Protein AF-A0A817CTZ8-F1 (afdb_monomer)

Sequence (370 aa):
MQGSYFGKAPFLIDPVTAIKAMATGKLIDVEFVNGCKIKDPDESGFSAAIELARSVDIVIFFGELDQSIEGESVDRTSITVPDIQFSLIHQLEKVVRSSIHVVIMSGSGLDLTYIHDSPQFGSLIWMGYAGQSDGLAISNVVFDQYNPGGRLPITMYSASYVDDVNIDRALERTFNVLTRLGWFDPPEQQFYRQLTKADVDTPQSRKLSLESAQDSIILLKNVNRSMPLHIDPLINKKIALIEPTANATESMQESYFGKTPFLIDPGAAIKAMTAGKLIDVEFMNGCKIKDPDESGFSVAIELARSADIVILFGGLDQSIEGESVDHTSITVPDIQLSLIHQLEKVVRSPIHVVIISDSGLDLTYIRVSP

Solvent-accessible surface area (backbone atoms only — not comparable to full-atom values): 22421 Å² total; per-residue (Å²): 96,70,51,77,92,65,75,91,65,96,53,74,42,50,48,69,63,33,40,48,59,74,28,62,97,51,102,52,86,80,87,87,71,77,33,60,52,65,77,49,83,56,60,83,28,39,64,60,37,50,54,50,46,62,77,50,86,72,45,76,47,81,46,60,67,48,75,92,51,50,39,89,98,34,79,62,94,63,42,56,64,43,68,48,51,52,53,48,53,59,55,40,64,77,61,42,87,57,48,39,30,38,36,41,37,36,91,67,63,45,31,50,58,72,58,72,72,36,85,57,43,72,43,80,44,80,40,58,52,58,42,47,48,30,8,48,56,54,32,29,43,78,68,73,72,41,88,78,78,97,70,72,99,64,82,65,52,53,58,70,49,64,78,69,52,65,57,62,60,58,47,48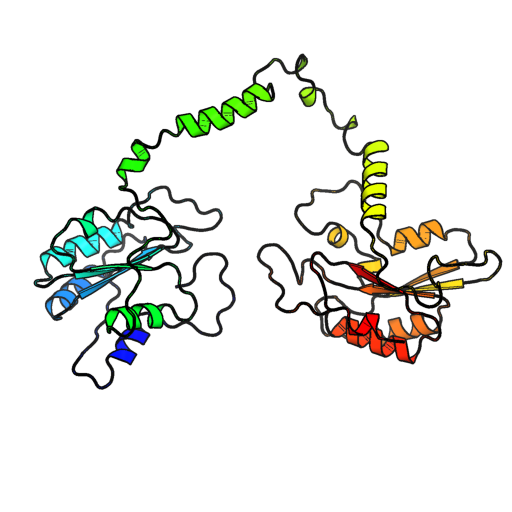,56,54,51,50,50,40,51,76,70,42,68,84,50,64,56,94,78,32,73,82,67,69,64,52,76,83,73,52,89,31,75,65,57,51,49,50,52,49,50,56,56,58,73,66,62,78,88,89,77,68,69,92,61,58,64,74,80,84,73,60,79,90,46,81,40,34,36,24,38,31,25,53,54,29,70,30,52,72,68,76,56,68,70,99,68,75,92,69,98,74,77,79,22,58,47,59,49,50,48,62,76,34,62,95,51,51,48,49,77,49,77,38,56,26,47,54,80,90,44,89,59,62,81,32,40,66,60,35,46,53,46,38,58,72,28,68,39,38,38,37,28,49,54,61,45,76,91,49,41,53,92,99,33,78,58,94,64,51,57,61,43,68,57,60,54,52,49,50,60,56,39,66,76,63,40,89,53,80,73,44,76,46,76,44,58,96,68,82,62,61,50,63,66,76,70,69,54,131

pLDDT: mean 91.98, std 4.87, range [58.47, 98.31]

Structure (mmCIF, N/CA/C/O backbone):
data_AF-A0A817CTZ8-F1
#
_entry.id   AF-A0A817CTZ8-F1
#
loop_
_atom_site.group_PDB
_atom_site.id
_atom_site.type_symbol
_atom_site.label_atom_id
_atom_site.label_alt_id
_atom_site.label_comp_id
_atom_site.label_asym_id
_atom_site.label_entity_id
_atom_site.label_seq_id
_atom_site.pdbx_PDB_ins_code
_atom_site.Cartn_x
_atom_site.Cartn_y
_atom_site.Cartn_z
_atom_site.occupancy
_atom_site.B_iso_or_equiv
_atom_site.auth_seq_id
_atom_site.auth_comp_id
_atom_site.auth_asym_id
_atom_site.auth_atom_id
_atom_site.pdbx_PDB_model_num
ATOM 1 N N . MET A 1 1 ? 19.631 0.330 -9.432 1.00 68.88 1 MET A N 1
ATOM 2 C CA . MET A 1 1 ? 19.818 -0.824 -8.519 1.00 68.88 1 MET A CA 1
ATOM 3 C C . MET A 1 1 ? 18.557 -1.175 -7.729 1.00 68.88 1 MET A C 1
ATOM 5 O O . MET A 1 1 ? 18.202 -2.345 -7.678 1.00 68.88 1 MET A O 1
ATOM 9 N N . GLN A 1 2 ? 17.857 -0.210 -7.113 1.00 80.69 2 GLN A N 1
ATOM 10 C CA . GLN A 1 2 ? 16.593 -0.477 -6.407 1.00 80.69 2 GLN A CA 1
ATOM 11 C C . GLN A 1 2 ? 15.395 0.073 -7.200 1.00 80.69 2 GLN A C 1
ATOM 13 O O . GLN A 1 2 ? 15.385 1.246 -7.573 1.00 80.69 2 GLN A O 1
ATOM 18 N N . GLY A 1 3 ? 14.428 -0.799 -7.493 1.00 79.81 3 GLY A N 1
ATOM 19 C CA . GLY A 1 3 ? 13.197 -0.465 -8.215 1.00 79.81 3 GLY A CA 1
ATOM 20 C C . GLY A 1 3 ? 12.164 0.183 -7.304 1.00 79.81 3 GLY A C 1
ATOM 21 O O . GLY A 1 3 ? 12.489 0.541 -6.178 1.00 79.81 3 GLY A O 1
ATOM 22 N N . SER A 1 4 ? 10.924 0.316 -7.772 1.00 77.62 4 SER A N 1
ATOM 23 C CA . SER A 1 4 ? 9.814 0.772 -6.923 1.00 77.62 4 SER A CA 1
ATOM 24 C C . SER A 1 4 ? 9.573 -0.189 -5.739 1.00 77.62 4 SER A C 1
ATOM 26 O O . SER A 1 4 ? 9.945 -1.362 -5.808 1.00 77.62 4 SER A O 1
ATOM 28 N N . TYR A 1 5 ? 8.996 0.324 -4.646 1.00 76.25 5 TYR A N 1
ATOM 29 C CA . TYR A 1 5 ? 8.723 -0.404 -3.392 1.00 76.25 5 TYR A CA 1
ATOM 30 C C . TYR A 1 5 ? 9.948 -1.059 -2.728 1.00 76.25 5 TYR A C 1
ATOM 32 O O . TYR A 1 5 ? 9.861 -2.120 -2.110 1.00 76.25 5 TYR A O 1
ATOM 40 N N . PHE A 1 6 ? 11.127 -0.447 -2.847 1.00 79.50 6 PHE A N 1
ATOM 41 C CA . PHE A 1 6 ? 12.320 -0.969 -2.190 1.00 79.50 6 PHE A CA 1
ATOM 42 C C . PHE A 1 6 ? 12.332 -0.659 -0.686 1.00 79.50 6 PHE A C 1
ATOM 44 O O . PHE A 1 6 ? 12.155 0.481 -0.261 1.00 79.50 6 PHE A O 1
ATOM 51 N N . GLY A 1 7 ? 12.623 -1.670 0.133 1.00 79.38 7 GLY A N 1
ATOM 52 C CA . GLY A 1 7 ? 12.920 -1.474 1.551 1.00 79.38 7 GLY A CA 1
ATOM 53 C C . GLY A 1 7 ? 14.311 -0.870 1.789 1.00 79.38 7 GLY A C 1
ATOM 54 O O . GLY A 1 7 ? 15.166 -0.816 0.898 1.00 79.38 7 GLY A O 1
ATOM 55 N N . LYS A 1 8 ? 14.584 -0.463 3.034 1.00 82.38 8 LYS A N 1
ATOM 56 C CA . LYS A 1 8 ? 15.918 -0.003 3.447 1.00 82.38 8 LYS A CA 1
ATOM 57 C C . LYS A 1 8 ? 16.923 -1.158 3.373 1.00 82.38 8 LYS A C 1
ATOM 59 O O . LYS A 1 8 ? 16.932 -2.033 4.236 1.00 82.38 8 LYS A O 1
ATOM 64 N N . ALA A 1 9 ? 17.792 -1.140 2.365 1.00 85.56 9 ALA A N 1
ATOM 65 C CA . ALA A 1 9 ? 18.813 -2.167 2.200 1.00 85.56 9 ALA A CA 1
ATOM 66 C C . ALA A 1 9 ? 19.963 -1.986 3.218 1.00 85.56 9 ALA A C 1
ATOM 68 O O . ALA A 1 9 ? 20.449 -0.864 3.390 1.00 85.56 9 ALA A O 1
ATOM 69 N N . PRO A 1 10 ? 20.440 -3.056 3.885 1.00 89.25 10 PRO A N 1
ATOM 70 C CA . PRO A 1 10 ? 21.620 -3.005 4.754 1.00 89.25 10 PRO A CA 1
ATOM 71 C C . PRO A 1 10 ? 22.921 -2.702 3.994 1.00 89.25 10 PRO A C 1
ATOM 73 O O . PRO A 1 10 ? 23.869 -2.202 4.594 1.00 89.25 10 PRO A O 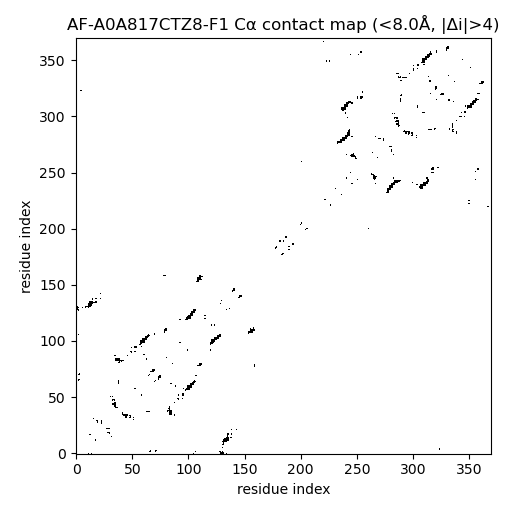1
ATOM 76 N N . PHE A 1 11 ? 22.978 -3.000 2.694 1.00 90.56 11 PHE A N 1
ATOM 77 C CA . PHE A 1 11 ? 24.092 -2.6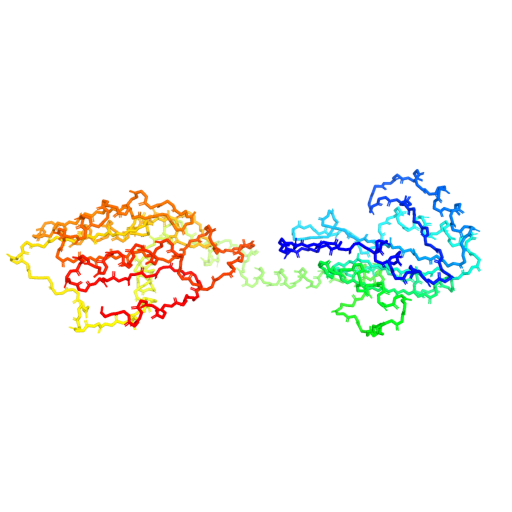72 1.806 1.00 90.56 11 PHE A CA 1
ATOM 78 C C . PHE A 1 11 ? 23.615 -2.578 0.351 1.00 90.56 11 PHE A C 1
ATOM 80 O O . PHE A 1 11 ? 22.532 -3.045 0.016 1.00 90.56 11 PHE A O 1
ATOM 87 N N . LEU A 1 12 ? 24.435 -1.990 -0.517 1.00 92.50 12 LEU A N 1
ATOM 88 C CA . LEU A 1 12 ? 24.249 -1.988 -1.967 1.00 92.50 12 LEU A CA 1
ATOM 89 C C . LEU A 1 12 ? 25.603 -2.268 -2.612 1.00 92.50 12 LEU A C 1
ATOM 91 O O . LEU A 1 12 ? 26.595 -1.638 -2.249 1.00 92.50 12 LEU A O 1
ATOM 95 N N . ILE A 1 13 ? 25.643 -3.217 -3.543 1.00 94.12 13 ILE A N 1
ATOM 96 C CA . ILE A 1 13 ? 26.846 -3.540 -4.313 1.00 94.12 13 ILE A CA 1
ATOM 97 C C . ILE A 1 13 ? 26.574 -3.173 -5.766 1.00 94.12 13 ILE A C 1
ATOM 99 O O . ILE A 1 13 ? 25.724 -3.795 -6.401 1.00 94.12 13 ILE A O 1
ATOM 103 N N . ASP A 1 14 ? 27.300 -2.187 -6.287 1.00 92.31 14 ASP A N 1
ATOM 104 C CA . ASP A 1 14 ? 27.199 -1.788 -7.688 1.00 92.31 14 ASP A CA 1
ATOM 105 C C . ASP A 1 14 ? 27.988 -2.728 -8.624 1.00 92.31 14 ASP A C 1
ATOM 107 O O . ASP A 1 14 ? 28.935 -3.399 -8.183 1.00 92.31 14 ASP A O 1
ATOM 111 N N . PRO A 1 15 ? 27.618 -2.804 -9.918 1.00 93.56 15 PRO A N 1
ATOM 112 C CA . PRO A 1 15 ? 28.283 -3.680 -10.882 1.00 93.56 15 PRO A CA 1
ATOM 113 C C . PRO A 1 15 ? 29.787 -3.434 -11.019 1.00 93.56 15 PRO A C 1
ATOM 115 O O . PRO A 1 15 ? 30.547 -4.392 -11.118 1.00 93.56 15 PRO A O 1
ATOM 118 N N . VAL A 1 16 ? 30.248 -2.180 -10.983 1.00 94.44 16 VAL A N 1
ATOM 119 C CA . VAL A 1 16 ? 31.672 -1.857 -11.167 1.00 94.44 16 VAL A CA 1
ATOM 120 C C . VAL A 1 16 ? 32.487 -2.397 -9.999 1.00 94.44 16 VAL A C 1
ATOM 122 O O . VAL A 1 16 ? 33.511 -3.053 -10.209 1.00 94.44 16 VAL A O 1
ATOM 125 N N . THR A 1 17 ? 32.019 -2.167 -8.771 1.00 95.44 17 THR A N 1
ATOM 126 C CA . THR A 1 17 ? 32.645 -2.696 -7.554 1.00 95.44 17 THR A CA 1
ATOM 127 C C . THR A 1 17 ? 32.701 -4.225 -7.578 1.00 95.44 17 THR A C 1
ATOM 129 O O . THR A 1 17 ? 33.755 -4.805 -7.307 1.00 95.44 17 THR A O 1
ATOM 132 N N . ALA A 1 18 ? 31.605 -4.893 -7.947 1.00 96.31 18 ALA A N 1
ATOM 133 C CA . ALA A 1 18 ? 31.551 -6.353 -7.990 1.00 96.31 18 ALA A CA 1
ATOM 134 C C . ALA A 1 18 ? 32.438 -6.963 -9.093 1.00 96.31 18 ALA A C 1
ATOM 136 O O . ALA A 1 18 ? 33.173 -7.916 -8.822 1.00 96.31 18 ALA A O 1
ATOM 137 N N . ILE A 1 19 ? 32.444 -6.392 -10.302 1.00 96.12 19 ILE A N 1
ATOM 138 C CA . ILE A 1 19 ? 33.276 -6.867 -11.419 1.00 96.12 19 ILE A CA 1
ATOM 139 C C . ILE A 1 19 ? 34.764 -6.706 -11.081 1.00 96.12 19 ILE A C 1
ATOM 141 O O . ILE A 1 19 ? 35.537 -7.649 -11.258 1.00 96.12 19 ILE A O 1
ATOM 145 N N . LYS A 1 20 ? 35.174 -5.557 -10.520 1.00 96.19 20 LYS A N 1
ATOM 146 C CA . LYS A 1 20 ? 36.559 -5.335 -10.057 1.00 96.19 20 LYS A CA 1
ATOM 147 C C . LYS A 1 20 ? 36.972 -6.336 -8.978 1.00 96.19 20 LYS A C 1
ATOM 149 O O . LYS A 1 20 ? 38.075 -6.886 -9.027 1.00 96.19 20 LYS A O 1
ATOM 154 N N . ALA A 1 21 ? 36.080 -6.621 -8.028 1.00 95.75 21 ALA A N 1
ATOM 155 C CA . ALA A 1 21 ? 36.331 -7.635 -7.009 1.00 95.75 21 ALA A CA 1
ATOM 156 C C . ALA A 1 21 ? 36.520 -9.030 -7.633 1.00 95.75 21 ALA A C 1
ATOM 158 O O . ALA A 1 21 ? 37.464 -9.733 -7.281 1.00 95.75 21 ALA A O 1
ATOM 159 N N . MET A 1 22 ? 35.693 -9.414 -8.613 1.00 95.06 22 MET A N 1
ATOM 160 C CA . MET A 1 22 ? 35.823 -10.699 -9.314 1.00 95.06 22 MET A CA 1
ATOM 161 C C . MET A 1 22 ? 37.046 -10.808 -10.229 1.00 95.06 22 MET A C 1
ATOM 163 O O . MET A 1 22 ? 37.480 -11.929 -10.518 1.00 95.06 22 MET A O 1
ATOM 167 N N . ALA A 1 23 ? 37.588 -9.682 -10.693 1.00 94.94 23 ALA A N 1
ATOM 168 C CA . ALA A 1 23 ? 38.810 -9.625 -11.491 1.00 94.94 23 ALA A CA 1
ATOM 169 C C . ALA A 1 23 ? 40.088 -9.703 -10.633 1.00 94.94 23 ALA A C 1
ATOM 171 O O . ALA A 1 23 ? 41.153 -10.063 -11.135 1.00 94.94 23 ALA A O 1
ATOM 172 N N . THR A 1 24 ? 39.995 -9.422 -9.329 1.00 94.25 24 THR A N 1
ATOM 173 C CA . THR A 1 24 ? 41.152 -9.420 -8.422 1.00 94.25 24 THR A CA 1
ATOM 174 C C . THR A 1 24 ? 41.850 -10.784 -8.401 1.00 94.25 24 THR A C 1
ATOM 176 O O . THR A 1 24 ? 41.227 -11.821 -8.177 1.00 94.25 24 THR A O 1
ATOM 179 N N . GLY A 1 25 ? 43.167 -10.785 -8.626 1.00 91.88 25 GLY A N 1
ATOM 180 C CA . GLY A 1 25 ? 43.979 -12.007 -8.675 1.00 91.88 25 GLY A CA 1
ATOM 181 C C . GLY A 1 25 ? 43.892 -12.781 -9.997 1.00 91.88 25 GLY A C 1
ATOM 182 O O . GLY A 1 25 ? 44.473 -13.861 -10.101 1.00 91.88 25 GLY A O 1
ATOM 183 N N . LYS A 1 26 ? 43.200 -12.238 -11.008 1.00 93.19 26 LYS A N 1
ATOM 184 C CA . LYS A 1 26 ? 43.160 -12.755 -12.382 1.00 93.19 26 LYS A CA 1
ATOM 185 C C . LYS A 1 26 ? 43.959 -11.840 -13.316 1.00 93.19 26 LYS A C 1
ATOM 187 O O . LYS A 1 26 ? 44.281 -10.708 -12.973 1.00 93.19 26 LYS A O 1
ATOM 192 N N . LEU A 1 27 ? 44.262 -12.329 -14.518 1.00 94.75 27 LEU A N 1
ATOM 193 C CA . LEU A 1 27 ? 44.872 -11.536 -15.596 1.00 94.75 27 LEU A CA 1
ATOM 194 C C . LEU A 1 27 ? 43.800 -10.721 -16.340 1.00 94.75 27 LEU A C 1
ATOM 196 O O . LEU A 1 27 ? 43.630 -10.872 -17.545 1.00 94.75 27 LEU A O 1
ATOM 200 N N . ILE A 1 28 ? 43.017 -9.941 -15.595 1.00 94.50 28 ILE A N 1
ATOM 201 C CA . ILE A 1 28 ? 41.904 -9.135 -16.105 1.00 94.50 28 ILE A CA 1
ATOM 202 C C . ILE A 1 28 ? 42.013 -7.762 -15.454 1.00 94.50 28 ILE A C 1
ATOM 204 O O . ILE A 1 28 ? 41.990 -7.672 -14.226 1.00 94.50 28 ILE A O 1
ATOM 208 N N . ASP A 1 29 ? 42.122 -6.719 -16.271 1.00 95.12 29 ASP A N 1
ATOM 209 C CA . ASP A 1 29 ? 42.024 -5.336 -15.812 1.00 95.12 29 ASP A CA 1
ATOM 210 C C . ASP A 1 29 ? 40.628 -4.785 -16.116 1.00 95.12 29 ASP A C 1
ATOM 212 O O . ASP A 1 29 ? 40.009 -5.150 -17.118 1.00 95.12 29 ASP A O 1
ATOM 216 N N . VAL A 1 30 ? 40.105 -3.955 -15.217 1.00 96.19 30 VAL A N 1
ATOM 217 C CA . VAL A 1 30 ? 38.733 -3.442 -15.289 1.00 96.19 30 VAL A CA 1
ATOM 218 C C . VAL A 1 30 ? 38.753 -1.935 -15.108 1.00 96.19 30 VAL A C 1
ATOM 220 O O . VAL A 1 30 ? 38.886 -1.410 -13.998 1.00 96.19 30 VAL A O 1
ATOM 223 N N . GLU A 1 31 ? 38.517 -1.240 -16.210 1.00 96.75 31 GLU A N 1
ATOM 224 C CA . GLU A 1 31 ? 38.328 0.201 -16.242 1.00 96.75 31 GLU A CA 1
ATOM 225 C C . GLU A 1 31 ? 36.838 0.553 -16.342 1.00 96.75 31 GLU A C 1
ATOM 227 O O . GLU A 1 31 ? 36.027 -0.203 -16.874 1.00 96.75 31 GLU A O 1
ATOM 232 N N . PHE A 1 32 ? 36.462 1.702 -15.782 1.00 96.94 32 PHE A N 1
ATOM 233 C CA . PHE A 1 32 ? 35.088 2.195 -15.802 1.00 96.94 32 PHE A CA 1
ATOM 234 C C . PHE A 1 32 ? 35.080 3.687 -16.098 1.00 96.94 32 PHE A C 1
ATOM 236 O O . PHE A 1 32 ? 35.864 4.447 -15.528 1.00 96.94 32 PHE A O 1
ATOM 243 N N . VAL A 1 33 ? 34.129 4.096 -16.929 1.00 96.88 33 VAL A N 1
ATOM 244 C CA . VAL A 1 33 ? 33.835 5.491 -17.225 1.00 96.88 33 VAL A CA 1
ATOM 245 C C . VAL A 1 33 ? 32.326 5.676 -17.274 1.00 96.88 33 VAL A C 1
ATOM 247 O O . VAL A 1 33 ? 31.604 4.856 -17.838 1.00 96.88 33 VAL A O 1
ATOM 250 N N . ASN A 1 34 ? 31.849 6.763 -16.677 1.00 94.94 34 ASN A N 1
ATOM 251 C CA . ASN A 1 34 ? 30.457 7.160 -16.809 1.00 94.94 34 ASN A CA 1
ATOM 252 C C . ASN A 1 34 ? 30.304 7.979 -18.099 1.00 94.94 34 ASN A C 1
ATOM 254 O O . ASN A 1 34 ? 30.755 9.122 -18.158 1.00 94.94 34 ASN A O 1
ATOM 258 N N . GLY A 1 35 ? 29.733 7.367 -19.139 1.00 94.56 35 GLY A N 1
ATOM 259 C CA . GLY A 1 35 ? 29.611 7.988 -20.459 1.00 94.56 35 GLY A CA 1
ATOM 260 C C . GLY A 1 35 ? 28.472 9.005 -20.569 1.00 94.56 35 GLY A C 1
ATOM 261 O O . GLY A 1 35 ? 28.626 10.004 -21.265 1.00 94.56 35 GLY A O 1
ATOM 262 N N . CYS A 1 36 ? 27.354 8.781 -19.877 1.00 95.38 36 CYS A N 1
ATOM 263 C CA . CYS A 1 36 ? 26.227 9.710 -19.812 1.00 95.38 36 CYS A CA 1
ATOM 264 C C . CYS A 1 36 ? 25.322 9.410 -18.620 1.00 95.38 36 CYS A C 1
ATOM 266 O O . CYS A 1 36 ? 25.299 8.297 -18.098 1.00 95.38 36 CYS A O 1
ATOM 268 N N . LYS A 1 37 ? 24.507 10.392 -18.225 1.00 93.50 37 LYS A N 1
ATOM 269 C CA . LYS A 1 37 ? 23.417 10.141 -17.274 1.00 93.50 37 LYS A CA 1
ATOM 270 C C . LYS A 1 37 ? 22.240 9.461 -17.981 1.00 93.50 37 LYS A C 1
ATOM 272 O O . LYS A 1 37 ? 22.156 9.443 -19.203 1.00 93.50 37 LYS A O 1
ATOM 277 N N . ILE A 1 38 ? 21.289 8.968 -17.191 1.00 91.00 38 ILE A N 1
ATOM 278 C CA . ILE A 1 38 ? 20.165 8.145 -17.660 1.00 91.00 38 ILE A CA 1
ATOM 279 C C . ILE A 1 38 ? 19.292 8.865 -18.705 1.00 91.00 38 ILE A C 1
ATOM 281 O O . ILE A 1 38 ? 18.944 8.263 -19.718 1.00 91.00 38 ILE A O 1
ATOM 285 N N . LYS A 1 39 ? 18.948 10.142 -18.481 1.00 87.81 39 LYS A N 1
ATOM 286 C CA . LYS A 1 39 ? 18.084 10.944 -19.378 1.00 87.81 39 LYS A CA 1
ATOM 287 C C . LYS A 1 39 ? 18.563 12.371 -19.655 1.00 87.81 39 LYS A C 1
ATOM 289 O O . LYS A 1 39 ? 17.868 13.123 -20.329 1.00 87.81 39 LYS A O 1
ATOM 294 N N . ASP A 1 40 ? 19.693 12.773 -19.080 1.00 90.31 40 ASP A N 1
ATOM 295 C CA . ASP A 1 40 ? 20.258 14.111 -19.294 1.00 90.31 40 ASP A CA 1
ATOM 296 C C . ASP A 1 40 ? 20.939 14.132 -20.670 1.00 90.31 40 ASP A C 1
ATOM 298 O O . ASP A 1 40 ? 21.794 13.274 -20.889 1.00 90.31 40 ASP A O 1
ATOM 302 N N . PRO A 1 41 ? 20.607 15.055 -21.591 1.00 92.94 41 PRO A N 1
ATOM 303 C CA . PRO A 1 41 ? 21.214 15.119 -22.925 1.00 92.94 41 PRO A CA 1
ATOM 304 C C . PRO A 1 41 ? 22.685 15.598 -22.925 1.00 92.94 41 PRO A C 1
ATOM 306 O O . PRO A 1 41 ? 23.190 16.059 -23.946 1.00 92.94 41 PRO A O 1
ATOM 309 N N . ASP A 1 42 ? 23.376 15.532 -21.786 1.00 95.38 42 ASP A N 1
ATOM 310 C CA . ASP A 1 42 ? 24.784 15.886 -21.631 1.00 95.38 42 ASP A CA 1
ATOM 311 C C . ASP A 1 42 ? 25.711 14.807 -22.222 1.00 95.38 42 ASP A C 1
ATOM 313 O O . ASP A 1 42 ? 25.904 13.732 -21.650 1.00 95.38 42 ASP A O 1
ATOM 317 N N . GLU A 1 43 ? 26.322 15.130 -23.362 1.00 96.94 43 GLU A N 1
ATOM 318 C CA . GLU A 1 43 ? 27.276 14.274 -24.080 1.00 96.94 43 GLU A CA 1
ATOM 319 C C . GLU A 1 43 ? 28.735 14.444 -23.612 1.00 96.94 43 GLU A C 1
ATOM 321 O O . GLU A 1 43 ? 29.648 13.863 -24.200 1.00 96.94 43 GLU A O 1
ATOM 326 N N . SER A 1 44 ? 29.009 15.234 -22.567 1.00 96.44 44 SER A N 1
ATOM 327 C CA . SER A 1 44 ? 30.387 15.540 -22.142 1.00 96.44 44 SER A CA 1
ATOM 328 C C . SER A 1 44 ? 31.222 14.304 -21.770 1.00 96.44 44 SER A C 1
ATOM 330 O O . SER A 1 44 ? 32.447 14.324 -21.915 1.00 96.44 44 SER A O 1
ATOM 332 N N . GLY A 1 45 ? 30.577 13.208 -21.353 1.00 96.69 45 GLY A N 1
ATOM 333 C CA . GLY A 1 45 ? 31.226 11.929 -21.047 1.00 96.69 45 GLY A CA 1
ATOM 334 C C . GLY A 1 45 ? 31.536 11.048 -22.266 1.00 96.69 45 GLY A C 1
ATOM 335 O O . GLY A 1 45 ? 32.296 10.084 -22.143 1.00 96.69 45 GLY A O 1
ATOM 336 N N . PHE A 1 46 ? 31.015 11.372 -23.455 1.00 98.06 46 PHE A N 1
ATOM 337 C CA . PHE A 1 46 ? 31.142 10.516 -24.640 1.00 98.06 46 PHE A CA 1
ATOM 338 C C . PHE A 1 46 ? 32.593 10.336 -25.079 1.00 98.06 46 PHE A C 1
ATOM 340 O O . PHE A 1 46 ? 33.012 9.216 -25.362 1.00 98.06 46 PHE A O 1
ATOM 347 N N . SER A 1 47 ? 33.380 11.418 -25.107 1.00 97.88 47 SER A N 1
ATOM 348 C CA . SER A 1 47 ? 34.777 11.355 -25.561 1.00 97.88 47 SER A CA 1
ATOM 349 C C . SER A 1 47 ? 35.597 10.380 -24.715 1.00 97.88 47 SER A C 1
ATOM 351 O O . SER A 1 47 ? 36.293 9.531 -25.264 1.00 97.88 47 SER A O 1
ATOM 353 N N . ALA A 1 48 ? 35.458 10.448 -23.388 1.00 97.94 48 ALA A N 1
ATOM 354 C CA . ALA A 1 48 ? 36.163 9.558 -22.471 1.00 97.94 48 ALA A CA 1
ATOM 355 C C . ALA A 1 48 ? 35.702 8.097 -22.623 1.00 97.94 48 ALA A C 1
ATOM 357 O O . ALA A 1 48 ? 36.528 7.185 -22.617 1.00 97.94 48 ALA A O 1
ATOM 358 N N . ALA A 1 49 ? 34.398 7.867 -22.822 1.00 97.75 49 ALA A N 1
ATOM 359 C CA . ALA A 1 49 ? 33.858 6.533 -23.084 1.00 97.75 49 ALA A CA 1
ATOM 360 C C . ALA A 1 49 ? 34.391 5.921 -24.387 1.00 97.75 49 ALA A C 1
ATOM 362 O O . ALA A 1 49 ? 34.766 4.750 -24.419 1.00 97.75 49 ALA A O 1
ATOM 363 N N . ILE A 1 50 ? 34.474 6.722 -25.447 1.00 97.94 50 ILE A N 1
ATOM 364 C CA . ILE A 1 50 ? 34.988 6.311 -26.757 1.00 97.94 50 ILE A CA 1
ATOM 365 C C . ILE A 1 50 ? 36.492 6.032 -26.704 1.00 97.94 50 ILE A C 1
ATOM 367 O O . ILE A 1 50 ? 36.955 5.074 -27.320 1.00 97.94 50 ILE A O 1
ATOM 371 N N . GLU A 1 51 ? 37.263 6.859 -25.997 1.00 97.62 51 GLU A N 1
ATOM 372 C CA . GLU A 1 51 ? 38.701 6.646 -25.806 1.00 97.62 51 GLU A CA 1
ATOM 373 C C . GLU A 1 51 ? 38.973 5.346 -25.051 1.00 97.62 51 GLU A C 1
ATOM 375 O O . GLU A 1 51 ? 39.768 4.534 -25.528 1.00 97.62 51 GLU A O 1
ATOM 380 N N . LEU A 1 52 ? 38.249 5.099 -23.954 1.00 97.12 52 LEU A N 1
ATOM 381 C CA . LEU A 1 52 ? 38.367 3.854 -23.198 1.00 97.12 52 LEU A CA 1
ATOM 382 C C . LEU A 1 52 ? 37.984 2.636 -24.047 1.00 97.12 52 LEU A C 1
ATOM 384 O O . LEU A 1 52 ? 38.697 1.638 -24.087 1.00 97.12 52 LEU A O 1
ATOM 388 N N . ALA A 1 53 ? 36.888 2.728 -24.799 1.00 96.88 53 ALA A N 1
ATOM 389 C CA . ALA A 1 53 ? 36.430 1.647 -25.665 1.00 96.88 53 ALA A CA 1
ATOM 390 C C . ALA A 1 53 ? 37.446 1.259 -26.759 1.00 96.88 53 ALA A C 1
ATOM 392 O O . ALA A 1 53 ? 37.383 0.152 -27.291 1.00 96.88 53 ALA A O 1
ATOM 393 N N . ARG A 1 54 ? 38.393 2.147 -27.104 1.00 96.06 54 ARG A N 1
ATOM 394 C CA . ARG A 1 54 ? 39.484 1.859 -28.052 1.00 96.06 54 ARG A CA 1
ATOM 395 C C . ARG A 1 54 ? 40.689 1.172 -27.410 1.00 96.06 54 ARG A C 1
ATOM 397 O O . ARG A 1 54 ? 41.482 0.594 -28.154 1.00 96.06 54 ARG A O 1
ATOM 404 N N . SER A 1 55 ? 40.869 1.284 -26.093 1.00 94.94 55 SER A N 1
ATOM 405 C CA . SER A 1 55 ? 42.034 0.748 -25.376 1.00 94.94 55 SER A CA 1
ATOM 406 C C . SER A 1 55 ? 41.792 -0.611 -24.722 1.00 94.94 55 SER A C 1
ATOM 408 O O . SER A 1 55 ? 42.758 -1.230 -24.285 1.00 94.94 55 SER A O 1
ATOM 410 N N . VAL A 1 56 ? 40.542 -1.078 -24.661 1.00 95.44 56 VAL A N 1
ATOM 411 C CA . VAL A 1 56 ? 40.154 -2.335 -23.998 1.00 95.44 56 VAL A CA 1
ATOM 412 C C . VAL A 1 56 ? 39.824 -3.451 -24.991 1.00 95.44 56 VAL A C 1
ATOM 414 O O . VAL A 1 56 ? 39.442 -3.202 -26.134 1.00 95.44 56 VAL A O 1
ATOM 417 N N . ASP A 1 57 ? 39.927 -4.699 -24.532 1.00 93.94 57 ASP A N 1
ATOM 418 C CA . ASP A 1 57 ? 39.602 -5.885 -25.335 1.00 93.94 57 ASP A CA 1
ATOM 419 C C . ASP A 1 57 ? 38.087 -6.164 -25.403 1.00 93.94 57 ASP A C 1
ATOM 421 O O . ASP A 1 57 ? 37.564 -6.623 -26.426 1.00 93.94 57 ASP A O 1
ATOM 425 N N . ILE A 1 58 ? 37.374 -5.885 -24.304 1.00 93.94 58 ILE A N 1
ATOM 426 C CA . ILE A 1 58 ? 35.950 -6.187 -24.110 1.00 93.94 58 ILE A CA 1
ATOM 427 C C . ILE A 1 58 ? 35.240 -4.935 -23.599 1.00 93.94 58 ILE A C 1
ATOM 429 O O . ILE A 1 58 ? 35.678 -4.319 -22.629 1.00 93.94 58 ILE A O 1
ATOM 433 N N . VAL A 1 59 ? 34.108 -4.596 -24.219 1.00 97.00 59 VAL A N 1
ATOM 434 C CA . VAL A 1 59 ? 33.234 -3.505 -23.775 1.00 97.00 59 VAL A CA 1
ATOM 435 C C . VAL A 1 59 ? 31.931 -4.084 -23.242 1.00 97.00 59 VAL A C 1
ATOM 437 O O . VAL A 1 59 ? 31.230 -4.799 -23.958 1.00 97.00 59 VAL A O 1
ATOM 440 N N . ILE A 1 60 ? 31.597 -3.739 -21.996 1.00 96.50 60 ILE A N 1
ATOM 441 C CA . ILE A 1 60 ? 30.284 -4.003 -21.401 1.00 96.50 60 ILE A CA 1
ATOM 442 C C . ILE A 1 60 ? 29.583 -2.660 -21.189 1.00 96.50 60 ILE A C 1
ATOM 444 O O . ILE A 1 60 ? 30.013 -1.849 -20.371 1.00 96.50 60 ILE A O 1
ATOM 448 N N . PHE A 1 61 ? 28.517 -2.420 -21.944 1.00 96.88 61 PHE A N 1
ATOM 449 C CA . PHE A 1 61 ? 27.667 -1.246 -21.813 1.00 96.88 61 PHE A CA 1
ATOM 450 C C . PHE A 1 61 ? 26.538 -1.532 -20.821 1.00 96.88 61 PHE A C 1
ATOM 452 O O . PHE A 1 61 ? 25.762 -2.467 -21.018 1.00 96.88 61 PHE A O 1
ATOM 459 N N . PHE A 1 62 ? 26.428 -0.711 -19.779 1.00 95.12 62 PHE A N 1
ATOM 460 C CA . PHE A 1 62 ? 25.314 -0.741 -18.834 1.00 95.12 62 PHE A CA 1
ATOM 461 C C . PHE A 1 62 ? 24.350 0.397 -19.169 1.00 95.12 62 PHE A C 1
ATOM 463 O O . PHE A 1 62 ? 24.676 1.562 -18.955 1.00 95.12 62 PHE A O 1
ATOM 470 N N . GLY A 1 63 ? 23.187 0.044 -19.714 1.00 93.62 63 GLY A N 1
ATOM 471 C CA . GLY A 1 63 ? 22.062 0.952 -19.904 1.00 93.62 63 GLY A CA 1
ATOM 472 C C . GLY A 1 63 ? 21.004 0.729 -18.831 1.00 93.62 63 GLY A C 1
ATOM 473 O O . GLY A 1 63 ? 20.818 -0.389 -18.347 1.00 93.62 63 GLY A O 1
ATOM 474 N N . GLU A 1 64 ? 20.295 1.782 -18.447 1.00 90.94 64 GLU A N 1
ATOM 475 C CA . GLU A 1 64 ? 19.308 1.688 -17.372 1.00 90.94 64 GLU A CA 1
ATOM 476 C C . GLU A 1 64 ? 18.125 2.644 -17.535 1.00 90.94 64 GLU A C 1
ATOM 478 O O . GLU A 1 64 ? 18.194 3.656 -18.237 1.00 90.94 64 GLU A O 1
ATOM 483 N N . LEU A 1 65 ? 17.038 2.307 -16.844 1.00 92.38 65 LEU A N 1
ATOM 484 C CA . LEU A 1 65 ? 15.997 3.236 -16.420 1.00 92.38 65 LEU A CA 1
ATOM 485 C C . LEU A 1 65 ? 16.072 3.424 -14.901 1.00 92.38 65 LEU A C 1
ATOM 487 O O . LEU A 1 65 ? 16.597 2.577 -14.171 1.00 92.38 65 LEU A O 1
ATOM 491 N N . ASP A 1 66 ? 15.481 4.504 -14.405 1.00 90.19 66 ASP A N 1
ATOM 492 C CA . ASP A 1 66 ? 15.310 4.750 -12.976 1.00 90.19 66 ASP A CA 1
ATOM 493 C C . ASP A 1 66 ? 13.893 5.232 -12.643 1.00 90.19 66 ASP A C 1
ATOM 495 O O . ASP A 1 66 ? 13.062 5.473 -13.522 1.00 90.19 66 ASP A O 1
ATOM 499 N N . GLN A 1 67 ? 13.647 5.441 -11.347 1.00 88.62 67 GLN A N 1
ATOM 500 C CA . GLN A 1 67 ? 12.369 5.935 -10.828 1.00 88.62 67 GLN A CA 1
ATOM 501 C C . GLN A 1 67 ? 12.001 7.350 -11.297 1.00 88.62 67 GLN A C 1
ATOM 503 O O . GLN A 1 67 ? 10.886 7.807 -11.069 1.00 88.62 67 GLN A O 1
ATOM 508 N N . SER A 1 68 ? 12.914 8.057 -11.970 1.00 88.44 68 SER A N 1
ATOM 509 C CA . SER A 1 68 ? 12.612 9.339 -12.601 1.00 88.44 68 SER A CA 1
ATOM 510 C C . SER A 1 68 ? 11.987 9.185 -13.994 1.00 88.44 68 SER A C 1
ATOM 512 O O . SER A 1 68 ? 11.594 10.194 -14.588 1.00 88.44 68 SER A O 1
ATOM 514 N N . ILE A 1 69 ? 11.965 7.964 -14.535 1.00 88.69 69 ILE A N 1
ATOM 515 C CA . ILE A 1 69 ? 11.435 7.617 -15.857 1.00 88.69 69 ILE A CA 1
ATOM 516 C C . ILE A 1 69 ? 10.326 6.573 -15.727 1.00 88.69 69 ILE A C 1
ATOM 518 O O . ILE A 1 69 ? 9.302 6.721 -16.380 1.00 88.69 69 ILE A O 1
ATOM 522 N N . GLU A 1 70 ? 10.502 5.547 -14.894 1.00 88.25 70 GLU A N 1
ATOM 523 C CA . GLU A 1 70 ? 9.493 4.513 -14.639 1.00 88.25 70 GLU A CA 1
ATOM 524 C C . GLU A 1 70 ? 9.252 4.320 -13.141 1.00 88.25 70 GLU A C 1
ATOM 526 O O . GLU A 1 70 ? 10.171 4.051 -12.374 1.00 88.25 70 GLU A O 1
ATOM 531 N N . GLY A 1 71 ? 8.004 4.422 -12.700 1.00 88.19 71 GLY A N 1
ATOM 532 C CA . GLY A 1 71 ? 7.680 4.262 -11.289 1.00 88.19 71 GLY A CA 1
ATOM 533 C C . GLY A 1 71 ? 6.187 4.312 -11.025 1.00 88.19 71 GLY A C 1
ATOM 534 O O . GLY A 1 71 ? 5.384 4.557 -11.923 1.00 88.19 71 GLY A O 1
ATOM 535 N N . GLU A 1 72 ? 5.809 4.087 -9.773 1.00 83.81 72 GLU A N 1
ATOM 536 C CA . GLU A 1 72 ? 4.435 4.300 -9.335 1.00 83.81 72 GLU A CA 1
ATOM 537 C C . GLU A 1 72 ? 4.029 5.754 -9.600 1.00 83.81 72 GLU A C 1
ATOM 539 O O . GLU A 1 72 ? 4.728 6.688 -9.210 1.00 83.81 72 GLU A O 1
ATOM 544 N N . SER A 1 73 ? 2.904 5.942 -10.292 1.00 86.62 73 SER A N 1
ATOM 545 C CA . SER A 1 73 ? 2.430 7.256 -10.756 1.00 86.62 73 SER A CA 1
ATOM 546 C C . SER A 1 73 ? 3.371 7.984 -11.732 1.00 86.62 73 SER A C 1
ATOM 548 O O . SER A 1 73 ? 3.175 9.170 -12.005 1.00 86.62 73 SER A O 1
ATOM 550 N N . VAL A 1 74 ? 4.380 7.296 -12.274 1.00 86.88 74 VAL A N 1
ATOM 551 C CA . VAL A 1 74 ? 5.317 7.822 -13.273 1.00 86.88 74 VAL A CA 1
ATOM 552 C C . VAL A 1 74 ? 5.242 6.944 -14.517 1.00 86.88 74 VAL A C 1
ATOM 554 O O . VAL A 1 74 ? 5.981 5.969 -14.674 1.00 86.88 74 VAL A O 1
ATOM 557 N N . ASP A 1 75 ? 4.327 7.315 -15.408 1.00 85.75 75 ASP A N 1
ATOM 558 C CA . ASP A 1 75 ? 4.148 6.654 -16.695 1.00 85.75 75 ASP A CA 1
ATOM 559 C C . ASP A 1 75 ? 5.156 7.170 -17.726 1.00 85.75 75 ASP A C 1
ATOM 561 O O . ASP A 1 75 ? 5.337 8.377 -17.921 1.00 85.75 75 ASP A O 1
ATOM 565 N N . ARG A 1 76 ? 5.782 6.239 -18.449 1.00 87.56 76 ARG A N 1
ATOM 566 C CA . ARG A 1 76 ? 6.627 6.572 -19.598 1.00 87.56 76 ARG A CA 1
ATOM 567 C C . ARG A 1 76 ? 5.770 6.962 -20.796 1.00 87.56 76 ARG A C 1
ATOM 569 O O . ARG A 1 76 ? 4.759 6.331 -21.084 1.00 87.56 76 ARG A O 1
ATOM 576 N N . THR A 1 77 ? 6.241 7.941 -21.562 1.00 85.38 77 THR A N 1
ATOM 577 C CA . THR A 1 77 ? 5.646 8.322 -22.856 1.00 85.38 77 THR A CA 1
ATOM 578 C C . THR A 1 77 ? 6.239 7.556 -24.039 1.00 85.38 77 THR A C 1
ATOM 580 O O . THR A 1 77 ? 5.726 7.659 -25.149 1.00 85.38 77 THR A O 1
ATOM 583 N N . SER A 1 78 ? 7.314 6.796 -23.813 1.00 87.62 78 SER A N 1
ATOM 584 C CA . SER A 1 78 ? 7.979 5.964 -24.814 1.00 87.62 78 SER A CA 1
ATOM 585 C C . SER A 1 78 ? 8.506 4.677 -24.183 1.00 87.62 78 SER A C 1
ATOM 587 O O . SER A 1 78 ? 8.951 4.670 -23.033 1.00 87.62 78 SER A O 1
ATOM 589 N N . ILE A 1 79 ? 8.497 3.596 -24.963 1.00 90.94 79 ILE A N 1
ATOM 590 C CA . ILE A 1 79 ? 9.150 2.332 -24.606 1.00 90.94 79 ILE A CA 1
ATOM 591 C C . ILE A 1 79 ? 10.566 2.219 -25.183 1.00 90.94 79 ILE A C 1
ATOM 593 O O . ILE A 1 79 ? 11.178 1.167 -25.062 1.00 90.94 79 ILE A O 1
ATOM 597 N N . THR A 1 80 ? 11.110 3.267 -25.801 1.00 91.94 80 THR A N 1
ATOM 598 C CA . THR A 1 80 ? 12.501 3.282 -26.279 1.00 91.94 80 THR A CA 1
ATOM 599 C C . THR A 1 80 ? 13.499 3.434 -25.131 1.00 91.94 80 THR A C 1
ATOM 601 O O . THR A 1 80 ? 13.179 3.956 -24.059 1.00 91.94 80 THR A O 1
ATOM 604 N N . VAL A 1 81 ? 14.736 2.987 -25.362 1.00 91.69 81 VAL A N 1
ATOM 605 C CA . VAL A 1 81 ? 15.882 3.350 -24.512 1.00 91.69 81 VAL A CA 1
ATOM 606 C C . VAL A 1 81 ? 16.076 4.875 -24.578 1.00 91.69 81 VAL A C 1
ATOM 608 O O . VAL A 1 81 ? 15.892 5.438 -25.659 1.00 91.69 81 VAL A O 1
ATOM 611 N N . PRO A 1 82 ? 16.442 5.563 -23.477 1.00 94.00 82 PRO A N 1
ATOM 612 C CA . PRO A 1 82 ? 16.679 7.005 -23.506 1.00 94.00 82 PRO A CA 1
ATOM 613 C C . PRO A 1 82 ? 17.677 7.433 -24.593 1.00 94.00 82 PRO A C 1
ATOM 615 O O . PRO A 1 82 ? 18.750 6.840 -24.730 1.00 94.00 82 PRO A O 1
ATOM 618 N N . ASP A 1 83 ? 17.345 8.501 -25.324 1.00 93.81 83 ASP A N 1
ATOM 619 C CA . ASP A 1 83 ? 18.069 8.933 -26.532 1.00 93.81 83 ASP A CA 1
ATOM 620 C C . ASP A 1 83 ? 19.569 9.165 -26.306 1.00 93.81 83 ASP A C 1
ATOM 622 O O . ASP A 1 83 ? 20.383 8.855 -27.176 1.00 93.81 83 ASP A O 1
ATOM 626 N N . ILE A 1 84 ? 19.962 9.673 -25.133 1.00 95.88 84 ILE A N 1
ATOM 627 C CA . ILE A 1 84 ? 21.374 9.902 -24.796 1.00 95.88 84 ILE A CA 1
ATOM 628 C C . ILE A 1 84 ? 22.163 8.586 -24.708 1.00 95.88 84 ILE A C 1
ATOM 630 O O . ILE A 1 84 ? 23.266 8.479 -25.245 1.00 95.88 84 ILE A O 1
ATOM 634 N N . GLN A 1 85 ? 21.573 7.550 -24.108 1.00 95.81 85 GLN A N 1
ATOM 635 C CA . GLN A 1 85 ? 22.184 6.225 -23.997 1.00 95.81 85 GLN A CA 1
ATOM 636 C C . GLN A 1 85 ? 22.264 5.554 -25.374 1.00 95.81 85 GLN A C 1
ATOM 638 O O . GLN A 1 85 ? 23.279 4.946 -25.718 1.00 95.81 85 GLN A O 1
ATOM 643 N N . PHE A 1 86 ? 21.222 5.728 -26.193 1.00 93.31 86 PHE A N 1
ATOM 644 C CA . PHE A 1 86 ? 21.199 5.248 -27.573 1.00 93.31 86 PHE A CA 1
ATOM 645 C C . PHE A 1 86 ? 22.242 5.960 -28.458 1.00 93.31 86 PHE A C 1
ATOM 647 O O . PHE A 1 86 ? 22.920 5.341 -29.279 1.00 93.31 86 PHE A O 1
ATOM 654 N N . SER A 1 87 ? 22.443 7.260 -28.247 1.00 95.75 87 SER A N 1
ATOM 655 C CA . SER A 1 87 ? 23.460 8.044 -28.953 1.00 95.75 87 SER A CA 1
ATOM 656 C C . SER A 1 87 ? 24.874 7.587 -28.592 1.00 95.75 87 SER A C 1
ATOM 658 O O . SER A 1 87 ? 25.713 7.429 -29.483 1.00 95.75 87 SER A O 1
ATOM 660 N N . LEU A 1 88 ? 25.131 7.301 -27.311 1.00 97.12 88 LEU A N 1
ATOM 661 C CA . LEU A 1 88 ? 26.415 6.771 -26.857 1.00 97.12 88 LEU A CA 1
ATOM 662 C C . LEU A 1 88 ? 26.706 5.394 -27.464 1.00 97.12 88 LEU A C 1
ATOM 664 O O . LEU A 1 88 ? 27.774 5.198 -28.047 1.00 97.12 88 LEU A O 1
ATOM 668 N N . ILE A 1 89 ? 25.764 4.446 -27.377 1.00 95.50 89 ILE A N 1
ATOM 669 C CA . ILE A 1 89 ? 25.997 3.079 -27.865 1.00 95.50 89 ILE A CA 1
ATOM 670 C C . ILE A 1 89 ? 26.242 3.047 -29.384 1.00 95.50 89 ILE A C 1
ATOM 672 O O . ILE A 1 89 ? 27.111 2.310 -29.851 1.00 95.50 89 ILE A O 1
ATOM 676 N N . HIS A 1 90 ? 25.585 3.929 -30.147 1.00 94.50 90 HIS A N 1
ATOM 677 C CA . HIS A 1 90 ? 25.820 4.080 -31.585 1.00 94.50 90 HIS A CA 1
ATOM 678 C C . HIS A 1 90 ? 27.209 4.665 -31.914 1.00 94.50 90 HIS A C 1
ATOM 680 O O . HIS A 1 90 ? 27.794 4.357 -32.955 1.00 94.50 90 HIS A O 1
ATOM 686 N N . GLN A 1 91 ? 27.774 5.515 -31.049 1.00 96.25 91 GLN A N 1
ATOM 687 C CA . GLN A 1 91 ? 29.157 5.979 -31.211 1.00 96.25 91 GLN A CA 1
ATOM 688 C C . GLN A 1 91 ? 30.174 4.896 -30.838 1.00 96.25 91 GLN A C 1
ATOM 690 O O . GLN A 1 91 ? 31.195 4.769 -31.517 1.00 96.25 91 GLN A O 1
ATOM 695 N N . LEU A 1 92 ? 29.881 4.082 -29.820 1.00 96.25 92 LEU A N 1
ATOM 696 C CA . LEU A 1 92 ? 30.720 2.947 -29.430 1.00 96.25 92 LEU A CA 1
ATOM 697 C C . LEU A 1 92 ? 30.811 1.895 -30.547 1.00 96.25 92 LEU A C 1
ATOM 699 O O . LEU A 1 92 ? 31.909 1.447 -30.872 1.00 96.25 92 LEU A O 1
ATOM 703 N N . GLU A 1 93 ? 29.701 1.572 -31.213 1.00 94.62 93 GLU A N 1
ATOM 704 C CA . GLU A 1 93 ? 29.666 0.642 -32.357 1.00 94.62 93 GLU A CA 1
ATOM 705 C C . GLU A 1 93 ? 30.626 1.037 -33.494 1.00 94.62 93 GLU A C 1
ATOM 707 O O . GLU A 1 93 ? 31.175 0.179 -34.177 1.00 94.62 93 GLU A O 1
ATOM 712 N N . LYS A 1 94 ? 30.916 2.333 -33.667 1.00 93.62 94 LYS A N 1
ATOM 713 C CA . LYS A 1 94 ? 31.839 2.817 -34.710 1.00 93.62 94 LYS A CA 1
ATOM 714 C C . LYS A 1 94 ? 33.315 2.607 -34.374 1.00 93.62 94 LYS A C 1
ATOM 716 O O . LYS A 1 94 ? 34.162 2.752 -35.258 1.00 93.62 94 LYS A O 1
ATOM 721 N N . VAL A 1 95 ? 33.649 2.361 -33.108 1.00 95.12 95 VAL A N 1
ATOM 722 C CA . VAL A 1 95 ? 35.043 2.342 -32.629 1.00 95.12 95 VAL A CA 1
ATOM 723 C C . VAL A 1 95 ? 35.457 1.005 -32.033 1.00 95.12 95 VAL A C 1
ATOM 725 O O . VAL A 1 95 ? 36.642 0.666 -32.104 1.00 95.12 95 VAL A O 1
ATOM 728 N N . VAL A 1 96 ? 34.505 0.255 -31.476 1.00 94.44 96 VAL A N 1
ATOM 729 C CA . VAL A 1 96 ? 34.745 -1.057 -30.878 1.00 94.44 96 VAL A CA 1
ATOM 730 C C . VAL A 1 96 ? 34.949 -2.075 -31.994 1.00 94.44 96 VAL A C 1
ATOM 732 O O . VAL A 1 96 ? 34.098 -2.265 -32.856 1.00 94.44 96 VAL A O 1
ATOM 735 N N . ARG A 1 97 ? 36.118 -2.720 -31.998 1.00 88.12 97 ARG A N 1
ATOM 736 C CA . ARG A 1 97 ? 36.489 -3.706 -33.028 1.00 88.12 97 ARG A CA 1
ATOM 737 C C . ARG A 1 97 ? 35.967 -5.110 -32.728 1.00 88.12 97 ARG A C 1
ATOM 739 O O . ARG A 1 97 ? 35.800 -5.899 -33.651 1.00 88.12 97 ARG A O 1
ATOM 746 N N . SER A 1 98 ? 35.804 -5.426 -31.447 1.00 88.44 98 SER A N 1
ATOM 747 C CA . SER A 1 98 ? 35.192 -6.655 -30.945 1.00 88.44 98 SER A CA 1
ATOM 748 C C . SER A 1 98 ? 33.674 -6.472 -30.821 1.00 88.44 98 SER A C 1
ATOM 750 O O . SER A 1 98 ? 33.118 -5.520 -31.362 1.00 88.44 98 SER A O 1
ATOM 752 N N . SER A 1 99 ? 32.989 -7.378 -30.131 1.00 92.62 99 SER A N 1
ATOM 753 C CA . SER A 1 99 ? 31.570 -7.214 -29.826 1.00 92.62 99 SER A CA 1
ATOM 754 C C . SER A 1 99 ? 31.350 -6.335 -28.593 1.00 92.62 99 SER A C 1
ATOM 756 O O . SER A 1 99 ? 32.137 -6.363 -27.647 1.00 92.62 99 SER A O 1
ATOM 758 N N . ILE A 1 100 ? 30.244 -5.591 -28.580 1.00 96.88 100 ILE A N 1
ATOM 759 C CA . ILE A 1 100 ? 29.759 -4.885 -27.387 1.00 96.88 100 ILE A CA 1
ATOM 760 C C . ILE A 1 100 ? 28.793 -5.810 -26.639 1.00 96.88 100 ILE A C 1
ATOM 762 O O . ILE A 1 100 ? 27.877 -6.370 -27.238 1.00 96.88 100 ILE A O 1
ATOM 766 N N . HIS A 1 101 ? 28.974 -5.973 -25.334 1.00 96.75 101 HIS A N 1
ATOM 767 C CA . HIS A 1 101 ? 28.038 -6.698 -24.474 1.00 96.75 101 HIS A CA 1
ATOM 768 C C . HIS A 1 101 ? 27.138 -5.699 -23.758 1.00 96.75 101 HIS A C 1
ATOM 770 O O . HIS A 1 101 ? 27.631 -4.739 -23.176 1.00 96.75 101 HIS A O 1
ATOM 776 N N . VAL A 1 102 ? 25.826 -5.894 -23.803 1.00 97.06 102 VAL A N 1
ATOM 777 C CA . VAL A 1 102 ? 24.856 -4.930 -23.277 1.00 97.06 102 VAL A CA 1
ATOM 778 C C . VAL A 1 102 ? 24.146 -5.519 -22.069 1.00 97.06 102 VAL A C 1
ATOM 780 O O . VAL A 1 102 ? 23.607 -6.622 -22.138 1.00 97.06 102 VAL A O 1
ATOM 783 N N . VAL A 1 103 ? 24.105 -4.761 -20.979 1.00 95.94 103 VAL A N 1
ATOM 784 C CA . VAL A 1 103 ? 23.258 -5.018 -19.815 1.00 95.94 103 VAL A CA 1
ATOM 785 C C . VAL A 1 103 ? 22.226 -3.900 -19.732 1.00 95.94 103 VAL A C 1
ATOM 787 O O . VAL A 1 103 ? 22.599 -2.734 -19.662 1.00 95.94 103 VAL A O 1
ATOM 790 N N . ILE A 1 104 ? 20.940 -4.248 -19.749 1.00 94.44 104 ILE A N 1
ATOM 791 C CA . ILE A 1 104 ? 19.825 -3.308 -19.602 1.00 94.44 104 ILE A CA 1
ATOM 792 C C . ILE A 1 104 ? 19.124 -3.561 -18.272 1.00 94.44 104 ILE A C 1
ATOM 794 O O . ILE A 1 104 ? 18.503 -4.610 -18.087 1.00 94.44 104 ILE A O 1
ATOM 798 N N . MET A 1 105 ? 19.190 -2.582 -17.369 1.00 93.25 105 MET A N 1
ATOM 799 C CA . MET A 1 105 ? 18.455 -2.603 -16.107 1.00 93.25 105 MET A CA 1
ATOM 800 C C . MET A 1 105 ? 17.151 -1.808 -16.222 1.00 93.25 105 MET A C 1
ATOM 802 O O . MET A 1 105 ? 17.166 -0.604 -16.465 1.00 93.25 105 MET A O 1
ATOM 806 N N . SER A 1 106 ? 16.013 -2.477 -16.048 1.00 92.69 106 SER A N 1
ATOM 807 C CA . SER A 1 106 ? 14.687 -1.840 -16.092 1.00 92.69 106 SER A CA 1
ATOM 808 C C . SER A 1 106 ? 13.638 -2.688 -15.373 1.00 92.69 106 SER A C 1
ATOM 810 O O . SER A 1 106 ? 13.720 -3.913 -15.345 1.00 92.69 106 SER A O 1
ATOM 812 N N . GLY A 1 107 ? 12.636 -2.038 -14.795 1.00 89.56 107 GLY A N 1
ATOM 813 C CA . GLY A 1 107 ? 11.442 -2.653 -14.225 1.00 89.56 107 GLY A CA 1
ATOM 814 C C . GLY A 1 107 ? 10.377 -2.994 -15.269 1.00 89.56 107 GLY A C 1
ATOM 815 O O . GLY A 1 107 ? 9.517 -3.831 -15.002 1.00 89.56 107 GLY A O 1
ATOM 816 N N . SER A 1 108 ? 10.431 -2.389 -16.459 1.00 88.44 108 SER A N 1
ATOM 817 C CA . SER A 1 108 ? 9.460 -2.618 -17.532 1.00 88.44 108 SER A CA 1
ATOM 818 C C . SER A 1 108 ? 10.113 -2.846 -18.905 1.00 88.44 108 SER A C 1
ATOM 820 O O . SER A 1 108 ? 11.332 -2.851 -19.045 1.00 88.44 108 SER A O 1
ATOM 822 N N . GLY A 1 109 ? 9.303 -3.135 -19.930 1.00 90.19 109 GLY A N 1
ATOM 823 C CA . GLY A 1 109 ? 9.801 -3.525 -21.254 1.00 90.19 109 GLY A CA 1
ATOM 824 C C . GLY A 1 109 ? 10.378 -2.344 -22.033 1.00 90.19 109 GLY A C 1
ATOM 825 O O . GLY A 1 109 ? 9.799 -1.256 -22.029 1.00 90.19 109 GLY A O 1
ATOM 826 N N . LEU A 1 110 ? 11.495 -2.566 -22.725 1.00 92.62 110 LEU A N 1
ATOM 827 C CA . LEU A 1 110 ? 12.124 -1.602 -23.626 1.00 92.62 110 LEU A CA 1
ATOM 828 C C . LEU A 1 110 ? 12.161 -2.152 -25.054 1.00 92.62 110 LEU A C 1
ATOM 830 O O . LEU A 1 110 ? 12.310 -3.360 -25.247 1.00 92.62 110 LEU A O 1
ATOM 834 N N . ASP A 1 111 ? 12.067 -1.267 -26.042 1.00 94.00 111 ASP A N 1
ATOM 835 C CA . ASP A 1 111 ? 12.420 -1.592 -27.417 1.00 94.00 111 ASP A CA 1
ATOM 836 C C . ASP A 1 111 ? 13.937 -1.759 -27.513 1.00 94.00 111 ASP A C 1
ATOM 838 O O . ASP A 1 111 ? 14.702 -0.794 -27.450 1.00 94.00 111 ASP A O 1
ATOM 842 N N . LEU A 1 112 ? 14.354 -3.014 -27.653 1.00 93.75 112 LEU A N 1
ATOM 843 C CA . LEU A 1 112 ? 15.747 -3.419 -27.796 1.00 93.75 112 LEU A CA 1
ATOM 844 C C . LEU A 1 112 ? 16.031 -3.998 -29.188 1.00 93.75 112 LEU A C 1
ATOM 846 O O . LEU A 1 112 ? 17.086 -4.597 -29.386 1.00 93.75 112 LEU A O 1
ATOM 850 N N . THR A 1 113 ? 15.120 -3.809 -30.153 1.00 93.50 113 THR A N 1
ATOM 851 C CA . THR A 1 113 ? 15.203 -4.386 -31.509 1.00 93.50 113 THR A CA 1
ATOM 852 C C . THR A 1 113 ? 16.527 -4.029 -32.185 1.00 93.50 113 THR A C 1
ATOM 854 O O . THR A 1 113 ? 17.211 -4.900 -32.709 1.00 93.50 113 THR A O 1
ATOM 857 N N . TYR A 1 114 ? 16.954 -2.765 -32.080 1.00 92.50 114 TYR A N 1
ATOM 858 C CA . TYR A 1 114 ? 18.237 -2.303 -32.623 1.00 92.50 114 TYR A CA 1
ATOM 859 C C . TYR A 1 114 ? 19.442 -3.089 -32.085 1.00 92.50 114 TYR A C 1
ATOM 861 O O . TYR A 1 114 ? 20.328 -3.475 -32.847 1.00 92.50 114 TYR A O 1
ATOM 869 N N . ILE A 1 115 ? 19.476 -3.318 -30.769 1.00 93.75 115 ILE A N 1
ATOM 870 C CA . ILE A 1 115 ? 20.584 -4.012 -30.104 1.00 93.75 115 ILE A CA 1
ATOM 871 C C . ILE A 1 115 ? 20.526 -5.510 -30.415 1.00 93.75 115 ILE A C 1
ATOM 873 O O . ILE A 1 115 ? 21.557 -6.129 -30.644 1.00 93.75 115 ILE A O 1
ATOM 877 N N . HIS A 1 116 ? 19.324 -6.086 -30.441 1.00 92.75 116 HIS A N 1
ATOM 878 C CA . HIS A 1 116 ? 19.108 -7.496 -30.751 1.00 92.75 116 HIS A CA 1
ATOM 879 C C . HIS A 1 116 ? 19.514 -7.854 -32.190 1.00 92.75 116 HIS A C 1
ATOM 881 O O . HIS A 1 116 ? 20.122 -8.899 -32.411 1.00 92.75 116 HIS A O 1
ATOM 887 N N . ASP A 1 117 ? 19.190 -6.997 -33.162 1.00 93.44 117 ASP A N 1
ATOM 888 C CA . ASP A 1 117 ? 19.372 -7.303 -34.585 1.00 93.44 117 ASP A CA 1
ATOM 889 C C . ASP A 1 117 ? 20.762 -6.923 -35.123 1.00 93.44 117 ASP A C 1
ATOM 891 O O . ASP A 1 117 ? 21.173 -7.430 -36.173 1.00 93.44 117 ASP A O 1
ATOM 895 N N . SER A 1 118 ? 21.505 -6.038 -34.442 1.00 93.44 118 SER A N 1
ATOM 896 C CA . SER A 1 118 ? 22.852 -5.658 -34.886 1.00 93.44 118 SER A CA 1
ATOM 897 C C . SER A 1 118 ? 23.890 -6.736 -34.529 1.00 93.44 118 SER A C 1
ATOM 899 O O . SER A 1 118 ? 24.020 -7.123 -33.367 1.00 93.44 118 SER A O 1
ATOM 901 N N . PRO A 1 119 ? 24.718 -7.181 -35.497 1.00 92.31 119 PRO A N 1
ATOM 902 C CA . PRO A 1 119 ? 25.769 -8.169 -35.253 1.00 92.31 119 PRO A CA 1
ATOM 903 C C . PRO A 1 119 ? 26.933 -7.623 -34.411 1.00 92.31 119 PRO A C 1
ATOM 905 O O . PRO A 1 119 ? 27.801 -8.394 -34.003 1.00 92.31 119 PRO A O 1
ATOM 908 N N . GLN A 1 120 ? 26.982 -6.308 -34.163 1.00 93.75 120 GLN A N 1
ATOM 909 C CA . GLN A 1 120 ? 27.992 -5.695 -33.301 1.00 93.75 120 GLN A CA 1
ATOM 910 C C . GLN A 1 120 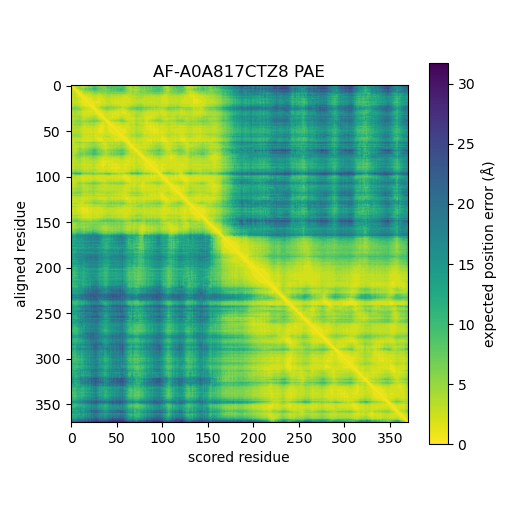? 27.813 -6.112 -31.831 1.00 93.75 120 GLN A C 1
ATOM 912 O O . GLN A 1 120 ? 28.785 -6.126 -31.068 1.00 93.75 120 GLN A O 1
ATOM 917 N N . PHE A 1 121 ? 26.593 -6.461 -31.411 1.00 95.62 121 PHE A N 1
ATOM 918 C CA . PHE A 1 121 ? 26.300 -6.791 -30.021 1.00 95.62 121 PHE A CA 1
ATOM 919 C C . PHE A 1 121 ? 26.440 -8.293 -29.766 1.00 95.62 121 PHE A C 1
ATOM 921 O O . PHE A 1 121 ? 25.722 -9.116 -30.323 1.00 95.62 121 PHE A O 1
ATOM 928 N N . GLY A 1 122 ? 27.399 -8.658 -28.913 1.00 94.25 122 GLY A N 1
ATOM 929 C CA . GLY A 1 122 ? 27.741 -10.058 -28.634 1.00 94.25 122 GLY A CA 1
ATOM 930 C C . GLY A 1 122 ? 26.813 -10.711 -27.613 1.00 94.25 122 GLY A C 1
ATOM 931 O O . GLY A 1 122 ? 26.638 -11.928 -27.613 1.00 94.25 122 GLY A O 1
ATOM 932 N N . SER A 1 123 ? 26.218 -9.910 -26.731 1.00 94.12 123 SER A N 1
ATOM 933 C CA . SER A 1 123 ? 25.162 -10.347 -25.822 1.00 94.12 123 SER A CA 1
ATOM 934 C C . SER A 1 123 ? 24.269 -9.178 -25.420 1.00 94.12 123 SER A C 1
ATOM 936 O O . SER A 1 123 ? 24.721 -8.036 -25.333 1.00 94.12 123 SER A O 1
ATOM 938 N N . LEU A 1 124 ? 23.007 -9.493 -25.136 1.00 94.75 124 LEU A N 1
ATOM 939 C CA . LEU A 1 124 ? 22.025 -8.587 -24.554 1.00 94.75 124 LEU A CA 1
ATOM 940 C C . LEU A 1 124 ? 21.435 -9.254 -23.310 1.00 94.75 124 LEU A C 1
ATOM 942 O O . LEU A 1 124 ? 20.768 -10.283 -23.403 1.00 94.75 124 LEU A O 1
ATOM 946 N N . ILE A 1 125 ? 21.712 -8.679 -22.145 1.00 94.56 125 ILE A N 1
ATOM 947 C CA . ILE A 1 125 ? 21.283 -9.177 -20.842 1.00 94.56 125 ILE A CA 1
ATOM 948 C C . ILE A 1 125 ? 20.279 -8.182 -20.275 1.00 94.56 125 ILE A C 1
ATOM 950 O O . ILE A 1 125 ? 20.614 -7.025 -20.040 1.00 94.56 125 ILE A O 1
ATOM 954 N N . TRP A 1 126 ? 19.052 -8.630 -20.029 1.00 94.06 126 TRP A N 1
ATOM 955 C CA . TRP A 1 126 ? 18.091 -7.857 -19.250 1.00 94.06 126 TRP A CA 1
ATOM 956 C C . TRP A 1 126 ? 18.169 -8.262 -17.783 1.00 94.06 126 TRP A C 1
ATOM 958 O O . TRP A 1 126 ? 18.213 -9.453 -17.464 1.00 94.06 126 TRP A O 1
ATOM 968 N N . MET A 1 127 ? 18.130 -7.274 -16.897 1.00 91.69 127 MET A N 1
ATOM 969 C CA . MET A 1 127 ? 17.947 -7.499 -15.474 1.00 91.69 127 MET A CA 1
ATOM 970 C C . MET A 1 127 ? 16.894 -6.548 -14.910 1.00 91.69 127 MET A C 1
ATOM 972 O O . MET A 1 127 ? 16.904 -5.347 -15.171 1.00 91.69 127 MET A O 1
ATOM 976 N N . GLY A 1 128 ? 15.981 -7.095 -14.112 1.00 89.94 128 GLY A N 1
ATOM 977 C CA . GLY A 1 128 ? 15.158 -6.275 -13.231 1.00 89.94 128 GLY A CA 1
ATOM 978 C C . GLY A 1 128 ? 16.007 -5.652 -12.124 1.00 89.94 128 GLY A C 1
ATOM 979 O O . GLY A 1 128 ? 17.175 -5.992 -11.949 1.00 89.94 128 GLY A O 1
ATOM 980 N N . TYR A 1 129 ? 15.403 -4.782 -11.323 1.00 89.19 129 TYR A N 1
ATOM 981 C CA . TYR A 1 129 ? 16.059 -4.232 -10.140 1.00 89.19 129 TYR A CA 1
ATOM 982 C C . TYR A 1 129 ? 16.302 -5.326 -9.082 1.00 89.19 129 TYR A C 1
ATOM 984 O O . TYR A 1 129 ? 15.392 -5.666 -8.325 1.00 89.19 129 TYR A O 1
ATOM 992 N N . ALA A 1 130 ? 17.516 -5.888 -9.009 1.00 85.06 130 ALA A N 1
ATOM 993 C CA . ALA A 1 130 ? 17.808 -7.075 -8.192 1.00 85.06 130 ALA A CA 1
ATOM 994 C C . ALA A 1 130 ? 18.220 -6.768 -6.733 1.00 85.06 130 ALA A C 1
ATOM 996 O O . ALA A 1 130 ? 18.786 -7.612 -6.031 1.00 85.06 130 ALA A O 1
ATOM 997 N N . GLY A 1 131 ? 17.906 -5.567 -6.241 1.00 88.81 131 GLY A N 1
ATOM 998 C CA . GLY A 1 131 ? 18.038 -5.202 -4.831 1.00 88.81 131 GLY A CA 1
ATOM 999 C C . GLY A 1 131 ? 19.488 -5.036 -4.362 1.00 88.81 131 GLY A C 1
ATOM 1000 O O . GLY A 1 131 ? 20.331 -4.485 -5.061 1.00 88.81 131 GLY A O 1
ATOM 1001 N N . GLN A 1 132 ? 19.786 -5.471 -3.135 1.00 91.00 132 GLN A N 1
ATOM 1002 C CA . GLN A 1 132 ? 21.065 -5.186 -2.462 1.00 91.00 132 GLN A CA 1
ATOM 1003 C C . GLN A 1 132 ? 22.308 -5.842 -3.091 1.00 91.00 132 GLN A C 1
ATOM 1005 O O . GLN A 1 132 ? 23.429 -5.372 -2.891 1.00 91.00 132 GLN A O 1
ATOM 1010 N N . SER A 1 133 ? 22.117 -6.929 -3.842 1.00 92.44 133 SER A N 1
ATOM 1011 C CA . SER A 1 133 ? 23.189 -7.741 -4.439 1.00 92.44 133 SER A CA 1
ATOM 1012 C C . SER A 1 133 ? 23.233 -7.639 -5.965 1.00 92.44 133 SER A C 1
ATOM 1014 O O . SER A 1 133 ? 23.825 -8.499 -6.612 1.00 92.44 133 SER A O 1
ATOM 1016 N N . ASP A 1 134 ? 22.630 -6.593 -6.526 1.00 91.38 134 ASP A N 1
ATOM 1017 C CA . ASP A 1 134 ? 22.480 -6.359 -7.965 1.00 91.38 134 ASP A CA 1
ATOM 1018 C C . ASP A 1 134 ? 23.805 -6.489 -8.737 1.00 91.38 134 ASP A C 1
ATOM 1020 O O . ASP A 1 134 ? 23.937 -7.329 -9.630 1.00 91.38 134 ASP A O 1
ATOM 1024 N N . GLY A 1 135 ? 24.845 -5.770 -8.300 1.00 94.56 135 GLY A N 1
ATOM 1025 C CA . GLY A 1 135 ? 26.175 -5.838 -8.903 1.00 94.56 135 GLY A CA 1
ATOM 1026 C C . GLY A 1 135 ? 26.819 -7.221 -8.824 1.00 94.56 135 GLY A C 1
ATOM 1027 O O . GLY A 1 135 ? 27.455 -7.666 -9.780 1.00 94.56 135 GLY A O 1
ATOM 1028 N N . LEU A 1 136 ? 26.628 -7.943 -7.715 1.00 95.69 136 LEU A N 1
ATOM 1029 C CA . LEU A 1 136 ? 27.149 -9.304 -7.564 1.00 95.69 136 LEU A CA 1
ATOM 1030 C C . LEU A 1 136 ? 26.423 -10.288 -8.492 1.00 95.69 136 LEU A C 1
ATOM 1032 O O . LEU A 1 136 ? 27.065 -11.150 -9.089 1.00 95.69 136 LEU A O 1
ATOM 1036 N N . ALA A 1 137 ? 25.104 -10.141 -8.639 1.00 95.31 137 ALA A N 1
ATOM 1037 C CA . ALA A 1 137 ? 24.287 -10.993 -9.494 1.00 95.31 137 ALA A CA 1
ATOM 1038 C C . ALA A 1 137 ? 24.716 -10.895 -10.963 1.00 95.31 137 ALA A C 1
ATOM 1040 O O . ALA A 1 137 ? 24.983 -11.926 -11.584 1.00 95.31 137 ALA A O 1
ATOM 1041 N N . ILE A 1 138 ? 24.864 -9.678 -11.502 1.00 95.19 138 ILE A N 1
ATOM 1042 C CA . ILE A 1 138 ? 25.338 -9.511 -12.884 1.00 95.19 138 ILE A CA 1
ATOM 1043 C C . ILE A 1 138 ? 26.793 -9.952 -13.048 1.00 95.19 138 ILE A C 1
ATOM 1045 O O . ILE A 1 138 ? 27.133 -10.583 -14.045 1.00 95.19 138 ILE A O 1
ATOM 1049 N N . SER A 1 139 ? 27.647 -9.710 -12.050 1.00 95.44 139 SER A N 1
ATOM 1050 C CA . SER A 1 139 ? 29.044 -10.156 -12.103 1.00 95.44 139 SER A CA 1
ATOM 1051 C C . SER A 1 139 ? 29.152 -11.682 -12.171 1.00 95.44 139 SER A C 1
ATOM 1053 O O . SER A 1 139 ? 29.941 -12.200 -12.958 1.00 95.44 139 SER A O 1
ATOM 1055 N N . ASN A 1 140 ? 28.317 -12.417 -11.425 1.00 96.25 140 ASN A N 1
ATOM 1056 C CA . ASN A 1 140 ? 28.277 -13.880 -11.498 1.00 96.25 140 ASN A CA 1
ATOM 1057 C C . ASN A 1 140 ? 27.927 -14.373 -12.911 1.00 96.25 140 ASN A C 1
ATOM 1059 O O . ASN A 1 140 ? 28.481 -15.374 -13.354 1.00 96.25 140 ASN A O 1
ATOM 1063 N N . VAL A 1 141 ? 27.039 -13.670 -13.621 1.00 95.50 141 VAL A N 1
ATOM 1064 C CA . VAL A 1 141 ? 26.696 -13.980 -15.019 1.00 95.50 141 VAL A CA 1
ATOM 1065 C C . VAL A 1 141 ? 27.870 -13.687 -15.952 1.00 95.50 141 VAL A C 1
ATOM 1067 O O . VAL A 1 141 ? 28.238 -14.533 -16.761 1.00 95.50 141 VAL A O 1
ATOM 1070 N N . VAL A 1 142 ? 28.499 -12.516 -15.811 1.00 94.06 142 VAL A N 1
ATOM 1071 C CA . VAL A 1 142 ? 29.637 -12.096 -16.648 1.00 94.06 142 VAL A CA 1
ATOM 1072 C C . VAL A 1 142 ? 30.840 -13.038 -16.503 1.00 94.06 142 VAL A C 1
ATOM 1074 O O . VAL A 1 142 ? 31.531 -13.302 -17.484 1.00 94.06 142 VAL A O 1
ATOM 1077 N N . PHE A 1 143 ? 31.089 -13.572 -15.304 1.00 93.88 143 PHE A N 1
ATOM 1078 C CA . PHE A 1 143 ? 32.229 -14.450 -15.010 1.00 93.88 143 PHE A CA 1
ATOM 1079 C C . PHE A 1 143 ? 31.895 -15.952 -14.993 1.00 93.88 143 PHE A C 1
ATOM 1081 O O . PHE A 1 143 ? 32.660 -16.723 -14.410 1.00 93.88 143 PHE A O 1
ATOM 1088 N N . ASP A 1 144 ? 30.782 -16.369 -15.607 1.00 93.44 144 ASP A N 1
ATOM 1089 C CA . ASP A 1 144 ? 30.367 -17.781 -15.719 1.00 93.44 144 ASP A CA 1
ATOM 1090 C C . ASP A 1 144 ? 30.250 -18.511 -14.361 1.00 93.44 144 ASP A C 1
ATOM 1092 O O . ASP A 1 144 ? 30.477 -19.710 -14.224 1.00 93.44 144 ASP A O 1
ATOM 1096 N N . GLN A 1 145 ? 29.896 -17.774 -13.307 1.00 96.44 145 GLN A N 1
ATOM 1097 C CA . GLN A 1 145 ? 29.537 -18.347 -12.005 1.00 96.44 145 GLN A CA 1
ATOM 1098 C C . GLN A 1 145 ? 28.038 -18.646 -11.911 1.00 96.44 145 GLN A C 1
ATOM 1100 O O . GLN A 1 145 ? 27.598 -19.361 -11.009 1.00 96.44 145 GLN A O 1
ATOM 1105 N N . TYR A 1 146 ? 27.246 -18.099 -12.835 1.00 95.81 146 TYR A N 1
ATOM 1106 C CA . TYR A 1 146 ? 25.819 -18.346 -12.940 1.00 95.81 146 TYR A CA 1
ATOM 1107 C C . TYR A 1 146 ? 25.348 -18.247 -14.391 1.00 95.81 146 TYR A C 1
ATOM 1109 O O . TYR A 1 146 ? 25.610 -17.260 -15.070 1.00 95.81 146 TYR A O 1
ATOM 1117 N N . ASN A 1 147 ? 24.594 -19.246 -14.847 1.00 94.06 147 ASN A N 1
ATOM 1118 C CA . ASN A 1 147 ? 23.981 -19.238 -16.171 1.00 94.06 147 ASN A CA 1
ATOM 1119 C C . ASN A 1 147 ? 22.535 -18.708 -16.071 1.00 94.06 147 ASN A C 1
ATOM 1121 O O . ASN A 1 147 ? 21.703 -19.373 -15.441 1.00 94.06 147 ASN A O 1
ATOM 1125 N N . PRO A 1 148 ? 22.215 -17.529 -16.638 1.00 92.25 148 PRO A N 1
ATOM 1126 C CA . PRO A 1 148 ? 20.879 -16.955 -16.547 1.00 92.25 148 PRO A CA 1
ATOM 1127 C C . PRO A 1 148 ? 19.866 -17.733 -17.398 1.00 92.25 148 PRO A C 1
ATOM 1129 O O . PRO A 1 148 ? 20.183 -18.324 -18.428 1.00 92.25 148 PRO A O 1
ATOM 1132 N N . GLY A 1 149 ? 18.598 -17.710 -16.986 1.00 88.62 149 GLY A N 1
ATOM 1133 C CA . GLY A 1 149 ? 17.517 -18.257 -17.803 1.00 88.62 149 GLY A CA 1
ATOM 1134 C C . GLY A 1 149 ? 17.262 -17.407 -19.055 1.00 88.62 149 GLY A C 1
ATOM 1135 O O . GLY A 1 149 ? 17.256 -16.185 -18.985 1.00 88.62 149 GLY A O 1
ATOM 1136 N N . GLY A 1 150 ? 16.965 -18.042 -20.192 1.00 87.38 150 GLY A N 1
ATOM 1137 C CA . GLY A 1 150 ? 16.599 -17.358 -21.445 1.00 87.38 150 GLY A CA 1
ATOM 1138 C C . GLY A 1 150 ? 15.116 -16.978 -21.560 1.00 87.38 150 GLY A C 1
ATOM 1139 O O . GLY A 1 150 ? 14.564 -17.011 -22.656 1.00 87.38 150 GLY A O 1
ATOM 1140 N N . ARG A 1 151 ? 14.426 -16.724 -20.439 1.00 89.00 151 ARG A N 1
ATOM 1141 C CA . ARG A 1 151 ? 12.992 -16.383 -20.410 1.00 89.00 151 ARG A CA 1
ATOM 1142 C C . ARG A 1 151 ? 12.797 -15.029 -19.746 1.00 89.00 151 ARG A C 1
ATOM 1144 O O . ARG A 1 151 ? 13.329 -14.804 -18.664 1.00 89.00 151 ARG A O 1
ATOM 1151 N N . LEU A 1 152 ? 11.988 -14.174 -20.362 1.00 89.25 152 LEU A N 1
ATOM 1152 C CA . LEU A 1 152 ? 11.605 -12.888 -19.792 1.00 89.25 152 LEU A CA 1
ATOM 1153 C C . LEU A 1 152 ? 10.288 -13.014 -19.010 1.00 89.25 152 LEU A C 1
ATOM 1155 O O . LEU A 1 152 ? 9.394 -13.744 -19.447 1.00 89.25 152 LEU A O 1
ATOM 1159 N N . PRO A 1 153 ? 10.136 -12.295 -17.883 1.00 87.75 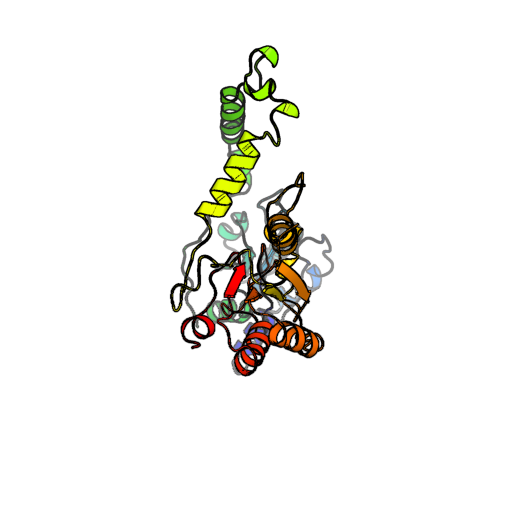153 PRO A N 1
ATOM 1160 C CA . PRO A 1 153 ? 8.860 -12.199 -17.173 1.00 87.75 153 PRO A CA 1
ATOM 1161 C C . PRO A 1 153 ? 7.863 -11.268 -17.883 1.00 87.75 153 PRO A C 1
ATOM 1163 O O . PRO A 1 153 ? 6.682 -11.259 -17.547 1.00 87.75 153 PRO A O 1
ATOM 1166 N N . ILE A 1 154 ? 8.338 -10.492 -18.862 1.00 88.94 154 ILE A N 1
ATOM 1167 C CA . ILE A 1 154 ? 7.576 -9.514 -19.635 1.00 88.94 154 ILE A CA 1
ATOM 1168 C C . ILE A 1 154 ? 7.853 -9.691 -21.130 1.00 88.94 154 ILE A C 1
ATOM 1170 O O . ILE A 1 154 ? 8.955 -10.064 -21.530 1.00 88.94 154 ILE A O 1
ATOM 1174 N N . THR A 1 155 ? 6.863 -9.408 -21.972 1.00 88.31 155 THR A N 1
ATOM 1175 C CA . THR A 1 155 ? 7.067 -9.335 -23.424 1.00 88.31 155 THR A CA 1
ATOM 1176 C C . THR A 1 155 ? 7.678 -7.982 -23.781 1.00 88.31 155 THR A C 1
ATOM 1178 O O . THR A 1 155 ? 7.127 -6.946 -23.413 1.00 88.31 155 THR A O 1
ATOM 1181 N N . MET A 1 156 ? 8.803 -7.988 -24.498 1.00 90.44 156 MET A N 1
ATOM 1182 C CA . MET A 1 156 ? 9.425 -6.780 -25.047 1.00 90.44 156 MET A CA 1
ATOM 1183 C C . MET A 1 156 ? 8.930 -6.568 -26.475 1.00 90.44 156 MET A C 1
ATOM 1185 O O . MET A 1 156 ? 9.021 -7.476 -27.299 1.00 90.44 156 MET A O 1
ATOM 1189 N N . TYR A 1 157 ? 8.381 -5.387 -26.746 1.00 90.31 157 TYR A N 1
ATOM 1190 C CA . TYR A 1 157 ? 7.854 -5.014 -28.055 1.00 90.31 157 TYR A CA 1
ATOM 1191 C C . TYR A 1 157 ? 8.762 -3.973 -28.714 1.00 90.31 157 TYR A C 1
ATOM 1193 O O . TYR A 1 157 ? 9.335 -3.131 -28.024 1.00 90.31 157 TYR A O 1
ATOM 1201 N N . SER A 1 158 ? 8.843 -4.000 -30.045 1.00 91.62 158 SER A N 1
ATOM 1202 C CA . SER A 1 158 ? 9.356 -2.871 -30.828 1.00 91.62 158 SER A CA 1
ATOM 1203 C C . SER A 1 158 ? 8.551 -1.609 -30.525 1.00 91.62 158 SER A C 1
ATOM 1205 O O . SER A 1 158 ? 7.336 -1.700 -30.339 1.00 91.62 158 SER A O 1
ATOM 1207 N N . ALA A 1 159 ? 9.172 -0.430 -30.560 1.00 89.56 159 ALA A N 1
ATOM 1208 C CA . ALA A 1 159 ? 8.494 0.831 -30.282 1.00 89.56 159 ALA A CA 1
ATOM 1209 C C . ALA A 1 159 ? 7.287 1.043 -31.201 1.00 89.56 159 ALA A C 1
ATOM 1211 O O . ALA A 1 159 ? 6.227 1.405 -30.711 1.00 89.56 159 ALA A O 1
ATOM 1212 N N . SER A 1 160 ? 7.389 0.687 -32.486 1.00 89.25 160 SER A N 1
ATOM 1213 C CA . SER A 1 160 ? 6.282 0.765 -33.453 1.00 89.25 160 SER A CA 1
ATOM 1214 C C . SER A 1 160 ? 5.047 -0.052 -33.069 1.00 89.25 160 SER A C 1
ATOM 1216 O O . SER A 1 160 ? 3.957 0.227 -33.549 1.00 89.25 160 SER A O 1
ATOM 1218 N N . TYR A 1 161 ? 5.181 -1.055 -32.194 1.00 87.00 161 TYR A N 1
ATOM 1219 C CA . TYR A 1 161 ? 4.029 -1.833 -31.744 1.00 87.00 161 TYR A CA 1
ATOM 1220 C C . TYR A 1 161 ? 3.026 -0.954 -30.997 1.00 87.00 161 TYR A C 1
ATOM 1222 O O . TYR A 1 161 ? 1.836 -1.238 -31.043 1.00 87.00 161 TYR A O 1
ATOM 1230 N N . VAL A 1 162 ? 3.467 0.125 -30.335 1.00 81.44 162 VAL A N 1
ATOM 1231 C CA . VAL A 1 162 ? 2.542 1.044 -29.653 1.00 81.44 162 VAL A CA 1
ATOM 1232 C C . VAL A 1 162 ? 1.588 1.729 -30.633 1.00 81.44 162 VAL A C 1
ATOM 1234 O O . VAL A 1 162 ? 0.459 2.022 -30.249 1.00 81.44 162 VAL A O 1
ATOM 1237 N N . ASP A 1 163 ? 2.000 1.904 -31.893 1.00 82.75 163 ASP A N 1
ATOM 1238 C CA . ASP A 1 163 ? 1.156 2.441 -32.966 1.00 82.75 163 ASP A CA 1
ATOM 1239 C C . ASP A 1 163 ? 0.144 1.394 -33.468 1.00 82.75 163 ASP A C 1
ATOM 1241 O O . ASP A 1 163 ? -0.954 1.739 -33.907 1.00 82.75 163 ASP A O 1
ATOM 1245 N N . ASP A 1 164 ? 0.483 0.105 -33.351 1.00 82.50 164 ASP A N 1
ATOM 1246 C CA . ASP A 1 164 ? -0.397 -1.024 -33.677 1.00 82.50 164 ASP A CA 1
ATOM 1247 C C . ASP A 1 164 ? -1.347 -1.392 -32.521 1.00 82.50 164 ASP A C 1
ATOM 1249 O O . ASP A 1 164 ? -2.358 -2.083 -32.719 1.00 82.50 164 ASP A O 1
ATOM 1253 N N . VAL A 1 165 ? -1.052 -0.947 -31.292 1.00 77.69 165 VAL A N 1
ATOM 1254 C CA . VAL A 1 165 ? -1.950 -1.124 -30.149 1.00 77.69 165 VAL A CA 1
ATOM 1255 C C . VAL A 1 165 ? -3.166 -0.238 -30.362 1.00 77.69 165 VAL A C 1
ATOM 1257 O O . VAL A 1 165 ? -3.173 0.958 -30.086 1.00 77.69 165 VAL A O 1
ATOM 1260 N N . ASN A 1 166 ? -4.252 -0.870 -30.794 1.00 78.12 166 ASN A N 1
ATOM 1261 C CA . ASN A 1 166 ? -5.552 -0.230 -30.875 1.00 78.12 166 ASN A CA 1
ATOM 1262 C C . ASN A 1 166 ? -6.039 0.142 -29.454 1.00 78.12 166 ASN A C 1
ATOM 1264 O O . ASN A 1 166 ? -6.669 -0.663 -28.751 1.00 78.12 166 ASN A O 1
ATOM 1268 N N . ILE A 1 167 ? -5.716 1.370 -29.031 1.00 81.38 167 ILE A N 1
ATOM 1269 C CA . ILE A 1 167 ? -6.229 1.984 -27.805 1.00 81.38 167 ILE A CA 1
ATOM 1270 C C . ILE A 1 167 ? -7.742 2.169 -27.887 1.00 81.38 167 ILE A C 1
ATOM 1272 O O . ILE A 1 167 ? -8.404 2.112 -26.850 1.00 81.38 167 ILE A O 1
ATOM 1276 N N . ASP A 1 168 ? -8.306 2.277 -29.097 1.00 85.69 168 ASP A N 1
ATOM 1277 C CA . ASP A 1 168 ? -9.753 2.355 -29.297 1.00 85.69 168 ASP A CA 1
ATOM 1278 C C . ASP A 1 168 ? -10.446 1.157 -28.665 1.00 85.69 168 ASP A C 1
ATOM 1280 O O . ASP A 1 168 ? -11.474 1.343 -28.050 1.00 85.69 168 ASP A O 1
ATOM 1284 N N . ARG A 1 169 ? -9.870 -0.048 -28.655 1.00 85.38 169 ARG A N 1
ATOM 1285 C CA . ARG A 1 169 ? -10.470 -1.199 -27.963 1.00 85.38 169 ARG A CA 1
ATOM 1286 C C . ARG A 1 169 ? -10.503 -1.019 -26.441 1.00 85.38 169 ARG A C 1
ATOM 1288 O O . ARG A 1 169 ? -11.440 -1.474 -25.782 1.00 85.38 169 ARG A O 1
ATOM 1295 N N . ALA A 1 170 ? -9.469 -0.418 -25.852 1.00 86.69 170 ALA A N 1
ATOM 1296 C CA . ALA A 1 170 ? -9.460 -0.102 -24.422 1.00 86.69 170 ALA A CA 1
ATOM 1297 C C . ALA A 1 170 ? -10.476 1.007 -24.113 1.00 86.69 170 ALA A C 1
ATOM 1299 O O . ALA A 1 170 ? -11.259 0.876 -23.172 1.00 86.69 170 ALA A O 1
ATOM 1300 N N . LEU A 1 171 ? -10.529 2.040 -24.957 1.00 90.75 171 LEU A N 1
ATOM 1301 C CA . LEU A 1 171 ? -11.518 3.108 -24.878 1.00 90.75 171 LEU A CA 1
ATOM 1302 C C . LEU A 1 171 ? -12.933 2.558 -25.060 1.00 90.75 171 LEU A C 1
ATOM 1304 O O . LEU A 1 171 ? -13.775 2.795 -24.212 1.00 90.75 171 LEU A O 1
ATOM 1308 N N . GLU A 1 172 ? -13.196 1.745 -26.074 1.00 93.62 172 GLU A N 1
ATOM 1309 C CA . GLU A 1 172 ? -14.463 1.065 -26.329 1.00 93.62 172 GLU A CA 1
ATOM 1310 C C . GLU A 1 172 ? -14.908 0.282 -25.102 1.00 93.62 172 GLU A C 1
ATOM 1312 O O . GLU A 1 172 ? -16.064 0.379 -24.715 1.00 93.62 172 GLU A O 1
ATOM 1317 N N . ARG A 1 173 ? -14.021 -0.467 -24.435 1.00 93.25 173 ARG A N 1
ATOM 1318 C CA . ARG A 1 173 ? -14.367 -1.158 -23.180 1.00 93.25 173 ARG A CA 1
ATOM 1319 C C . ARG A 1 173 ? -14.801 -0.170 -22.097 1.00 93.25 173 ARG A C 1
ATOM 1321 O O . ARG A 1 173 ? -15.847 -0.379 -21.484 1.00 93.25 173 ARG A O 1
ATOM 1328 N N . THR A 1 174 ? -14.053 0.912 -21.905 1.00 95.50 174 THR A N 1
ATOM 1329 C CA . THR A 1 174 ? -14.378 1.971 -20.938 1.00 95.50 174 THR A CA 1
ATOM 1330 C C . THR A 1 174 ? -15.703 2.664 -21.273 1.00 95.50 174 THR A C 1
ATOM 1332 O O . THR A 1 174 ? -16.601 2.742 -20.435 1.00 95.50 174 THR A O 1
ATOM 1335 N N . PHE A 1 175 ? -15.884 3.104 -22.515 1.00 96.25 175 PHE A N 1
ATOM 1336 C CA . PHE A 1 175 ? -17.089 3.773 -22.997 1.00 96.25 175 PHE A CA 1
ATOM 1337 C C . PHE A 1 175 ? -18.300 2.835 -23.040 1.00 96.25 175 PHE A C 1
ATOM 1339 O O . PHE A 1 175 ? -19.414 3.283 -22.775 1.00 96.25 175 PHE A O 1
ATOM 1346 N N . ASN A 1 176 ? -18.113 1.536 -23.281 1.00 96.81 176 ASN A N 1
ATOM 1347 C CA . ASN A 1 176 ? -19.175 0.536 -23.162 1.00 96.81 176 ASN A CA 1
ATOM 1348 C C . ASN A 1 176 ? -19.666 0.422 -21.716 1.00 96.81 176 ASN A C 1
ATOM 1350 O O . ASN A 1 176 ? -20.870 0.317 -21.490 1.00 96.81 176 ASN A O 1
ATOM 1354 N N . VAL A 1 177 ? -18.769 0.473 -20.724 1.00 97.00 177 VAL A N 1
ATOM 1355 C CA . VAL A 1 177 ? -19.171 0.517 -19.309 1.00 97.00 177 VAL A CA 1
ATOM 1356 C C . VAL A 1 177 ? -19.928 1.811 -19.007 1.00 97.00 177 VAL A C 1
ATOM 1358 O O . VAL A 1 177 ? -21.020 1.741 -18.451 1.00 97.00 177 VAL A O 1
ATOM 1361 N N . LEU A 1 178 ? -19.422 2.970 -19.438 1.00 96.25 178 LEU A N 1
ATOM 1362 C CA . LEU A 1 178 ? -20.115 4.254 -19.258 1.00 96.25 178 LEU A CA 1
ATOM 1363 C C . LEU A 1 178 ? -21.506 4.260 -19.909 1.00 96.25 178 LEU A C 1
ATOM 1365 O O . LEU A 1 178 ? -22.471 4.718 -19.303 1.00 96.25 178 LEU A O 1
ATOM 1369 N N . THR A 1 179 ? -21.629 3.692 -21.108 1.00 95.94 179 THR A N 1
ATOM 1370 C CA . THR A 1 179 ? -22.907 3.562 -21.822 1.00 95.94 179 THR A CA 1
ATOM 1371 C C . THR A 1 179 ? -23.866 2.640 -21.072 1.00 95.94 179 THR A C 1
ATOM 1373 O O . THR A 1 179 ? -25.020 2.999 -20.873 1.00 95.94 179 THR A O 1
ATOM 1376 N N . ARG A 1 180 ? -23.400 1.484 -20.575 1.00 94.62 180 ARG A N 1
ATOM 1377 C CA . ARG A 1 180 ? -24.218 0.564 -19.756 1.00 94.62 180 ARG A CA 1
ATOM 1378 C C . ARG A 1 180 ? -24.678 1.181 -18.437 1.00 94.62 180 ARG A C 1
ATOM 1380 O O . ARG A 1 180 ? -25.732 0.804 -17.937 1.00 94.62 180 ARG A O 1
ATOM 1387 N N . LEU A 1 181 ? -23.889 2.096 -17.877 1.00 94.88 181 LEU A N 1
ATOM 1388 C CA . LEU A 1 181 ? -24.240 2.883 -16.693 1.00 94.88 181 LEU A CA 1
ATOM 1389 C C . LEU A 1 181 ? -25.125 4.100 -17.028 1.00 94.88 181 LEU A C 1
ATOM 1391 O O . LEU A 1 181 ? -25.404 4.900 -16.137 1.00 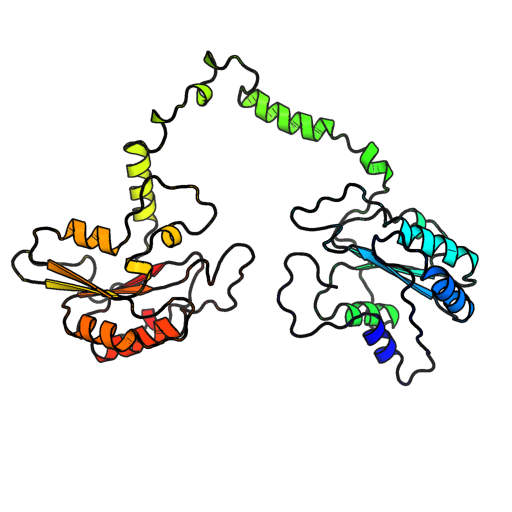94.88 181 LEU A O 1
ATOM 1395 N N . GLY A 1 182 ? -25.530 4.263 -18.294 1.00 95.25 182 GLY A N 1
ATOM 1396 C CA . GLY A 1 182 ? -26.388 5.350 -18.762 1.00 95.25 182 GLY A CA 1
ATOM 1397 C C . GLY A 1 182 ? -25.740 6.732 -18.675 1.00 95.25 182 GLY A C 1
ATOM 1398 O O . GLY A 1 182 ? -26.425 7.747 -18.578 1.00 95.25 182 GLY A O 1
ATOM 1399 N N . TRP A 1 183 ? -24.405 6.806 -18.699 1.00 95.31 183 TRP A N 1
ATOM 1400 C CA . TRP A 1 183 ? -23.668 8.065 -18.545 1.00 95.31 183 TRP A CA 1
ATOM 1401 C C . TRP A 1 183 ? -24.022 9.115 -19.613 1.00 95.31 183 TRP A C 1
ATOM 1403 O O . TRP A 1 183 ? -23.960 10.320 -19.344 1.00 95.31 183 TRP A O 1
ATOM 1413 N N . PHE A 1 184 ? -24.397 8.662 -20.812 1.00 95.94 184 PHE A N 1
ATOM 1414 C CA . PHE A 1 184 ? -24.746 9.509 -21.956 1.00 95.94 184 PHE A CA 1
ATOM 1415 C C . PHE A 1 184 ? -26.257 9.718 -22.136 1.00 95.94 184 PHE A C 1
ATOM 1417 O O . PHE A 1 184 ? -26.659 10.498 -22.997 1.00 95.94 184 PHE A O 1
ATOM 1424 N N . ASP A 1 185 ? -27.086 9.064 -21.324 1.00 96.44 185 ASP A N 1
ATOM 1425 C CA . ASP A 1 185 ? -28.539 9.216 -21.371 1.00 96.44 185 ASP A CA 1
ATOM 1426 C C . ASP A 1 185 ? -28.981 10.500 -20.635 1.00 96.44 185 ASP A C 1
ATOM 1428 O O . ASP A 1 185 ? -28.244 11.010 -19.775 1.00 96.44 185 ASP A O 1
ATOM 1432 N N . PRO A 1 186 ? -30.187 11.036 -20.920 1.00 97.25 186 PRO A N 1
ATOM 1433 C CA . PRO A 1 186 ? -30.718 12.196 -20.208 1.00 97.25 186 PRO A CA 1
ATOM 1434 C C . PRO A 1 186 ? -30.722 11.967 -18.684 1.00 97.25 186 PRO A C 1
ATOM 1436 O O . PRO A 1 186 ? -31.226 10.931 -18.236 1.00 97.25 186 PRO A O 1
ATOM 1439 N N . PRO A 1 187 ? -30.173 12.892 -17.866 1.00 94.31 187 PRO A N 1
ATOM 1440 C CA . PRO A 1 187 ? -30.034 12.696 -16.423 1.00 94.31 187 PRO A CA 1
ATOM 1441 C C . PRO A 1 187 ? -31.329 12.289 -15.717 1.00 94.31 187 PRO A C 1
ATOM 1443 O O . PRO A 1 187 ? -31.302 11.418 -14.852 1.00 94.31 187 PRO A O 1
ATOM 1446 N N . GLU A 1 188 ? -32.461 12.868 -16.116 1.00 95.62 188 GLU A N 1
ATOM 1447 C CA . GLU A 1 188 ? -33.800 12.604 -15.584 1.00 95.62 188 GLU A CA 1
ATOM 1448 C C . GLU A 1 188 ? -34.293 11.164 -15.796 1.00 95.62 188 GLU A C 1
ATOM 1450 O O . GLU A 1 188 ? -35.190 10.712 -15.089 1.00 95.62 188 GLU A O 1
ATOM 1455 N N . GLN A 1 189 ? -33.700 10.425 -16.736 1.00 94.25 189 GLN A N 1
ATOM 1456 C CA . GLN A 1 189 ? -34.026 9.020 -17.006 1.00 94.25 189 GLN A CA 1
ATOM 1457 C C . GLN A 1 189 ? -33.101 8.050 -16.257 1.00 94.25 189 GLN A C 1
ATOM 1459 O O . GLN A 1 189 ? -33.331 6.842 -16.272 1.00 94.25 189 GLN A O 1
ATOM 1464 N N . GLN A 1 190 ? -32.063 8.562 -15.588 1.00 95.06 190 GLN A N 1
ATOM 1465 C CA . GLN A 1 190 ? -31.024 7.761 -14.950 1.00 95.06 190 GLN A CA 1
ATOM 1466 C C . GLN A 1 190 ? -31.195 7.721 -13.437 1.00 95.06 190 GLN A C 1
ATOM 1468 O O . GLN A 1 190 ? -30.951 8.714 -12.752 1.00 95.06 190 GLN A O 1
ATOM 1473 N N . PHE A 1 191 ? -31.541 6.544 -12.905 1.00 94.06 191 PHE A N 1
ATOM 1474 C CA . PHE A 1 191 ? -31.775 6.323 -11.473 1.00 94.06 191 PHE A CA 1
ATOM 1475 C C . PHE A 1 191 ? -30.634 6.859 -10.595 1.00 94.06 191 PHE A C 1
ATOM 1477 O O . PHE A 1 191 ? -30.871 7.650 -9.686 1.00 94.06 191 PHE A O 1
ATOM 1484 N N . TYR A 1 192 ? -29.382 6.503 -10.904 1.00 94.62 192 TYR A N 1
ATOM 1485 C CA . TYR A 1 192 ? -28.225 6.927 -10.106 1.00 94.62 192 TYR A CA 1
ATOM 1486 C C . TYR A 1 192 ? -27.939 8.434 -10.181 1.00 94.62 192 TYR A C 1
ATOM 1488 O O . TYR A 1 192 ? -27.288 8.967 -9.288 1.00 94.62 192 TYR A O 1
ATOM 1496 N N . ARG A 1 193 ? -28.445 9.141 -11.203 1.00 94.81 193 ARG A N 1
ATOM 1497 C CA . ARG A 1 193 ? -28.327 10.606 -11.320 1.00 94.81 193 ARG A CA 1
ATOM 1498 C C . ARG A 1 193 ? -29.402 11.366 -10.547 1.00 94.81 193 ARG A C 1
ATOM 1500 O O . ARG A 1 193 ? -29.328 12.587 -10.471 1.00 94.81 193 ARG A O 1
ATOM 1507 N N . GLN A 1 194 ? -30.367 10.653 -9.967 1.00 95.19 194 GLN A N 1
ATOM 1508 C CA . GLN A 1 194 ? -31.364 11.229 -9.065 1.00 95.19 194 GLN A CA 1
ATOM 1509 C C . GLN A 1 194 ? -30.916 11.203 -7.598 1.00 95.19 194 GLN A C 1
ATOM 1511 O O . GLN A 1 194 ? -31.569 11.824 -6.765 1.00 95.19 194 GLN A O 1
ATOM 1516 N N . LEU A 1 195 ? -29.816 10.508 -7.275 1.00 96.44 195 LEU A N 1
ATOM 1517 C CA . LEU A 1 195 ? -29.265 10.475 -5.922 1.00 96.44 195 LEU A CA 1
ATOM 1518 C C . LEU A 1 195 ? -28.704 11.845 -5.534 1.00 96.44 195 LEU A C 1
ATOM 1520 O O . LEU A 1 195 ? -28.020 12.518 -6.306 1.00 96.44 195 LEU A O 1
ATOM 1524 N N . THR A 1 196 ? -28.973 12.244 -4.301 1.00 96.56 196 THR A N 1
ATOM 1525 C CA . THR A 1 196 ? -28.604 13.536 -3.732 1.00 96.56 196 THR A CA 1
ATOM 1526 C C . THR A 1 196 ? -27.884 13.354 -2.400 1.00 96.56 196 THR A C 1
ATOM 1528 O O . THR A 1 196 ? -27.713 12.250 -1.889 1.00 96.56 196 THR A O 1
ATOM 1531 N N . LYS A 1 197 ? -27.507 14.468 -1.764 1.00 94.69 197 LYS A N 1
ATOM 1532 C CA . LYS A 1 197 ? -26.975 14.448 -0.396 1.00 94.69 197 LYS A CA 1
ATOM 1533 C C . LYS A 1 197 ? -27.955 13.839 0.622 1.00 94.69 197 LYS A C 1
ATOM 1535 O O . LYS A 1 197 ? -27.500 13.368 1.655 1.00 94.69 197 LYS A O 1
ATOM 1540 N N . ALA A 1 198 ? -29.264 13.844 0.350 1.00 96.44 198 ALA A N 1
ATOM 1541 C CA . ALA A 1 198 ? -30.255 13.221 1.231 1.00 96.44 198 ALA A CA 1
ATOM 1542 C C . ALA A 1 198 ? -30.146 11.685 1.260 1.00 96.44 198 ALA A C 1
ATOM 1544 O O . ALA A 1 198 ? -30.599 11.066 2.219 1.00 96.44 198 ALA A O 1
ATOM 1545 N N . ASP A 1 199 ? -29.520 11.090 0.242 1.00 96.31 199 ASP A N 1
ATOM 1546 C CA . ASP A 1 199 ? -29.296 9.647 0.124 1.00 96.31 199 ASP A CA 1
ATOM 1547 C C . ASP A 1 199 ? -27.960 9.204 0.752 1.00 96.31 199 ASP A C 1
ATOM 1549 O O . ASP A 1 199 ? -27.656 8.013 0.816 1.00 96.31 199 ASP A O 1
ATOM 1553 N N . VAL A 1 200 ? -27.159 10.157 1.242 1.00 95.12 200 VAL A N 1
ATOM 1554 C CA . VAL A 1 200 ? -25.885 9.916 1.930 1.00 95.12 200 VAL A CA 1
ATOM 1555 C C . VAL A 1 200 ? -26.106 9.980 3.439 1.00 95.12 200 VAL A C 1
ATOM 1557 O O . VAL A 1 200 ? -26.785 10.879 3.929 1.00 95.12 200 VAL A O 1
ATOM 1560 N N . ASP A 1 201 ? -25.488 9.057 4.184 1.00 95.38 201 ASP A N 1
ATOM 1561 C CA . ASP A 1 201 ? -25.522 9.041 5.655 1.00 95.38 201 ASP A CA 1
ATOM 1562 C C . ASP A 1 201 ? -26.955 8.954 6.236 1.00 95.38 201 ASP A C 1
ATOM 1564 O O . ASP A 1 201 ? -27.336 9.629 7.197 1.00 95.38 201 ASP A O 1
ATOM 1568 N N . THR A 1 202 ? -27.775 8.098 5.621 1.00 96.88 202 THR A N 1
ATOM 1569 C CA . THR A 1 202 ? -29.155 7.832 6.044 1.00 96.88 202 THR A CA 1
ATOM 1570 C C . THR A 1 202 ? -29.197 7.027 7.351 1.00 96.88 202 THR A C 1
ATOM 1572 O O . THR A 1 202 ? -28.254 6.297 7.673 1.00 96.88 202 THR A O 1
ATOM 1575 N N . PRO A 1 203 ? -30.305 7.067 8.118 1.00 97.19 203 PRO A N 1
ATOM 1576 C CA . PRO A 1 203 ? -30.464 6.212 9.298 1.00 97.19 203 PRO A CA 1
ATOM 1577 C C . PRO A 1 203 ? -30.247 4.720 9.001 1.00 97.19 203 PRO A C 1
ATOM 1579 O O . PRO A 1 203 ? -29.683 3.999 9.821 1.00 97.19 203 PRO A O 1
ATOM 1582 N N . GLN A 1 204 ? -30.656 4.264 7.814 1.00 97.88 204 GLN A N 1
ATOM 1583 C CA . GLN A 1 204 ? -30.475 2.894 7.348 1.00 97.88 204 GLN A CA 1
ATOM 1584 C C . GLN A 1 204 ? -28.998 2.573 7.089 1.00 97.88 204 GLN A C 1
ATOM 1586 O O . GLN A 1 204 ? -28.532 1.536 7.555 1.00 97.88 204 GLN A O 1
ATOM 1591 N N . SER A 1 205 ? -28.242 3.452 6.415 1.00 96.69 205 SER A N 1
ATOM 1592 C CA . SER A 1 205 ? -26.806 3.222 6.189 1.00 96.69 205 SER A CA 1
ATOM 1593 C C . SER A 1 205 ? -26.003 3.274 7.490 1.00 96.69 205 SER A C 1
ATOM 1595 O O . SER A 1 205 ? -25.096 2.469 7.674 1.00 96.69 205 SER A O 1
ATOM 1597 N N . ARG A 1 206 ? -26.371 4.154 8.434 1.00 96.38 206 ARG A N 1
ATOM 1598 C CA . ARG A 1 206 ? -25.767 4.189 9.780 1.00 96.38 206 ARG A CA 1
ATOM 1599 C C . ARG A 1 206 ? -26.032 2.901 10.559 1.00 96.38 206 ARG A C 1
ATOM 1601 O O . ARG A 1 206 ? -25.121 2.374 11.189 1.00 96.38 206 ARG A O 1
ATOM 1608 N N . LYS A 1 207 ? -27.262 2.374 10.496 1.00 97.75 207 LYS A N 1
ATOM 1609 C CA . LYS A 1 207 ? -27.618 1.089 11.117 1.00 97.75 207 LYS A CA 1
ATOM 1610 C C . LYS A 1 207 ? -26.810 -0.057 10.516 1.00 97.75 207 LYS A C 1
ATOM 1612 O O . LYS A 1 207 ? -26.237 -0.829 11.271 1.00 97.75 207 LYS A O 1
ATOM 1617 N N . LEU A 1 208 ? -26.706 -0.114 9.187 1.00 97.94 208 LEU A N 1
ATOM 1618 C CA . LEU A 1 208 ? -25.904 -1.126 8.499 1.00 97.94 208 LEU A CA 1
ATOM 1619 C C . LEU A 1 208 ? -24.416 -1.024 8.863 1.00 97.94 208 LEU A C 1
ATOM 1621 O O . LEU A 1 208 ? -23.771 -2.047 9.063 1.00 97.94 208 LEU A O 1
ATOM 1625 N N . SER A 1 209 ? -23.874 0.192 8.988 1.00 96.19 209 SER A N 1
ATOM 1626 C CA . SER A 1 209 ? -22.493 0.407 9.439 1.00 96.19 209 SER A CA 1
ATOM 1627 C C . SER A 1 209 ? -22.270 -0.120 10.859 1.00 96.19 209 SER A C 1
ATOM 1629 O O . SER A 1 209 ? -21.253 -0.760 11.107 1.00 96.19 209 SER A O 1
ATOM 1631 N N . LEU A 1 210 ? -23.215 0.115 11.777 1.00 96.19 210 LEU A N 1
ATOM 1632 C CA . LEU A 1 210 ? -23.150 -0.416 13.139 1.00 96.19 210 LEU A CA 1
ATOM 1633 C C . LEU A 1 210 ? -23.266 -1.945 13.160 1.00 96.19 210 LEU A C 1
ATOM 1635 O O . LEU A 1 210 ? -22.480 -2.591 13.841 1.00 96.19 210 LEU A O 1
ATOM 1639 N N . GLU A 1 211 ? -24.210 -2.519 12.412 1.00 98.31 211 GLU A N 1
ATOM 1640 C CA . GLU A 1 211 ? -24.388 -3.975 12.306 1.00 98.31 211 GLU A CA 1
ATOM 1641 C C . GLU A 1 211 ? -23.130 -4.639 11.732 1.00 98.31 211 GLU A C 1
ATOM 1643 O O . GLU A 1 211 ? -22.621 -5.594 12.309 1.00 98.31 211 GLU A O 1
ATOM 1648 N N . SER A 1 212 ? -22.554 -4.063 10.672 1.00 97.88 212 SER A N 1
ATOM 1649 C CA . SER A 1 212 ? -21.310 -4.561 10.071 1.00 97.88 212 SER A CA 1
ATOM 1650 C C . SER A 1 212 ? -20.138 -4.515 11.053 1.00 97.88 212 SER A C 1
ATOM 1652 O O . SER A 1 212 ? -19.332 -5.439 11.071 1.00 97.88 212 SER A O 1
ATOM 1654 N N . ALA A 1 213 ? -20.044 -3.462 11.876 1.00 95.69 213 ALA A N 1
ATOM 1655 C CA . ALA A 1 213 ? -19.026 -3.346 12.920 1.00 95.69 213 ALA A CA 1
ATOM 1656 C C . ALA A 1 213 ? -19.260 -4.322 14.086 1.00 95.69 213 ALA A C 1
ATOM 1658 O O . ALA A 1 213 ? -18.310 -4.804 14.690 1.00 95.69 213 ALA A O 1
ATOM 1659 N N . GLN A 1 214 ? -20.514 -4.623 14.424 1.00 96.56 214 GLN A N 1
ATOM 1660 C CA . GLN A 1 214 ? -20.846 -5.587 15.476 1.00 96.56 214 GLN A CA 1
ATOM 1661 C C . GLN A 1 214 ? -20.523 -7.021 15.050 1.00 96.56 214 GLN A C 1
ATOM 1663 O O . GLN A 1 214 ? -19.956 -7.773 15.842 1.00 96.56 214 GLN A O 1
ATOM 1668 N N . ASP A 1 215 ? -20.840 -7.376 13.805 1.00 97.88 215 ASP A N 1
ATOM 1669 C CA . ASP A 1 215 ? -20.616 -8.716 13.257 1.00 97.88 215 ASP A CA 1
ATOM 1670 C C . ASP A 1 215 ? -19.130 -9.015 12.989 1.00 97.88 215 ASP A C 1
ATOM 1672 O O . ASP A 1 215 ? -18.736 -10.181 12.930 1.00 97.88 215 ASP A O 1
ATOM 1676 N N . SER A 1 216 ? -18.289 -7.985 12.850 1.00 96.38 216 SER A N 1
ATOM 1677 C CA . SER A 1 216 ? -16.844 -8.125 12.632 1.00 96.38 216 SER A CA 1
ATOM 1678 C C . SER A 1 216 ? -16.012 -8.210 13.919 1.00 96.38 216 SER A C 1
ATOM 1680 O O . SER A 1 216 ? -14.832 -8.554 13.857 1.00 96.38 216 SER A O 1
ATOM 1682 N N . ILE A 1 217 ? -16.599 -7.968 15.098 1.00 96.56 217 ILE A N 1
ATOM 1683 C CA . ILE A 1 217 ? -15.901 -8.109 16.385 1.00 96.56 217 ILE A CA 1
ATOM 1684 C C . ILE A 1 217 ? -15.775 -9.588 16.768 1.00 96.56 217 ILE A C 1
ATOM 1686 O O . ILE A 1 217 ? -16.767 -10.304 16.916 1.00 96.56 217 ILE A O 1
ATOM 1690 N N . ILE A 1 218 ? -14.545 -10.039 17.028 1.00 95.69 218 ILE A N 1
ATOM 1691 C CA . ILE A 1 218 ? -14.248 -11.435 17.373 1.00 95.69 218 ILE A CA 1
ATOM 1692 C C . ILE A 1 218 ? -13.830 -11.572 18.843 1.00 95.69 218 ILE A C 1
ATOM 1694 O O . ILE A 1 218 ? -12.818 -11.027 19.283 1.00 95.69 218 ILE A O 1
ATOM 1698 N N . LEU A 1 219 ? -14.572 -12.374 19.613 1.00 95.81 219 LEU A N 1
ATOM 1699 C CA . LEU A 1 219 ? -14.210 -12.735 20.988 1.00 95.81 219 LEU A CA 1
ATOM 1700 C C . LEU A 1 219 ? -13.210 -13.903 21.000 1.00 95.81 219 LEU A C 1
ATOM 1702 O O . LEU A 1 219 ? -13.593 -15.063 20.865 1.00 95.81 219 LEU A O 1
ATOM 1706 N N . LEU A 1 220 ? -11.926 -13.600 21.203 1.00 94.56 220 LEU A N 1
ATOM 1707 C CA . LEU A 1 220 ? -10.843 -14.594 21.130 1.00 94.56 220 LEU A CA 1
ATOM 1708 C C .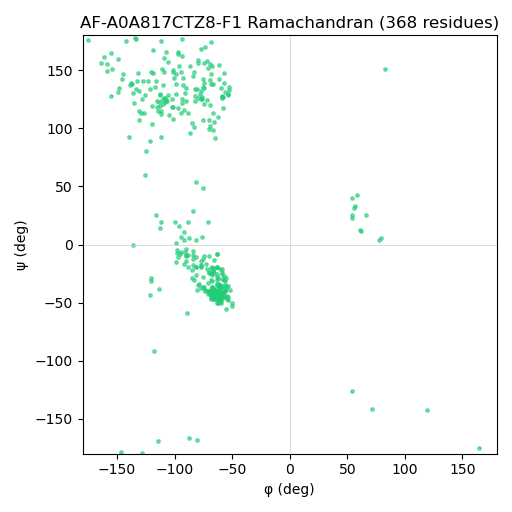 LEU A 1 220 ? -10.640 -15.408 22.422 1.00 94.56 220 LEU A C 1
ATOM 1710 O O . LEU A 1 220 ? -10.215 -16.564 22.373 1.00 94.56 220 LEU A O 1
ATOM 1714 N N . LYS A 1 221 ? -10.927 -14.819 23.588 1.00 93.00 221 LYS A N 1
ATOM 1715 C CA . LYS A 1 221 ? -10.766 -15.437 24.916 1.00 93.00 221 LYS A CA 1
ATOM 1716 C C . LYS A 1 221 ? -11.828 -14.890 25.870 1.00 93.00 221 LYS A C 1
ATOM 1718 O O . LYS A 1 221 ? -12.050 -13.687 25.921 1.00 93.00 221 LYS A O 1
ATOM 1723 N N . ASN A 1 222 ? -12.470 -15.771 26.641 1.00 92.81 222 ASN A N 1
ATOM 1724 C CA . ASN A 1 222 ? -13.453 -15.391 27.661 1.00 92.81 222 ASN A CA 1
ATOM 1725 C C . ASN A 1 222 ? -13.276 -16.257 28.914 1.00 92.81 222 ASN A C 1
ATOM 1727 O O . ASN A 1 222 ? -13.805 -17.366 29.008 1.00 92.81 222 ASN A O 1
ATOM 1731 N N . VAL A 1 223 ? -12.482 -15.764 29.862 1.00 89.88 223 VAL A N 1
ATOM 1732 C CA . VAL A 1 223 ? -12.194 -16.466 31.118 1.00 89.88 223 VAL A CA 1
ATOM 1733 C C . VAL A 1 223 ? -13.347 -16.247 32.091 1.00 89.88 223 VAL A C 1
ATOM 1735 O O . VAL A 1 223 ? -13.826 -15.130 32.257 1.00 89.88 223 VAL A O 1
ATOM 1738 N N . ASN A 1 224 ? -13.806 -17.321 32.740 1.00 89.19 224 ASN A N 1
ATOM 1739 C CA . ASN A 1 224 ? -14.862 -17.286 33.761 1.00 89.19 224 ASN A CA 1
ATOM 1740 C C . ASN A 1 224 ? -16.175 -16.612 33.323 1.00 89.19 224 ASN A C 1
ATOM 1742 O O . ASN A 1 224 ? -16.949 -16.183 34.174 1.00 89.19 224 ASN A O 1
ATOM 1746 N N . ARG A 1 225 ? -16.446 -16.539 32.010 1.00 90.38 225 ARG A N 1
ATOM 1747 C CA . ARG A 1 225 ? -17.596 -15.806 31.450 1.00 90.38 225 ARG A CA 1
ATOM 1748 C C . ARG A 1 225 ? -17.632 -14.344 31.924 1.00 90.38 225 ARG A C 1
ATOM 1750 O O . ARG A 1 225 ? -18.699 -13.826 32.236 1.00 90.38 225 ARG A O 1
ATOM 1757 N N . SER A 1 226 ? -16.467 -13.694 31.996 1.00 89.94 226 SER A N 1
ATOM 1758 C CA . SER A 1 226 ? -16.353 -12.279 32.372 1.00 89.94 226 SER A CA 1
ATOM 1759 C C . SER A 1 226 ? -17.016 -11.339 31.360 1.00 89.94 226 SER A C 1
ATOM 1761 O O . SER A 1 226 ? -17.356 -10.212 31.713 1.00 89.94 226 SER A O 1
ATOM 1763 N N . MET A 1 227 ? -17.225 -11.807 30.122 1.00 91.19 227 MET A N 1
ATOM 1764 C CA . MET A 1 227 ? -18.038 -11.139 29.106 1.00 91.19 227 MET A CA 1
ATOM 1765 C C . MET A 1 227 ? -19.344 -11.908 28.828 1.00 91.19 227 MET A C 1
ATOM 1767 O O . MET A 1 227 ? -19.285 -13.136 28.669 1.00 91.19 227 MET A O 1
ATOM 1771 N N . PRO A 1 228 ? -20.498 -11.213 28.692 1.00 92.12 228 PRO A N 1
ATOM 1772 C CA . PRO A 1 228 ? -20.673 -9.753 28.772 1.00 92.12 228 PRO A CA 1
ATOM 1773 C C . PRO A 1 228 ? -20.472 -9.203 30.195 1.00 92.12 228 PRO A C 1
ATOM 1775 O O . PRO A 1 228 ? -20.654 -9.923 31.172 1.00 92.12 228 PRO A O 1
ATOM 1778 N N . LEU A 1 229 ? -20.111 -7.919 30.312 1.00 88.44 229 LEU A N 1
ATOM 1779 C CA . LEU A 1 229 ? -19.928 -7.270 31.614 1.00 88.44 229 LEU A CA 1
ATOM 1780 C C . LEU A 1 229 ? -21.251 -7.255 32.392 1.00 88.44 229 LEU A C 1
ATOM 1782 O O . LEU A 1 229 ? -22.186 -6.526 32.055 1.00 88.44 229 LEU A O 1
ATOM 1786 N N . HIS A 1 230 ? -21.324 -8.047 33.458 1.00 82.69 230 HIS A N 1
ATOM 1787 C CA . HIS A 1 230 ? -22.463 -8.057 34.369 1.00 82.69 230 HIS A CA 1
ATOM 1788 C C . HIS A 1 230 ? -22.281 -6.977 35.440 1.00 82.69 230 HIS A C 1
ATOM 1790 O O . HIS A 1 230 ? -21.607 -7.188 36.447 1.00 82.69 230 HIS A O 1
ATOM 1796 N N . ILE A 1 231 ? -22.877 -5.807 35.206 1.00 82.69 231 ILE A N 1
ATOM 1797 C CA . ILE A 1 231 ? -22.833 -4.674 36.136 1.00 82.69 231 ILE A CA 1
ATOM 1798 C C . ILE A 1 231 ? -24.153 -4.602 36.908 1.00 82.69 231 ILE A C 1
ATOM 1800 O O . ILE A 1 231 ? -25.212 -4.416 36.309 1.00 82.69 231 ILE A O 1
ATOM 1804 N N . ASP A 1 232 ? -24.085 -4.747 38.233 1.00 84.38 232 ASP A N 1
ATOM 1805 C CA . ASP A 1 232 ? -25.233 -4.529 39.116 1.00 84.38 232 ASP A CA 1
ATOM 1806 C C . ASP A 1 232 ? -25.579 -3.028 39.137 1.00 84.38 232 ASP A C 1
ATOM 1808 O O . ASP A 1 232 ? -24.730 -2.220 39.523 1.00 84.38 232 ASP A O 1
ATOM 1812 N N . PRO A 1 233 ? -26.799 -2.625 38.736 1.00 82.88 233 PRO A N 1
ATOM 1813 C CA . PRO A 1 233 ? -27.185 -1.217 38.689 1.00 82.88 233 PRO A CA 1
ATOM 1814 C C . PRO A 1 233 ? -27.247 -0.538 40.067 1.00 82.88 233 PRO A C 1
ATOM 1816 O O . PRO A 1 233 ? -27.345 0.687 40.118 1.00 82.88 233 PRO A O 1
ATOM 1819 N N . LEU A 1 234 ? -27.217 -1.297 41.168 1.00 87.31 234 LEU A N 1
ATOM 1820 C CA . LEU A 1 234 ? -27.282 -0.784 42.539 1.00 87.31 234 LEU A CA 1
ATOM 1821 C C . LEU A 1 234 ? -25.906 -0.598 43.191 1.00 87.31 234 LEU A C 1
ATOM 1823 O O . LEU A 1 234 ? -25.827 -0.052 44.293 1.00 87.31 234 LEU A O 1
ATOM 1827 N N . ILE A 1 235 ? -24.829 -1.052 42.546 1.00 87.50 235 ILE A N 1
ATOM 1828 C CA . ILE A 1 235 ? -23.475 -1.014 43.100 1.00 87.50 235 ILE A CA 1
ATOM 1829 C C . ILE A 1 235 ? -22.631 -0.039 42.288 1.00 87.50 235 ILE A C 1
ATOM 1831 O O . ILE A 1 235 ? -22.537 -0.157 41.069 1.00 87.50 235 ILE A O 1
ATOM 1835 N N . ASN A 1 236 ? -21.967 0.887 42.984 1.00 91.38 236 ASN A N 1
ATOM 1836 C CA . ASN A 1 236 ? -20.986 1.767 42.360 1.00 91.38 236 ASN A CA 1
ATOM 1837 C C . ASN A 1 236 ? -19.868 0.936 41.727 1.00 91.38 236 ASN A C 1
ATOM 1839 O O . ASN A 1 236 ? -19.246 0.115 42.405 1.00 91.38 236 ASN A O 1
ATOM 1843 N N . LYS A 1 237 ? -19.602 1.176 40.444 1.00 93.00 237 LYS A N 1
ATOM 1844 C CA . LYS A 1 237 ? -18.481 0.577 39.724 1.00 93.00 237 LYS A CA 1
ATOM 1845 C C . LYS A 1 237 ? -17.583 1.637 39.129 1.00 93.00 237 LYS A C 1
ATOM 1847 O O . LYS A 1 237 ? -18.073 2.624 38.593 1.00 93.00 237 LYS A O 1
ATOM 1852 N N . LYS A 1 238 ? -16.276 1.405 39.180 1.00 94.50 238 LYS A N 1
ATOM 1853 C CA . LYS A 1 238 ? -15.286 2.206 38.464 1.00 94.50 238 LYS A CA 1
ATOM 1854 C C . LYS A 1 238 ? -14.694 1.403 37.307 1.00 94.50 238 LYS A C 1
ATOM 1856 O O . LYS A 1 238 ? -14.211 0.289 37.510 1.00 94.50 238 LYS A O 1
ATOM 1861 N N . ILE A 1 239 ? -14.743 1.963 36.102 1.00 95.00 239 ILE A N 1
ATOM 1862 C CA . ILE A 1 239 ? -14.161 1.395 34.883 1.00 95.00 239 ILE A CA 1
ATOM 1863 C C . ILE A 1 239 ? -12.938 2.227 34.494 1.00 95.00 239 ILE A C 1
ATOM 1865 O O . ILE A 1 239 ? -13.048 3.432 34.270 1.00 95.00 239 ILE A O 1
ATOM 1869 N N . ALA A 1 240 ? -11.787 1.570 34.389 1.00 96.38 240 ALA A N 1
ATOM 1870 C CA . ALA A 1 240 ? -10.573 2.135 33.820 1.00 96.38 240 ALA A CA 1
ATOM 1871 C C . ALA A 1 240 ? -10.483 1.777 32.335 1.00 96.38 240 ALA A C 1
ATOM 1873 O O . ALA A 1 240 ? -10.458 0.595 31.987 1.00 96.38 240 ALA A O 1
ATOM 1874 N N . LEU A 1 241 ? -10.405 2.792 31.478 1.00 96.88 241 LEU A N 1
ATOM 1875 C CA . LEU A 1 241 ? -10.064 2.651 30.066 1.00 96.88 241 LEU A CA 1
ATOM 1876 C C . LEU A 1 241 ? -8.605 3.073 29.885 1.00 96.88 241 LEU A C 1
ATOM 1878 O O . LEU A 1 241 ? -8.248 4.212 30.190 1.00 96.88 241 LEU A O 1
ATOM 1882 N N . ILE A 1 242 ? -7.764 2.151 29.432 1.00 95.62 242 ILE A N 1
ATOM 1883 C CA . ILE A 1 242 ? -6.316 2.351 29.319 1.00 95.62 242 ILE A CA 1
ATOM 1884 C C . ILE A 1 242 ? -5.902 2.166 27.861 1.00 95.62 242 ILE A C 1
ATOM 1886 O O . ILE A 1 242 ? -6.495 1.339 27.170 1.00 95.62 242 ILE A O 1
ATOM 1890 N N . GLU A 1 243 ? -4.858 2.895 27.457 1.00 91.06 243 GLU A N 1
ATOM 1891 C CA . GLU A 1 243 ? -4.221 2.903 26.129 1.00 91.06 243 GLU A CA 1
ATOM 1892 C C . GLU A 1 243 ? -4.909 3.782 25.070 1.00 91.06 243 GLU A C 1
ATOM 1894 O O . GLU A 1 243 ? -6.117 4.033 25.140 1.00 91.06 243 GLU A O 1
ATOM 1899 N N . PRO A 1 244 ? -4.148 4.315 24.090 1.00 81.94 244 PRO A N 1
ATOM 1900 C CA . PRO A 1 244 ? -4.577 5.467 23.303 1.00 81.94 244 PRO A CA 1
ATOM 1901 C C . PRO A 1 244 ? -5.750 5.151 22.380 1.00 81.94 244 PRO A C 1
ATOM 1903 O O . PRO A 1 244 ? -6.522 6.056 22.056 1.00 81.94 244 PRO A O 1
ATOM 1906 N N . THR A 1 245 ? -5.938 3.883 21.991 1.00 87.88 245 THR A N 1
ATOM 1907 C CA . THR A 1 245 ? -7.026 3.525 21.072 1.00 87.88 245 THR A CA 1
ATOM 1908 C C . THR A 1 245 ? -8.410 3.540 21.727 1.00 87.88 245 THR A C 1
ATOM 1910 O O . THR A 1 245 ? -9.416 3.575 21.024 1.00 87.88 245 THR A O 1
ATOM 1913 N N . ALA A 1 246 ? -8.498 3.672 23.059 1.00 88.94 246 ALA A N 1
ATOM 1914 C CA . ALA A 1 246 ? -9.777 3.920 23.727 1.00 88.94 246 ALA A CA 1
ATOM 1915 C C . ALA A 1 246 ? -10.371 5.299 23.379 1.00 88.94 246 ALA A C 1
ATOM 1917 O O . ALA A 1 246 ? -11.576 5.480 23.510 1.00 88.94 246 ALA A O 1
ATOM 1918 N N . ASN A 1 247 ? -9.541 6.253 22.940 1.00 89.12 247 ASN A N 1
ATOM 1919 C CA . ASN A 1 247 ? -9.941 7.580 22.456 1.00 89.12 247 ASN A CA 1
ATOM 1920 C C . ASN A 1 247 ? -9.578 7.758 20.964 1.00 89.12 247 ASN A C 1
ATOM 1922 O O . ASN A 1 247 ? -9.315 8.871 20.503 1.00 89.12 247 ASN A O 1
ATOM 1926 N N . ALA A 1 248 ? -9.484 6.648 20.219 1.00 86.38 248 ALA A N 1
ATOM 1927 C CA . ALA A 1 248 ? -9.182 6.669 18.794 1.00 86.38 248 ALA A CA 1
ATOM 1928 C C . ALA A 1 248 ? -10.317 7.324 18.005 1.00 86.38 248 ALA A C 1
ATOM 1930 O O . ALA A 1 248 ? -11.490 7.051 18.235 1.00 86.38 248 ALA A O 1
ATOM 1931 N N . THR A 1 249 ? -9.954 8.156 17.033 1.00 85.94 249 THR A N 1
ATOM 1932 C CA . THR A 1 249 ? -10.898 8.723 16.065 1.00 85.94 249 THR A CA 1
ATOM 1933 C C . THR A 1 249 ? -10.509 8.263 14.668 1.00 85.94 249 THR A C 1
ATOM 1935 O O . THR A 1 249 ? -10.938 7.193 14.252 1.00 85.94 249 THR A O 1
ATOM 1938 N N . GLU A 1 250 ? -9.682 9.027 13.958 1.00 85.12 250 GLU A N 1
ATOM 1939 C CA . GLU A 1 250 ? -9.300 8.725 12.571 1.00 85.12 250 GLU A CA 1
ATOM 1940 C C . GLU A 1 250 ? -8.621 7.356 12.442 1.00 85.12 250 GLU A C 1
ATOM 1942 O O . GLU A 1 250 ? -8.903 6.625 11.500 1.00 85.12 250 GLU A O 1
ATOM 1947 N N . SER A 1 251 ? -7.826 6.939 13.435 1.00 84.62 251 SER A N 1
ATOM 1948 C CA . SER A 1 251 ? -7.170 5.626 13.423 1.00 84.62 251 SER A CA 1
ATOM 1949 C C . SER A 1 251 ? -8.137 4.435 13.436 1.00 84.62 251 SER A C 1
ATOM 1951 O O . SER A 1 251 ? -7.740 3.350 13.030 1.00 84.62 251 SER A O 1
ATOM 1953 N N . MET A 1 252 ? -9.405 4.609 13.837 1.00 86.69 252 MET A N 1
ATOM 1954 C CA . MET A 1 252 ? -10.418 3.543 13.735 1.00 86.69 252 MET A CA 1
ATOM 1955 C C . MET A 1 252 ? -10.879 3.292 12.297 1.00 86.69 252 MET A C 1
ATOM 1957 O O . MET A 1 252 ? -11.543 2.293 12.036 1.00 86.69 252 MET A O 1
ATOM 1961 N N . GLN A 1 253 ? -10.611 4.229 11.387 1.00 90.44 253 GLN A N 1
ATOM 1962 C CA . GLN A 1 253 ? -11.018 4.133 9.989 1.00 90.44 253 GLN A CA 1
ATOM 1963 C C . GLN A 1 253 ? -9.958 3.470 9.108 1.00 90.44 253 GLN A C 1
ATOM 1965 O O . GLN A 1 253 ? -10.252 3.216 7.945 1.00 90.44 253 GLN A O 1
ATOM 1970 N N . GLU A 1 254 ? -8.771 3.195 9.660 1.00 86.62 254 GLU A N 1
ATOM 1971 C CA . GLU A 1 254 ? -7.638 2.608 8.942 1.00 86.62 254 GLU A CA 1
ATOM 1972 C C . GLU A 1 254 ? -7.304 3.444 7.693 1.00 86.62 254 GLU A C 1
ATOM 1974 O O . GLU A 1 254 ? -7.092 4.645 7.827 1.00 86.62 254 GLU A O 1
ATOM 1979 N N . SER A 1 255 ? -7.233 2.867 6.499 1.00 86.06 255 SER A N 1
ATOM 1980 C CA . SER A 1 255 ? -6.829 3.488 5.243 1.00 86.06 255 SER A CA 1
ATOM 1981 C C . SER A 1 255 ? -8.013 3.595 4.281 1.00 86.06 255 SER A C 1
ATOM 1983 O O . SER A 1 255 ? -9.129 3.157 4.554 1.00 86.06 255 SER A O 1
ATOM 1985 N N . TYR A 1 256 ? -7.791 4.246 3.138 1.00 89.94 256 TYR A N 1
ATOM 1986 C CA . TYR A 1 256 ? -8.781 4.395 2.063 1.00 89.94 256 TYR A CA 1
ATOM 1987 C C . TYR A 1 256 ? -10.136 4.997 2.498 1.00 89.94 256 TYR A C 1
ATOM 1989 O O . TYR A 1 256 ? -11.160 4.796 1.839 1.00 89.94 256 TYR A O 1
ATOM 1997 N N . PHE A 1 257 ? -10.162 5.789 3.576 1.00 91.31 257 PHE A N 1
ATOM 1998 C CA . PHE A 1 257 ? -11.380 6.418 4.082 1.00 91.31 257 PHE A CA 1
ATOM 1999 C C . PHE A 1 257 ? -11.527 7.881 3.633 1.00 91.31 257 PHE A C 1
ATOM 2001 O O . PHE A 1 257 ? -10.566 8.634 3.487 1.00 91.31 257 PHE A O 1
ATOM 2008 N N . GLY A 1 258 ? -12.775 8.304 3.422 1.00 90.31 258 GLY A N 1
ATOM 2009 C CA . GLY A 1 258 ? -13.128 9.703 3.179 1.00 90.31 258 GLY A CA 1
ATOM 2010 C C . GLY A 1 258 ? -13.530 10.438 4.460 1.00 90.31 258 GLY A C 1
ATOM 2011 O O . GLY A 1 258 ? -13.667 9.848 5.531 1.00 90.31 258 GLY A O 1
ATOM 2012 N N . LYS A 1 259 ? -13.809 11.743 4.348 1.00 90.25 259 LYS A N 1
ATOM 2013 C CA . LYS A 1 259 ? -14.307 12.536 5.480 1.00 90.25 259 LYS A CA 1
ATOM 2014 C C . LYS A 1 259 ? -15.613 11.950 6.028 1.00 90.25 259 LYS A C 1
ATOM 2016 O O . LYS A 1 259 ? -16.639 11.950 5.348 1.00 90.25 259 LYS A O 1
ATOM 2021 N N . THR A 1 260 ? -15.573 11.529 7.284 1.00 89.19 260 THR A N 1
ATOM 2022 C CA . THR A 1 260 ? -16.712 10.943 7.991 1.00 89.19 260 THR A CA 1
ATOM 2023 C C . THR A 1 260 ? -17.640 12.013 8.597 1.00 89.19 260 THR A C 1
ATOM 2025 O O . THR A 1 260 ? -17.160 13.061 9.044 1.00 89.19 260 THR A O 1
ATOM 2028 N N . PRO A 1 261 ? -18.972 11.788 8.626 1.00 91.06 261 PRO A N 1
ATOM 2029 C CA . PRO A 1 261 ? -19.922 12.669 9.308 1.00 91.06 261 PRO A CA 1
ATOM 2030 C C . PRO A 1 261 ? -19.687 12.781 10.821 1.00 91.06 261 PRO A C 1
ATOM 2032 O O . PRO A 1 261 ? -19.915 13.847 11.393 1.00 91.06 261 PRO A O 1
ATOM 2035 N N . PHE A 1 262 ? -19.262 11.690 11.466 1.00 92.81 262 PHE A N 1
ATOM 2036 C CA . PHE A 1 262 ? -18.940 11.624 12.891 1.00 92.81 262 PHE A CA 1
ATOM 2037 C C . PHE A 1 262 ? -18.129 10.361 13.206 1.00 92.81 262 PHE A C 1
ATOM 2039 O O . PHE A 1 262 ? -18.215 9.352 12.510 1.00 92.81 262 PHE A O 1
ATOM 2046 N N . LEU A 1 263 ? -17.379 10.407 14.302 1.00 93.94 263 LEU A N 1
ATOM 2047 C CA . LEU A 1 263 ? -16.680 9.262 14.878 1.00 93.94 263 LEU A CA 1
ATOM 2048 C C . LEU A 1 263 ? -17.066 9.161 16.344 1.00 93.94 263 LEU A C 1
ATOM 2050 O O . LEU A 1 263 ? -17.212 10.182 17.016 1.00 93.94 263 LEU A O 1
ATOM 2054 N N . ILE A 1 264 ? -17.255 7.935 16.818 1.00 93.94 264 ILE A N 1
ATOM 2055 C CA . ILE A 1 264 ? -17.544 7.656 18.220 1.00 93.94 264 ILE A CA 1
ATOM 2056 C C . ILE A 1 264 ? -16.417 6.758 18.713 1.00 93.94 264 ILE A C 1
ATOM 2058 O O . ILE A 1 264 ? -16.387 5.578 18.371 1.00 93.94 264 ILE A O 1
ATOM 2062 N N . ASP A 1 265 ? -15.487 7.326 19.476 1.00 93.38 265 ASP A N 1
ATOM 2063 C CA . ASP A 1 265 ? -14.419 6.552 20.100 1.00 93.38 265 ASP A CA 1
ATOM 2064 C C . ASP A 1 265 ? -14.987 5.606 21.182 1.00 93.38 265 ASP A C 1
ATOM 2066 O O . ASP A 1 265 ? -16.048 5.888 21.764 1.00 93.38 265 ASP A O 1
ATOM 2070 N N . PRO A 1 266 ? -14.315 4.475 21.477 1.00 93.12 266 PRO A N 1
ATOM 2071 C CA . PRO A 1 266 ? -14.801 3.508 22.459 1.00 93.12 266 PRO A CA 1
ATOM 2072 C C . PRO A 1 266 ? -15.071 4.124 23.837 1.00 93.12 266 PRO A C 1
ATOM 2074 O O . PRO A 1 266 ? -16.055 3.778 24.495 1.00 93.12 266 PRO A O 1
ATOM 2077 N N . GLY A 1 267 ? -14.232 5.062 24.276 1.00 92.88 267 GLY A N 1
ATOM 2078 C CA . GLY A 1 267 ? -14.355 5.727 25.564 1.00 92.88 267 GLY A CA 1
ATOM 2079 C C . GLY A 1 267 ? -15.582 6.625 25.655 1.00 92.88 267 GLY A C 1
ATOM 2080 O O . GLY A 1 267 ? -16.324 6.547 26.640 1.00 92.88 267 GLY A O 1
ATOM 2081 N N . ALA A 1 268 ? -15.847 7.433 24.630 1.00 93.12 268 ALA A N 1
ATOM 2082 C CA . ALA A 1 268 ? -17.056 8.238 24.524 1.00 93.12 268 ALA A CA 1
ATOM 2083 C C . ALA A 1 268 ? -18.308 7.361 24.437 1.00 93.12 268 ALA A C 1
ATOM 2085 O O . ALA A 1 268 ? -19.296 7.654 25.116 1.00 93.12 268 ALA A O 1
ATOM 2086 N N . ALA A 1 269 ? -18.265 6.259 23.679 1.00 93.94 269 ALA A N 1
ATOM 2087 C CA . ALA A 1 269 ? -19.371 5.306 23.603 1.00 93.94 269 ALA A CA 1
ATOM 2088 C C . ALA A 1 269 ? -19.691 4.703 24.980 1.00 93.94 269 ALA A C 1
ATOM 2090 O O . ALA A 1 269 ? -20.849 4.706 25.406 1.00 93.94 269 ALA A O 1
ATOM 2091 N N . ILE A 1 270 ? -18.674 4.228 25.707 1.00 93.50 270 ILE A N 1
ATOM 2092 C CA . ILE A 1 270 ? -18.842 3.652 27.048 1.00 93.50 270 ILE A CA 1
ATOM 2093 C C . ILE A 1 270 ? -19.401 4.703 28.011 1.00 93.50 270 ILE A C 1
ATOM 2095 O O . ILE A 1 270 ? -20.410 4.435 28.661 1.00 93.50 270 ILE A O 1
ATOM 2099 N N . LYS A 1 271 ? -18.826 5.913 28.047 1.00 93.06 271 LYS A N 1
ATOM 2100 C CA . LYS A 1 271 ? -19.315 7.022 28.887 1.00 93.06 271 LYS A CA 1
ATOM 2101 C C . LYS A 1 271 ? -20.770 7.386 28.590 1.00 93.06 271 LYS A C 1
ATOM 2103 O O . LYS A 1 271 ? -21.548 7.614 29.513 1.00 93.06 271 LYS A O 1
ATOM 2108 N N . ALA A 1 272 ? -21.163 7.420 27.317 1.00 94.12 272 ALA A N 1
ATOM 2109 C CA . ALA A 1 272 ? -22.542 7.696 26.928 1.00 94.12 272 ALA A CA 1
ATOM 2110 C C . ALA A 1 272 ? -23.501 6.580 27.379 1.00 94.12 272 ALA A C 1
ATOM 2112 O O . ALA A 1 272 ? -24.584 6.863 27.887 1.00 94.12 272 ALA A O 1
ATOM 2113 N N . MET A 1 273 ? -23.098 5.310 27.257 1.00 90.81 273 MET A N 1
ATOM 2114 C CA . MET A 1 273 ? -23.898 4.158 27.697 1.00 90.81 273 MET A CA 1
ATOM 2115 C C . MET A 1 273 ? -24.016 4.035 29.222 1.00 90.81 273 MET A C 1
ATOM 2117 O O . MET A 1 273 ? -24.958 3.401 29.720 1.00 90.81 273 MET A O 1
ATOM 2121 N N . THR A 1 274 ? -23.063 4.592 29.970 1.00 90.88 274 THR A N 1
ATOM 2122 C CA . THR A 1 274 ? -23.047 4.581 31.438 1.00 90.88 274 THR A CA 1
ATOM 2123 C C . THR A 1 274 ? -23.590 5.863 32.067 1.00 90.88 274 THR A C 1
ATOM 2125 O O . THR A 1 274 ? -23.805 5.891 33.278 1.00 90.88 274 THR A O 1
ATOM 2128 N N . ALA A 1 275 ? -23.883 6.894 31.270 1.00 90.75 275 ALA A N 1
ATOM 2129 C CA . ALA A 1 275 ? -24.435 8.153 31.750 1.00 90.75 275 ALA A CA 1
ATOM 2130 C C . ALA A 1 275 ? -25.709 7.938 32.593 1.00 90.75 275 ALA A C 1
ATOM 2132 O O . ALA A 1 275 ? -26.647 7.253 32.183 1.00 90.75 275 ALA A O 1
ATOM 2133 N N . GLY A 1 276 ? -25.732 8.525 33.794 1.00 88.94 276 GLY A N 1
ATOM 2134 C CA . GLY A 1 276 ? -26.844 8.398 34.744 1.00 88.94 276 GLY A CA 1
ATOM 2135 C C . GLY A 1 276 ? -26.896 7.074 35.518 1.00 88.94 276 GLY A C 1
ATOM 2136 O O . GLY A 1 276 ? -27.830 6.874 36.293 1.00 88.94 276 GLY A O 1
ATOM 2137 N N . LYS A 1 277 ? -25.917 6.177 35.340 1.00 90.44 277 LYS A N 1
ATOM 2138 C CA . LYS A 1 277 ? -25.756 4.954 36.142 1.00 90.44 277 LYS A CA 1
ATOM 2139 C C . LYS A 1 277 ? -24.734 5.178 37.257 1.00 90.44 277 LYS A C 1
ATOM 2141 O O . LYS A 1 277 ? -23.948 6.120 37.213 1.00 90.44 277 LYS A O 1
ATOM 2146 N N . LEU A 1 278 ? -24.707 4.273 38.233 1.00 92.31 278 LEU A N 1
ATOM 2147 C CA . LEU A 1 278 ? -23.689 4.217 39.288 1.00 92.31 278 LEU A CA 1
ATOM 2148 C C . LEU A 1 278 ? -22.352 3.661 38.754 1.00 92.31 278 LEU A C 1
ATOM 2150 O O . LEU A 1 278 ? -21.783 2.724 39.304 1.00 92.31 278 LEU A O 1
ATOM 2154 N N . ILE A 1 279 ? -21.880 4.195 37.628 1.00 94.00 279 ILE A N 1
ATOM 2155 C CA . ILE A 1 279 ? -20.671 3.743 36.940 1.00 94.00 279 ILE A CA 1
ATOM 2156 C C . ILE A 1 279 ? -19.812 4.965 36.624 1.00 94.00 279 ILE A C 1
ATOM 2158 O O . ILE A 1 279 ? -20.203 5.808 35.818 1.00 94.00 279 ILE A O 1
ATOM 2162 N N . ASP A 1 280 ? -18.641 5.032 37.244 1.00 94.38 280 ASP A N 1
ATOM 2163 C CA . ASP A 1 280 ? -17.605 6.013 36.944 1.00 94.38 280 ASP A CA 1
ATOM 2164 C C . ASP A 1 280 ? -16.661 5.458 35.872 1.00 94.38 280 ASP A C 1
ATOM 2166 O O . ASP A 1 280 ? -16.260 4.294 35.936 1.00 94.38 280 ASP A O 1
ATOM 2170 N N . VAL A 1 281 ? -16.330 6.266 34.866 1.00 95.00 281 VAL A N 1
ATOM 2171 C CA . VAL A 1 281 ? -15.497 5.851 33.728 1.00 95.00 281 VAL A CA 1
ATOM 2172 C C . VAL A 1 281 ? -14.374 6.856 33.550 1.00 95.00 281 VAL A C 1
ATOM 2174 O O . VAL A 1 281 ? -14.597 7.995 33.131 1.00 95.00 281 VAL A O 1
ATOM 2177 N N . GLU A 1 282 ? -13.153 6.404 33.799 1.00 95.75 282 GLU A N 1
ATOM 2178 C CA . GLU A 1 282 ? -11.950 7.219 33.696 1.00 95.75 282 GLU A CA 1
ATOM 2179 C C . GLU A 1 282 ? -11.040 6.664 32.598 1.00 95.75 282 GLU A C 1
ATOM 2181 O O . GLU A 1 282 ? -10.935 5.452 32.404 1.00 95.75 282 GLU A O 1
ATOM 2186 N N . PHE A 1 283 ? -10.422 7.569 31.841 1.00 95.00 283 PHE A N 1
ATOM 2187 C CA . PHE A 1 283 ? -9.529 7.237 30.737 1.00 95.00 283 PHE A CA 1
ATOM 2188 C C . PHE A 1 283 ? -8.129 7.746 31.047 1.00 95.00 283 PHE A C 1
ATOM 2190 O O . PHE A 1 283 ? -7.981 8.903 31.438 1.00 95.00 283 PHE A O 1
ATOM 2197 N N . MET A 1 284 ? -7.124 6.912 30.796 1.00 93.69 284 MET A N 1
ATOM 2198 C CA . MET A 1 284 ? -5.725 7.311 30.831 1.00 93.69 284 MET A CA 1
ATOM 2199 C C . MET A 1 284 ? -4.966 6.725 29.654 1.00 93.69 284 MET A C 1
ATOM 2201 O O . MET A 1 284 ? -5.091 5.543 29.332 1.00 93.69 284 MET A O 1
ATOM 2205 N N . ASN A 1 285 ? -4.109 7.551 29.061 1.00 90.06 285 ASN A N 1
ATOM 2206 C CA . ASN A 1 285 ? -3.138 7.046 28.113 1.00 90.06 285 ASN A CA 1
ATOM 2207 C C . ASN A 1 285 ? -1.997 6.355 28.875 1.00 90.06 285 ASN A C 1
ATOM 2209 O O . ASN A 1 285 ? -1.444 6.948 29.803 1.00 90.06 285 ASN A O 1
ATOM 2213 N N . GLY A 1 286 ? -1.686 5.110 28.515 1.00 89.81 286 GLY A N 1
ATOM 2214 C CA . GLY A 1 286 ? -0.615 4.333 29.137 1.00 89.81 286 GLY A CA 1
ATOM 2215 C C . GLY A 1 286 ? 0.705 4.566 28.419 1.00 89.81 286 GLY A C 1
ATOM 2216 O O . GLY A 1 286 ? 1.659 5.070 29.012 1.00 89.81 286 GLY A O 1
ATOM 2217 N N . CYS A 1 287 ? 0.722 4.262 27.124 1.00 92.00 287 CYS A N 1
ATOM 2218 C CA . CYS A 1 287 ? 1.851 4.486 26.236 1.00 92.00 287 CYS A CA 1
ATOM 2219 C C . CYS A 1 287 ? 1.377 4.935 24.849 1.00 92.00 287 CYS A C 1
ATOM 2221 O O . CYS A 1 287 ? 0.182 5.006 24.577 1.00 92.00 287 CYS A O 1
ATOM 2223 N N . LYS A 1 288 ? 2.295 5.282 23.944 1.00 90.50 288 LYS A N 1
ATOM 2224 C CA . LYS A 1 288 ? 1.929 5.423 22.525 1.00 90.50 288 LYS A CA 1
ATOM 2225 C C . LYS A 1 288 ? 2.259 4.130 21.792 1.00 90.50 288 LYS A C 1
ATOM 2227 O O . LYS A 1 288 ? 3.201 3.435 22.153 1.00 90.50 288 LYS A O 1
ATOM 2232 N N . ILE A 1 289 ? 1.534 3.864 20.705 1.00 88.75 289 ILE A N 1
ATOM 2233 C CA . ILE A 1 289 ? 1.687 2.647 19.893 1.00 88.75 289 ILE A CA 1
ATOM 2234 C C . ILE A 1 289 ? 3.129 2.471 19.381 1.00 88.75 289 ILE A C 1
ATOM 2236 O O . ILE A 1 289 ? 3.662 1.364 19.420 1.00 88.75 289 ILE A O 1
ATOM 2240 N N . LYS A 1 290 ? 3.777 3.568 18.965 1.00 85.75 290 LYS A N 1
ATOM 2241 C CA . LYS A 1 290 ? 5.145 3.598 18.424 1.00 85.75 290 LYS A CA 1
ATOM 2242 C C . LYS A 1 290 ? 6.048 4.584 19.181 1.00 85.75 290 LYS A C 1
ATOM 2244 O O . LYS A 1 290 ? 6.548 5.549 18.608 1.00 85.75 290 LYS A O 1
ATOM 2249 N N . ASP A 1 291 ? 6.229 4.370 20.483 1.00 86.69 291 ASP A N 1
ATOM 2250 C CA . ASP A 1 291 ? 7.101 5.188 21.344 1.00 86.69 291 ASP A CA 1
ATOM 2251 C C . ASP A 1 291 ? 7.560 4.351 22.556 1.00 86.69 291 ASP A C 1
ATOM 2253 O O . ASP A 1 291 ? 6.701 3.771 23.217 1.00 86.69 291 ASP A O 1
ATOM 2257 N N . PRO A 1 292 ? 8.867 4.248 22.873 1.00 91.00 292 PRO A N 1
ATOM 2258 C CA . PRO A 1 292 ? 9.335 3.518 24.054 1.00 91.00 292 PRO A CA 1
ATOM 2259 C C . PRO A 1 292 ? 9.120 4.278 25.381 1.00 91.00 292 PRO A C 1
ATOM 2261 O O . PRO A 1 292 ? 9.631 3.847 26.413 1.00 91.00 292 PRO A O 1
ATOM 2264 N N . ASP A 1 293 ? 8.434 5.425 25.377 1.00 93.62 293 ASP A N 1
ATOM 2265 C CA . ASP A 1 293 ? 8.161 6.216 26.579 1.00 93.62 293 ASP A CA 1
ATOM 2266 C C . ASP A 1 293 ? 7.217 5.508 27.573 1.00 93.62 293 ASP A C 1
ATOM 2268 O O . ASP A 1 293 ? 6.019 5.344 27.331 1.00 93.62 293 ASP A O 1
ATOM 2272 N N . GLU A 1 294 ? 7.759 5.154 28.740 1.00 95.38 294 GLU A N 1
ATOM 2273 C CA . GLU A 1 294 ? 7.027 4.541 29.857 1.00 95.38 294 GLU A CA 1
ATOM 2274 C C . GLU A 1 294 ? 6.474 5.565 30.869 1.00 95.38 294 GLU A C 1
ATOM 2276 O O . GLU A 1 294 ? 5.907 5.186 31.897 1.00 95.38 294 GLU A O 1
ATOM 2281 N N . SER A 1 295 ? 6.623 6.873 30.632 1.00 94.50 295 SER A N 1
ATOM 2282 C CA . SER A 1 295 ? 6.251 7.912 31.607 1.00 94.50 295 SER A CA 1
ATOM 2283 C C . SER A 1 295 ? 4.776 7.857 32.042 1.00 94.50 295 SER A C 1
ATOM 2285 O O . SER A 1 295 ? 4.457 8.165 33.196 1.00 94.50 295 SER A O 1
ATOM 2287 N N . GLY A 1 296 ? 3.882 7.394 31.159 1.00 95.00 296 GLY A N 1
ATOM 2288 C CA . GLY A 1 296 ? 2.451 7.218 31.427 1.00 95.00 296 GLY A CA 1
ATOM 2289 C C . GLY A 1 296 ? 2.087 5.977 32.252 1.00 95.00 296 GLY A C 1
ATOM 2290 O O . GLY A 1 296 ? 0.984 5.909 32.803 1.00 95.00 296 GLY A O 1
ATOM 2291 N N . PHE A 1 297 ? 3.006 5.019 32.422 1.00 96.50 297 PHE A N 1
ATOM 2292 C CA . PHE A 1 297 ? 2.705 3.727 33.048 1.00 96.50 297 PHE A CA 1
ATOM 2293 C C . PHE A 1 297 ? 2.244 3.888 34.490 1.00 96.50 297 PHE A C 1
ATOM 2295 O O . PHE A 1 297 ? 1.247 3.299 34.898 1.00 96.50 297 PHE A O 1
ATOM 2302 N N . SER A 1 298 ? 2.955 4.708 35.267 1.00 96.06 298 SER A N 1
ATOM 2303 C CA . SER A 1 298 ? 2.663 4.895 36.691 1.00 96.06 298 SER A CA 1
ATOM 2304 C C . SER A 1 298 ? 1.221 5.357 36.928 1.00 96.06 298 SER A C 1
ATOM 2306 O O . SER A 1 298 ? 0.531 4.809 37.786 1.00 96.06 298 SER A O 1
ATOM 2308 N N . VAL A 1 299 ? 0.732 6.300 36.119 1.00 95.69 299 VAL A N 1
ATOM 2309 C CA . VAL A 1 299 ? -0.627 6.840 36.243 1.00 95.69 299 VAL A CA 1
ATOM 2310 C C . VAL A 1 299 ? -1.670 5.828 35.762 1.00 95.69 299 VAL A C 1
ATOM 2312 O O . VAL A 1 299 ? -2.697 5.655 36.417 1.00 95.69 299 VAL A O 1
ATOM 2315 N N . ALA A 1 300 ? -1.396 5.101 34.673 1.00 96.00 300 ALA A N 1
ATOM 2316 C CA . ALA A 1 300 ? -2.272 4.033 34.191 1.00 96.00 300 ALA A CA 1
ATOM 2317 C C . ALA A 1 300 ? -2.429 2.896 35.221 1.00 96.00 300 ALA A C 1
ATOM 2319 O O . ALA A 1 300 ? -3.538 2.416 35.459 1.00 96.00 300 ALA A O 1
ATOM 2320 N N . ILE A 1 301 ? -1.335 2.506 35.880 1.00 96.19 301 ILE A N 1
ATOM 2321 C CA . ILE A 1 301 ? -1.307 1.475 36.927 1.00 96.19 301 ILE A CA 1
ATOM 2322 C C . ILE A 1 301 ? -2.104 1.918 38.162 1.00 96.19 301 ILE A C 1
ATOM 2324 O O . ILE A 1 301 ? -2.852 1.115 38.723 1.00 96.19 301 ILE A O 1
ATOM 2328 N N . G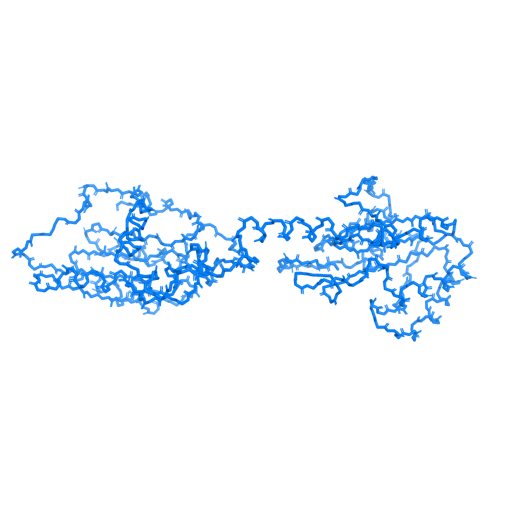LU A 1 302 ? -1.981 3.178 38.589 1.00 96.06 302 GLU A N 1
ATOM 2329 C CA . GLU A 1 302 ? -2.766 3.705 39.713 1.00 96.06 302 GLU A CA 1
ATOM 2330 C C . GLU A 1 302 ? -4.263 3.766 39.396 1.00 96.06 302 GLU A C 1
ATOM 2332 O O . GLU A 1 302 ? -5.088 3.359 40.222 1.00 96.06 302 GLU A O 1
ATOM 2337 N N . LEU A 1 303 ? -4.628 4.176 38.176 1.00 96.12 303 LEU A N 1
ATOM 2338 C CA . LEU A 1 303 ? -6.016 4.116 37.732 1.00 96.12 303 LEU A CA 1
ATOM 2339 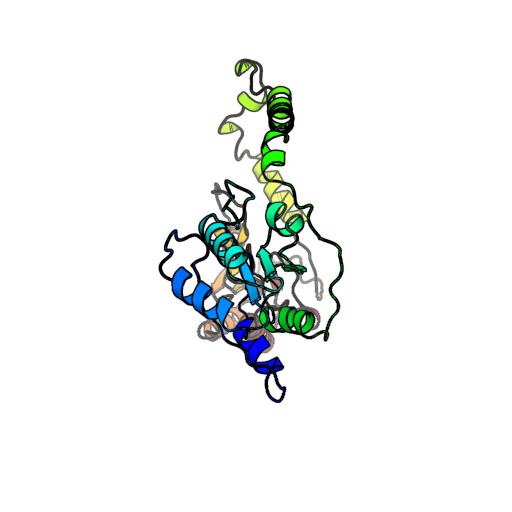C C . LEU A 1 303 ? -6.538 2.671 37.773 1.00 96.12 303 LEU A C 1
ATOM 2341 O O . LEU A 1 303 ? -7.576 2.415 38.390 1.00 96.12 303 LEU A O 1
ATOM 2345 N N . ALA A 1 304 ? -5.796 1.728 37.191 1.00 96.19 304 ALA A N 1
ATOM 2346 C CA . ALA A 1 304 ? -6.166 0.316 37.157 1.00 96.19 304 ALA A CA 1
ATOM 2347 C C . ALA A 1 304 ? -6.339 -0.285 38.560 1.00 96.19 304 ALA A C 1
ATOM 2349 O O . ALA A 1 304 ? -7.287 -1.030 38.795 1.00 96.19 304 ALA A O 1
ATOM 2350 N N . ARG A 1 305 ? -5.470 0.077 39.517 1.00 95.50 305 ARG A N 1
ATOM 2351 C CA . ARG A 1 305 ? -5.583 -0.338 40.928 1.00 95.50 305 ARG A CA 1
ATOM 2352 C C . ARG A 1 305 ? -6.878 0.127 41.588 1.00 95.50 305 ARG A C 1
ATOM 2354 O O . ARG A 1 305 ? -7.389 -0.566 42.465 1.00 95.50 305 ARG A O 1
ATOM 2361 N N . SER A 1 306 ? -7.364 1.309 41.216 1.00 94.38 306 SER A N 1
ATOM 2362 C CA . SER A 1 306 ? -8.572 1.908 41.796 1.00 94.38 306 SER A CA 1
ATOM 2363 C C . SER A 1 306 ? -9.877 1.418 41.158 1.00 94.38 306 SER A C 1
ATOM 2365 O O . SER A 1 306 ? -10.949 1.700 41.692 1.00 94.38 306 SER A O 1
ATOM 2367 N N . ALA A 1 307 ? -9.801 0.730 40.015 1.00 95.12 307 ALA A N 1
ATOM 2368 C CA . ALA A 1 307 ? -10.956 0.346 39.218 1.00 95.12 307 ALA A CA 1
ATOM 2369 C C . ALA A 1 307 ? -11.465 -1.066 39.543 1.00 95.12 307 ALA A C 1
ATOM 2371 O O . ALA A 1 307 ? -10.702 -1.972 39.873 1.00 95.12 307 ALA A O 1
ATOM 2372 N N . ASP A 1 308 ? -12.774 -1.269 39.399 1.00 93.19 308 ASP A N 1
ATOM 2373 C CA . ASP A 1 308 ? -13.395 -2.593 39.458 1.00 93.19 308 ASP A CA 1
ATOM 2374 C C . ASP A 1 308 ? -13.183 -3.372 38.153 1.00 93.19 308 ASP A C 1
ATOM 2376 O O . ASP A 1 308 ? -13.004 -4.593 38.165 1.00 93.19 308 ASP A O 1
ATOM 2380 N N . ILE A 1 309 ? -13.241 -2.659 37.024 1.00 93.62 309 ILE A N 1
ATOM 2381 C CA . ILE A 1 309 ? -13.146 -3.202 35.667 1.00 93.62 309 ILE A CA 1
ATOM 2382 C C . ILE A 1 309 ? -12.035 -2.454 34.937 1.00 93.62 309 ILE A C 1
ATOM 2384 O O . ILE A 1 309 ? -12.045 -1.225 34.892 1.00 93.62 309 ILE A O 1
ATOM 2388 N N . VAL A 1 310 ? -11.103 -3.192 34.340 1.00 95.25 310 VAL A N 1
ATOM 2389 C CA . VAL A 1 310 ? -10.010 -2.628 33.541 1.00 95.25 310 VAL A CA 1
ATOM 2390 C C . VAL A 1 310 ? -10.172 -3.089 32.100 1.00 95.25 310 VAL A C 1
ATOM 2392 O O . VAL A 1 310 ? -10.227 -4.293 31.842 1.00 95.25 310 VAL A O 1
ATOM 2395 N N . ILE A 1 311 ? -10.256 -2.134 31.175 1.00 95.62 311 ILE A N 1
ATOM 2396 C CA . ILE A 1 311 ? -10.310 -2.379 29.734 1.00 95.62 311 ILE A CA 1
ATOM 2397 C C . ILE A 1 311 ? -9.105 -1.697 29.087 1.00 95.62 311 ILE A C 1
ATOM 2399 O O . ILE A 1 311 ? -8.952 -0.480 29.182 1.00 95.62 311 ILE A O 1
ATOM 2403 N N . LEU A 1 312 ? -8.252 -2.485 28.442 1.00 95.38 312 LEU A N 1
ATOM 2404 C CA . LEU A 1 312 ? -7.063 -2.027 27.736 1.00 95.38 312 LEU A CA 1
ATOM 2405 C C . LEU A 1 312 ? -7.304 -2.083 26.226 1.00 95.38 312 LEU A C 1
ATOM 2407 O O . LEU A 1 312 ? -7.722 -3.118 25.712 1.00 95.38 312 LEU A O 1
ATOM 2411 N N . PHE A 1 313 ? -7.032 -0.982 25.532 1.00 94.50 313 PHE A N 1
ATOM 2412 C CA . PHE A 1 313 ? -7.244 -0.818 24.095 1.00 94.50 313 PHE A CA 1
ATOM 2413 C C . PHE A 1 313 ? -5.900 -0.709 23.362 1.00 94.50 313 PHE A C 1
ATOM 2415 O O . PHE A 1 313 ? -5.328 0.376 23.236 1.00 94.50 313 PHE A O 1
ATOM 2422 N N . GLY A 1 314 ? -5.386 -1.841 22.887 1.00 91.81 314 GLY A N 1
ATOM 2423 C CA . GLY A 1 314 ? -4.081 -1.947 22.235 1.00 91.81 314 GLY A CA 1
ATOM 2424 C C . GLY A 1 314 ? -4.159 -2.339 20.760 1.00 91.81 314 GLY A C 1
ATOM 2425 O O . GLY A 1 314 ? -5.233 -2.394 20.164 1.00 91.81 314 GLY A O 1
ATOM 2426 N N . GLY A 1 315 ? -2.999 -2.661 20.194 1.00 92.06 315 GLY A N 1
ATOM 2427 C CA . GLY A 1 315 ? -2.845 -3.094 18.808 1.00 92.06 315 GLY A CA 1
ATOM 2428 C C . GLY A 1 315 ? -1.951 -2.161 18.001 1.00 92.06 315 GLY A C 1
ATOM 2429 O O . GLY A 1 315 ? -0.934 -1.683 18.515 1.00 92.06 315 GLY A O 1
ATOM 2430 N N . LEU A 1 316 ? -2.311 -1.952 16.739 1.00 92.00 316 LEU A N 1
ATOM 2431 C CA . LEU A 1 316 ? -1.534 -1.206 15.755 1.00 92.00 316 LEU A CA 1
ATOM 2432 C C . LEU A 1 316 ? -2.304 0.019 15.246 1.00 92.00 316 LEU A C 1
ATOM 2434 O O . LEU A 1 316 ? -3.494 0.192 15.501 1.00 92.00 316 LEU A O 1
ATOM 2438 N N . ASP A 1 317 ? -1.586 0.891 14.549 1.00 90.25 317 ASP A N 1
ATOM 2439 C CA . ASP A 1 317 ? -2.140 2.004 13.789 1.00 90.25 317 ASP A CA 1
ATOM 2440 C C . ASP A 1 317 ? -1.291 2.259 12.533 1.00 90.25 317 ASP A C 1
ATOM 2442 O O . ASP A 1 317 ? -0.268 1.602 12.299 1.00 90.25 317 ASP A O 1
ATOM 2446 N N . GLN A 1 318 ? -1.672 3.284 11.767 1.00 89.00 318 GLN A N 1
ATOM 2447 C CA . GLN A 1 318 ? -0.985 3.675 10.535 1.00 89.00 318 GLN A CA 1
ATOM 2448 C C . GLN A 1 318 ? 0.469 4.134 10.707 1.00 89.00 318 GLN A C 1
ATOM 2450 O O . GLN A 1 318 ? 1.183 4.344 9.728 1.00 89.00 318 GLN A O 1
ATOM 2455 N N . SER A 1 319 ? 0.949 4.300 11.943 1.00 88.12 319 SER A N 1
ATOM 2456 C CA . SER A 1 319 ? 2.370 4.544 12.183 1.00 88.12 319 SER A CA 1
ATOM 2457 C C . SER A 1 319 ? 3.211 3.267 12.064 1.00 88.12 319 SER A C 1
ATOM 2459 O O . SER A 1 319 ? 4.436 3.367 11.915 1.00 88.12 319 SER A O 1
ATOM 2461 N N . ILE A 1 320 ? 2.589 2.084 12.139 1.00 89.31 320 ILE A N 1
ATOM 2462 C CA . ILE A 1 320 ? 3.249 0.773 12.085 1.00 89.31 320 ILE A CA 1
ATOM 2463 C C . ILE A 1 320 ? 2.879 -0.013 10.824 1.00 89.31 320 ILE A C 1
ATOM 2465 O O . ILE A 1 320 ? 3.764 -0.667 10.279 1.00 89.31 320 ILE A O 1
ATOM 2469 N N . GLU A 1 321 ? 1.630 0.052 10.366 1.00 88.94 321 GLU A N 1
ATOM 2470 C CA . GLU A 1 321 ? 1.134 -0.707 9.211 1.00 88.94 321 GLU A CA 1
ATOM 2471 C C . GLU A 1 321 ? 0.348 0.187 8.248 1.00 88.94 321 GLU A C 1
ATOM 2473 O O . GLU A 1 321 ? -0.390 1.063 8.681 1.00 88.94 321 GLU A O 1
ATOM 2478 N N . GLY A 1 322 ? 0.510 -0.001 6.942 1.00 88.88 322 GLY A N 1
ATOM 2479 C CA . GLY A 1 322 ? -0.257 0.740 5.944 1.00 88.88 322 GLY A CA 1
ATOM 2480 C C . GLY A 1 322 ? 0.349 0.645 4.552 1.00 88.88 322 GLY A C 1
ATOM 2481 O O . GLY A 1 322 ? 1.339 -0.049 4.320 1.00 88.88 322 GLY A O 1
ATOM 2482 N N . GLU A 1 323 ? -0.230 1.375 3.604 1.00 85.69 323 GLU A N 1
ATOM 2483 C CA . GLU A 1 323 ? 0.297 1.434 2.243 1.00 85.69 323 GLU A CA 1
ATOM 2484 C C . GLU A 1 323 ? 1.739 1.958 2.237 1.00 85.69 323 GLU A C 1
ATOM 2486 O O . GLU A 1 323 ? 2.036 3.017 2.788 1.00 85.69 323 GLU A O 1
ATOM 2491 N N . SER A 1 324 ? 2.648 1.199 1.617 1.00 83.75 324 SER A N 1
ATOM 2492 C CA . SER A 1 324 ? 4.099 1.453 1.633 1.00 83.75 324 SER A CA 1
ATOM 2493 C C . SER A 1 324 ? 4.759 1.414 3.024 1.00 83.75 324 SER A C 1
ATOM 2495 O O . SER A 1 324 ? 5.923 1.798 3.167 1.00 83.75 324 SER A O 1
ATOM 2497 N N . VAL A 1 325 ? 4.047 0.940 4.050 1.00 85.44 325 VAL A N 1
ATOM 2498 C CA . VAL A 1 325 ? 4.538 0.784 5.422 1.00 85.44 325 VAL A CA 1
ATOM 2499 C C . VAL A 1 325 ? 4.325 -0.663 5.854 1.00 85.44 325 VAL A C 1
ATOM 2501 O O . VAL A 1 325 ? 3.383 -0.997 6.571 1.00 85.44 325 VAL A O 1
ATOM 2504 N N . ASP A 1 326 ? 5.240 -1.530 5.426 1.00 84.31 326 ASP A N 1
ATOM 2505 C CA . ASP A 1 326 ? 5.289 -2.902 5.920 1.00 84.31 326 ASP A CA 1
ATOM 2506 C C . ASP A 1 326 ? 5.800 -2.910 7.363 1.00 84.31 326 ASP A C 1
ATOM 2508 O O . ASP A 1 326 ? 6.908 -2.438 7.660 1.00 84.31 326 ASP A O 1
ATOM 2512 N N . HIS A 1 327 ? 5.027 -3.498 8.273 1.00 86.19 327 HIS A N 1
ATOM 2513 C CA . HIS A 1 327 ? 5.542 -3.794 9.600 1.00 86.19 327 HIS A CA 1
ATOM 2514 C C . HIS A 1 327 ? 6.609 -4.905 9.520 1.00 86.19 327 HIS A C 1
ATOM 2516 O O . HIS A 1 327 ? 6.558 -5.804 8.684 1.00 86.19 327 HIS A O 1
ATOM 2522 N N . THR A 1 328 ? 7.626 -4.865 10.378 1.00 87.00 328 THR A N 1
ATOM 2523 C CA . THR A 1 328 ? 8.713 -5.869 10.364 1.00 87.00 328 THR A CA 1
ATOM 2524 C C . THR A 1 328 ? 8.534 -6.961 11.416 1.00 87.00 328 THR A C 1
ATOM 2526 O O . THR A 1 328 ? 9.384 -7.843 11.547 1.00 87.00 328 THR A O 1
ATOM 2529 N N . SER A 1 329 ? 7.439 -6.902 12.175 1.00 89.25 329 SER A N 1
ATOM 2530 C CA . SER A 1 329 ? 7.088 -7.854 13.221 1.00 89.25 329 SER A CA 1
ATOM 2531 C C . SER A 1 329 ? 5.580 -8.036 13.277 1.00 89.25 329 SER A C 1
ATOM 2533 O O . SER A 1 329 ? 4.837 -7.066 13.186 1.00 89.25 329 SER A O 1
ATOM 2535 N N . ILE A 1 330 ? 5.153 -9.273 13.522 1.00 93.12 330 ILE A N 1
ATOM 2536 C CA . ILE A 1 330 ? 3.755 -9.629 13.780 1.00 93.12 330 ILE A CA 1
ATOM 2537 C C . ILE A 1 330 ? 3.421 -9.606 15.278 1.00 93.12 330 ILE A C 1
ATOM 2539 O O . ILE A 1 330 ? 2.399 -10.137 15.685 1.00 93.12 330 ILE A O 1
ATOM 2543 N N . THR A 1 331 ? 4.287 -9.081 16.144 1.00 92.50 331 THR A N 1
ATOM 2544 C CA . THR A 1 331 ? 4.031 -9.016 17.592 1.00 92.50 331 THR A CA 1
ATOM 2545 C C . THR A 1 331 ? 3.245 -7.762 17.964 1.00 92.50 331 THR A C 1
ATOM 2547 O O . THR A 1 331 ? 3.353 -6.726 17.310 1.00 92.50 331 THR A O 1
ATOM 2550 N N . VAL A 1 332 ? 2.498 -7.821 19.070 1.00 91.81 332 VAL A N 1
ATOM 2551 C CA . VAL A 1 332 ? 2.020 -6.597 19.738 1.00 91.81 332 VAL A CA 1
ATOM 2552 C C . VAL A 1 332 ? 3.243 -5.736 20.105 1.00 91.81 332 VAL A C 1
ATOM 2554 O O . VAL A 1 332 ? 4.242 -6.309 20.548 1.00 91.81 332 VAL A O 1
ATOM 2557 N N . PRO A 1 333 ? 3.206 -4.397 19.948 1.00 92.81 333 PRO A N 1
ATOM 2558 C CA . PRO A 1 333 ? 4.337 -3.540 20.298 1.00 92.81 333 PRO A CA 1
ATOM 2559 C C . PRO A 1 333 ? 4.841 -3.769 21.733 1.00 92.81 333 PRO A C 1
ATOM 2561 O O . PRO A 1 333 ? 4.053 -3.799 22.680 1.00 92.81 333 PRO A O 1
ATOM 2564 N N . ASP A 1 334 ? 6.163 -3.892 21.900 1.00 92.75 334 ASP A N 1
ATOM 2565 C CA . ASP A 1 334 ? 6.808 -4.275 23.172 1.00 92.75 334 ASP A CA 1
ATOM 2566 C C . ASP A 1 334 ? 6.449 -3.356 24.349 1.00 92.75 334 ASP A C 1
ATOM 2568 O O . ASP A 1 334 ? 6.360 -3.805 25.495 1.00 92.75 334 ASP A O 1
ATOM 2572 N N . ILE A 1 335 ? 6.205 -2.073 24.071 1.00 93.94 335 ILE A N 1
ATOM 2573 C CA . ILE A 1 335 ? 5.786 -1.092 25.076 1.00 93.94 335 ILE A CA 1
ATOM 2574 C C . ILE A 1 335 ? 4.400 -1.429 25.653 1.00 93.94 335 ILE A C 1
ATOM 2576 O O . ILE A 1 335 ? 4.210 -1.394 26.869 1.00 93.94 335 ILE A O 1
ATOM 2580 N N . GLN A 1 336 ? 3.460 -1.872 24.813 1.00 94.19 336 GLN A N 1
ATOM 2581 C CA . GLN A 1 336 ? 2.122 -2.278 25.251 1.00 94.19 336 GLN A CA 1
ATOM 2582 C C . GLN A 1 336 ? 2.185 -3.592 26.040 1.00 94.19 336 GLN A C 1
ATOM 2584 O O . GLN A 1 336 ? 1.543 -3.725 27.082 1.00 94.19 336 GLN A O 1
ATOM 2589 N N . LEU A 1 337 ? 3.010 -4.555 25.603 1.00 92.88 337 LEU A N 1
ATOM 2590 C CA . LEU A 1 337 ? 3.244 -5.794 26.359 1.00 92.88 337 LEU A CA 1
ATOM 2591 C C . LEU A 1 337 ? 3.870 -5.514 27.733 1.00 92.88 337 LEU A C 1
ATOM 2593 O O . LEU A 1 337 ? 3.473 -6.119 28.731 1.00 92.88 337 LEU A O 1
ATOM 2597 N N . SER A 1 338 ? 4.800 -4.559 27.803 1.00 94.12 338 SER A N 1
ATOM 2598 C CA . SER A 1 338 ? 5.407 -4.105 29.057 1.00 94.12 338 SER A CA 1
ATOM 2599 C C . SER A 1 338 ? 4.373 -3.501 30.007 1.00 94.12 338 SER A C 1
ATOM 2601 O O . SER A 1 338 ? 4.386 -3.832 31.197 1.00 94.12 338 SER A O 1
ATOM 2603 N N . LEU A 1 339 ? 3.437 -2.681 29.509 1.00 95.06 339 LEU A N 1
ATOM 2604 C CA . LEU A 1 339 ? 2.351 -2.152 30.338 1.00 95.06 339 LEU A CA 1
ATOM 2605 C C . LEU A 1 339 ? 1.416 -3.266 30.824 1.00 95.06 339 LEU A C 1
ATOM 2607 O O . LEU A 1 339 ? 1.127 -3.329 32.020 1.00 95.06 339 LEU A O 1
ATOM 2611 N N . ILE A 1 340 ? 0.988 -4.174 29.937 1.00 94.19 340 ILE A N 1
ATOM 2612 C CA . ILE A 1 340 ? 0.134 -5.321 30.298 1.00 94.19 340 ILE A CA 1
ATOM 2613 C C . ILE A 1 340 ? 0.786 -6.131 31.427 1.00 94.19 340 ILE A C 1
ATOM 2615 O O . ILE A 1 340 ? 0.142 -6.401 32.442 1.00 94.19 340 ILE A O 1
ATOM 2619 N N . HIS A 1 341 ? 2.082 -6.432 31.317 1.00 93.06 341 HIS A N 1
ATOM 2620 C CA . HIS A 1 341 ? 2.818 -7.176 32.338 1.00 93.06 341 HIS A CA 1
ATOM 2621 C C . HIS A 1 341 ? 2.869 -6.460 33.700 1.00 93.06 341 HIS A C 1
ATOM 2623 O O . HIS A 1 341 ? 2.882 -7.098 34.757 1.00 93.06 341 HIS A O 1
ATOM 2629 N N . GLN A 1 342 ? 2.918 -5.126 33.711 1.00 94.88 342 GLN A N 1
ATOM 2630 C CA . GLN A 1 342 ? 2.863 -4.358 34.956 1.00 94.88 342 GLN A CA 1
ATOM 2631 C C . GLN A 1 342 ? 1.447 -4.311 35.543 1.00 94.88 342 GLN A C 1
ATOM 2633 O O . GLN A 1 342 ? 1.295 -4.408 36.763 1.00 94.88 342 GLN A O 1
ATOM 2638 N N . LEU A 1 343 ? 0.415 -4.232 34.699 1.00 94.62 343 LEU A N 1
ATOM 2639 C CA . LEU A 1 343 ? -0.984 -4.261 35.123 1.00 94.62 343 LEU A CA 1
ATOM 2640 C C . LEU A 1 343 ? -1.364 -5.606 35.759 1.00 94.62 343 LEU A C 1
ATOM 2642 O O . LEU A 1 343 ? -1.978 -5.620 36.824 1.00 94.62 343 LEU A O 1
ATOM 2646 N N . GLU A 1 344 ? -0.925 -6.731 35.191 1.00 93.00 344 GLU A N 1
ATOM 2647 C CA . GLU A 1 344 ? -1.173 -8.084 35.726 1.00 93.00 344 GLU A CA 1
ATOM 2648 C C . GLU A 1 344 ? -0.677 -8.270 37.171 1.00 93.00 344 GLU A C 1
ATOM 2650 O O . GLU A 1 344 ? -1.227 -9.061 37.935 1.00 93.00 344 GLU A O 1
ATOM 2655 N N . LYS A 1 345 ? 0.348 -7.516 37.586 1.00 92.56 345 LYS A N 1
ATOM 2656 C CA . LYS A 1 345 ? 0.894 -7.580 38.953 1.00 92.56 345 LYS A CA 1
ATOM 2657 C C . LYS A 1 345 ? 0.030 -6.860 39.984 1.00 92.56 345 LYS A C 1
ATOM 2659 O O . LYS A 1 345 ? 0.213 -7.079 41.183 1.00 92.56 345 LYS A O 1
ATOM 2664 N N . VAL A 1 346 ? -0.846 -5.954 39.550 1.00 92.56 346 VAL A N 1
ATOM 2665 C CA . VAL A 1 346 ? -1.567 -5.039 40.447 1.00 92.56 346 VAL A CA 1
ATOM 2666 C C . VAL A 1 346 ? -3.081 -5.184 40.358 1.00 92.56 346 VAL A C 1
ATOM 2668 O O . VAL A 1 346 ? -3.763 -4.974 41.363 1.00 92.56 346 VAL A O 1
ATOM 2671 N N . VAL A 1 347 ? -3.603 -5.545 39.184 1.00 92.12 347 VAL A N 1
ATOM 2672 C CA . VAL A 1 347 ? -5.033 -5.714 38.935 1.00 92.12 347 VAL A CA 1
ATOM 2673 C C . VAL A 1 347 ? -5.455 -7.095 39.423 1.00 92.12 347 VAL A C 1
ATOM 2675 O O . VAL A 1 347 ? -4.841 -8.107 39.102 1.00 92.12 347 VAL A O 1
ATOM 2678 N N . ARG A 1 348 ? -6.503 -7.135 40.251 1.00 86.88 348 ARG A N 1
ATOM 2679 C CA . ARG A 1 348 ? -7.016 -8.381 40.851 1.00 86.88 348 ARG A CA 1
ATOM 2680 C C . ARG A 1 348 ? -8.222 -8.960 40.114 1.00 86.88 348 ARG A C 1
ATOM 2682 O O . ARG A 1 348 ? -8.596 -10.101 40.374 1.00 86.88 348 ARG A O 1
ATOM 2689 N N . SER A 1 349 ? -8.857 -8.169 39.255 1.00 85.69 349 SER A N 1
ATOM 2690 C CA . SER A 1 349 ? -9.922 -8.597 38.350 1.00 85.69 349 SER A CA 1
ATOM 2691 C C . SER A 1 349 ? -9.346 -8.971 36.976 1.00 85.69 349 SER A C 1
ATOM 2693 O O . SER A 1 349 ? -8.218 -8.594 36.660 1.00 85.69 349 SER A O 1
ATOM 2695 N N . PRO A 1 350 ? -10.086 -9.723 36.140 1.00 88.56 350 PRO A N 1
ATOM 2696 C CA . PRO A 1 350 ? -9.676 -9.953 34.759 1.00 88.56 350 PRO A CA 1
ATOM 2697 C C . PRO A 1 350 ? -9.472 -8.630 34.008 1.00 88.56 350 PRO A C 1
ATOM 2699 O O . PRO A 1 350 ? -10.346 -7.762 34.035 1.00 88.56 350 PRO A O 1
ATOM 2702 N N . ILE A 1 351 ? -8.340 -8.494 33.316 1.00 92.94 351 ILE A N 1
ATOM 2703 C CA . ILE A 1 351 ? -8.090 -7.379 32.397 1.00 92.94 351 ILE A CA 1
ATOM 2704 C C . ILE A 1 351 ? -8.755 -7.715 31.059 1.00 92.94 351 ILE A C 1
ATOM 2706 O O . ILE A 1 351 ? -8.477 -8.754 30.457 1.00 92.94 351 ILE A O 1
ATOM 2710 N N . HIS A 1 352 ? -9.642 -6.844 30.587 1.00 94.19 352 HIS A N 1
ATOM 2711 C CA . HIS A 1 352 ? -10.285 -6.989 29.286 1.00 94.19 352 HIS A CA 1
ATOM 2712 C C . HIS A 1 352 ? -9.417 -6.312 28.225 1.00 94.19 352 HIS A C 1
ATOM 2714 O O . HIS A 1 352 ? -9.263 -5.097 28.249 1.00 94.19 352 HIS A O 1
ATOM 2720 N N . VAL A 1 353 ? -8.843 -7.080 27.301 1.00 94.50 353 VAL A N 1
ATOM 2721 C CA . VAL A 1 353 ? -7.992 -6.534 26.234 1.00 94.50 353 VAL A CA 1
ATOM 2722 C C . VAL A 1 353 ? -8.773 -6.475 24.926 1.00 94.50 353 VAL A C 1
ATOM 2724 O O . VAL A 1 353 ? -9.311 -7.487 24.474 1.00 94.50 353 VAL A O 1
ATOM 2727 N N . VAL A 1 354 ? -8.817 -5.291 24.325 1.00 95.06 354 VAL A N 1
ATOM 2728 C CA . VAL A 1 354 ? -9.327 -5.029 22.980 1.00 95.06 354 VAL A CA 1
ATOM 2729 C C . VAL A 1 354 ? -8.121 -4.757 22.089 1.00 95.06 354 VAL A C 1
ATOM 2731 O O . VAL A 1 354 ? -7.318 -3.883 22.403 1.00 95.06 354 VAL A O 1
ATOM 2734 N N . ILE A 1 355 ? -7.982 -5.524 21.008 1.00 93.44 355 ILE A N 1
ATOM 2735 C CA . ILE A 1 355 ? -6.928 -5.340 20.007 1.00 93.44 355 ILE A CA 1
ATOM 2736 C C . ILE A 1 355 ? -7.571 -4.782 18.743 1.00 93.44 355 ILE A C 1
ATOM 2738 O O . ILE A 1 355 ? -8.523 -5.374 18.234 1.00 93.44 355 ILE A O 1
ATOM 2742 N N . ILE A 1 356 ? -7.048 -3.657 18.266 1.00 92.25 356 ILE A N 1
ATOM 2743 C CA . ILE A 1 356 ? -7.418 -3.036 16.996 1.00 92.25 356 ILE A CA 1
ATOM 2744 C C . ILE A 1 356 ? -6.181 -3.079 16.097 1.00 92.25 356 ILE A C 1
ATOM 2746 O O . ILE A 1 356 ? -5.136 -2.543 16.457 1.00 92.25 356 ILE A O 1
ATOM 2750 N N . SER A 1 357 ? -6.284 -3.764 14.965 1.00 91.56 357 SER A N 1
ATOM 2751 C CA . SER A 1 357 ? -5.234 -3.854 13.948 1.00 91.56 357 SER A CA 1
ATOM 2752 C C . SER A 1 357 ? -5.848 -4.237 12.605 1.00 91.56 357 SER A C 1
ATOM 2754 O O . SER A 1 357 ? -6.914 -4.857 12.570 1.00 91.56 357 SER A O 1
ATOM 2756 N N . ASP A 1 358 ? -5.170 -3.879 11.519 1.00 89.00 358 ASP A N 1
ATOM 2757 C CA . ASP A 1 358 ? -5.488 -4.340 10.166 1.00 89.00 358 ASP A CA 1
ATOM 2758 C C . ASP A 1 358 ? -4.917 -5.749 9.925 1.00 89.00 358 ASP A C 1
ATOM 2760 O O . ASP A 1 358 ? -5.572 -6.640 9.378 1.00 89.00 358 ASP A O 1
ATOM 2764 N N . SER A 1 359 ? -3.709 -6.001 10.436 1.00 89.00 359 SER A N 1
ATOM 2765 C CA . SER A 1 359 ? -3.032 -7.293 10.327 1.00 89.00 359 SER A CA 1
ATOM 2766 C C . SER A 1 359 ? -3.208 -8.194 11.560 1.00 89.00 359 SER A C 1
ATOM 2768 O O . SER A 1 359 ? -3.613 -7.777 12.650 1.00 89.00 359 SER A O 1
ATOM 2770 N N . GLY A 1 360 ? -2.908 -9.486 11.392 1.00 90.75 360 GLY A N 1
ATOM 2771 C CA . GLY A 1 360 ? -2.905 -10.452 12.491 1.00 90.75 360 GLY A CA 1
ATOM 2772 C C . GLY A 1 360 ? -1.672 -10.302 13.387 1.00 90.75 360 GLY A C 1
ATOM 2773 O O . GLY A 1 360 ? -0.552 -10.231 12.888 1.00 90.75 360 GLY A O 1
ATOM 2774 N N . LEU A 1 361 ? -1.877 -10.337 14.709 1.00 93.62 361 LEU A N 1
ATOM 2775 C CA . LEU A 1 361 ? -0.803 -10.253 15.704 1.00 93.62 361 LEU A CA 1
ATOM 2776 C C . LEU A 1 361 ? -0.594 -11.570 16.461 1.00 93.62 361 LEU A C 1
ATOM 2778 O O . LEU A 1 361 ? -1.533 -12.332 16.705 1.00 93.62 361 LEU A O 1
ATOM 2782 N N . ASP A 1 362 ? 0.638 -11.814 16.904 1.00 94.56 362 ASP A N 1
ATOM 2783 C CA . ASP A 1 362 ? 0.966 -12.842 17.881 1.00 94.56 362 ASP A CA 1
ATOM 2784 C C . ASP A 1 362 ? 0.422 -12.434 19.256 1.00 94.56 362 ASP A C 1
ATOM 2786 O O . ASP A 1 362 ? 1.009 -11.644 19.998 1.00 94.56 362 ASP A O 1
ATOM 2790 N N . LEU A 1 363 ? -0.732 -13.008 19.590 1.00 93.69 363 LEU A N 1
ATOM 2791 C CA . LEU A 1 363 ? -1.416 -12.819 20.867 1.00 93.69 363 LEU A CA 1
ATOM 2792 C C . LEU A 1 363 ? -1.107 -13.940 21.869 1.00 93.69 363 LEU A C 1
ATOM 2794 O O . LEU A 1 363 ? -1.845 -14.099 22.844 1.00 93.69 363 LEU A O 1
ATOM 2798 N N . THR A 1 364 ? -0.058 -14.746 21.650 1.00 92.12 364 THR A N 1
ATOM 2799 C CA . THR A 1 364 ? 0.252 -15.914 22.491 1.00 92.12 364 THR A CA 1
ATOM 2800 C C . THR A 1 364 ? 0.353 -15.526 23.961 1.00 92.12 364 THR A C 1
ATOM 2802 O O . THR A 1 364 ? -0.319 -16.149 24.782 1.00 92.12 364 THR A O 1
ATOM 2805 N N . TYR A 1 365 ? 1.095 -14.458 24.283 1.00 89.94 365 TYR A N 1
ATOM 2806 C CA . TYR A 1 365 ? 1.233 -13.948 25.652 1.00 89.94 365 TYR A CA 1
ATOM 2807 C C . TYR A 1 365 ? -0.131 -13.639 26.292 1.00 89.94 365 TYR A C 1
ATOM 2809 O O . TYR A 1 365 ? -0.486 -14.228 27.310 1.00 89.94 365 TYR A O 1
ATOM 2817 N N . ILE A 1 366 ? -0.947 -12.800 25.646 1.00 88.62 366 ILE A N 1
ATOM 2818 C CA . ILE A 1 366 ? -2.267 -12.370 26.150 1.00 88.62 366 ILE A CA 1
ATOM 2819 C C . ILE A 1 366 ? -3.228 -13.569 26.282 1.00 88.62 366 ILE A C 1
ATOM 2821 O O . ILE A 1 366 ? -4.045 -13.660 27.208 1.00 88.62 366 ILE A O 1
ATOM 2825 N N . ARG A 1 367 ? -3.126 -14.542 25.371 1.00 84.44 367 ARG A N 1
ATOM 2826 C CA . ARG A 1 367 ? -3.982 -15.730 25.365 1.00 84.44 367 ARG A CA 1
ATOM 2827 C C . ARG A 1 367 ? -3.654 -16.691 26.505 1.00 84.44 367 ARG A C 1
ATOM 2829 O O . ARG A 1 367 ? -4.590 -17.233 27.096 1.00 84.44 367 ARG A O 1
ATOM 2836 N N . VAL A 1 368 ? -2.379 -16.900 26.827 1.00 80.00 368 VAL A N 1
ATOM 2837 C CA . VAL A 1 368 ? -1.961 -17.853 27.874 1.00 80.00 368 VAL A CA 1
ATOM 2838 C C . VAL A 1 368 ? -1.819 -17.226 29.257 1.00 80.00 368 VAL A C 1
ATOM 2840 O O . VAL A 1 368 ? -1.812 -17.971 30.235 1.00 80.00 368 VAL A O 1
ATOM 2843 N N . SER A 1 369 ? -1.739 -15.895 29.349 1.00 72.25 369 SER A N 1
ATOM 2844 C CA . SER A 1 369 ? -1.646 -15.199 30.635 1.00 72.25 369 SER A CA 1
ATOM 2845 C C . SER A 1 369 ? -2.879 -15.493 31.517 1.00 72.25 369 SER A C 1
ATOM 2847 O O . SER A 1 369 ? -3.994 -15.534 30.971 1.00 72.25 369 SER A O 1
ATOM 2849 N N . PRO A 1 370 ? -2.692 -15.798 32.819 1.00 58.47 370 PRO A N 1
ATOM 2850 C CA . PRO A 1 370 ? -3.761 -16.236 33.719 1.00 58.47 370 PRO A CA 1
ATOM 2851 C C . PRO A 1 370 ? -4.933 -15.261 33.874 1.00 58.47 370 PRO A C 1
ATOM 2853 O O . PRO A 1 370 ? -4.713 -14.032 33.840 1.00 58.47 370 PRO A O 1
#

Nearest PDB structures (foldseek):
  5a7m-assembly2_B  TM=9.552E-01  e=1.499E-11  Trichoderma reesei
  7vc6-assembly1_A  TM=5.397E-01  e=2.462E-13  Phanerodontia chrysosporium
  7eap-assembly1_A  TM=7.136E-01  e=5.235E-08  Aspergillus oryzae RIB40
  5yqs-assembly1_B  TM=6.174E-01  e=5.596E-09  Aspergillus oryzae RIB40
  5wab-assembly1_A  TM=4.942E-01  e=6.708E-09  Bifidobacterium adolescentis ATCC 15703

Foldseek 3Di:
DAAELDDDDPAADAQQNQLCVVCPPHPDDGDDFDQDDQADLDRVSLVVVLVVLQVDPAAEAEHEDHCCADYDVRDHPFQERHPNSVVSVVSSLVRHPAAYEYEYEDPAAHQCVVLVPDPSHPYYHYDYRPHRCVSNVVSCCVVVVDPDDPDDPYDHDHRCVVVVPPCVVVVCVVVVVCVVQVVVPDLVVHPVSPDDVCNPPDPVVVVVVVVVVVVPDDDPDQPPNCPPPDDDQVDQFEEEEEADQQVDFVQLVAPPDDDDPDGQRNQNVVCVVCPPTSYHYDYFYQDHQPDLDRVRLVVSLVSLLPGPAYEYEFEDGPVQDDDSRDHPAQATPPSSVVSVVSNLVRHPDDYHYHYDDPDHHDCVCVRPPD

Mean predicted aligned error: 9.34 Å

Secondary structure (DSSP, 8-state):
---TT----S----HHHHHHHHHTTSS----------SS----TTHHHHHHHHHH-S-EEEEEE--TTTSBTTB--S--BPPHHHHHHHHHHHTT-SSPEEEEEE-SS--B-HHHHH-TTEEEEEEE---GGGHHHHHHHHHTTS----S--SS----TTHHHHS-HHHHHHHHHHHHHHTTTTS-GGG-GGGG--GGGSS-HHHHHHHHHHHHHT------GGG--S----TTS-EEEEEESGGGG-SGGGG-SS----S----HHHHHHHHHTTSSEEEEEE----TT----TTHHHHHHHHHH-SEEEEEEE--TTTSBTTB--S--BPPHHHHHHHHHHHTT--SPEEEEEE-SS--B-HHHHH--

Radius of gyration: 31.85 Å; Cα contacts (8 Å, |Δi|>4): 478; chains: 1; bounding box: 79×35×78 Å